Protein AF-A0A1M2VC43-F1 (afdb_monomer)

pLDDT: mean 92.68, std 10.05, range [39.22, 98.75]

Radius of gyration: 26.38 Å; Cα contacts (8 Å, |Δi|>4): 757; chains: 1; bounding box: 61×54×72 Å

Nearest PDB structures (foldseek):
  3va7-assembly1_A  TM=8.821E-01  e=2.327E-34  Kluyveromyces lactis NRRL Y-1140
  5i8i-assembly2_D  TM=9.255E-01  e=2.033E-28  Kluyveromyces lactis NRRL Y-1140
  3opf-assembly1_A  TM=7.878E-01  e=3.144E-12  Thermus thermophilus HB8
  3opf-assembly2_B  TM=7.769E-01  e=4.499E-12  Thermus thermophilus HB8
  2zp2-assembly2_B  TM=8.226E-01  e=2.531E-09  Bacillus subtilis

Organism: Trametes pubescens (NCBI:txid154538)

Solvent-accessible surface area (backbone atoms only — not comparable to full-atom values): 20840 Å² total; per-residue (Å²): 131,96,52,68,64,56,35,51,47,51,50,53,39,53,51,45,48,57,72,63,61,51,73,40,60,79,48,76,52,55,43,66,82,52,69,47,79,45,65,40,71,91,70,34,50,71,69,59,50,51,51,54,50,52,53,39,54,67,70,47,72,96,66,56,50,86,45,70,39,74,27,35,38,33,52,40,55,29,26,68,75,39,69,64,60,50,51,38,48,53,49,32,33,75,75,78,57,70,68,46,62,52,48,96,40,34,39,50,26,39,5,45,25,34,51,43,94,35,39,66,58,37,56,51,40,64,56,74,47,46,23,36,25,55,21,48,58,62,73,75,48,26,39,35,31,30,47,65,47,71,81,37,46,58,40,37,69,60,48,84,76,55,35,62,53,34,55,54,11,30,29,24,28,36,44,58,36,31,38,45,32,42,46,69,36,62,44,32,48,39,48,50,28,36,33,78,39,58,37,31,99,72,10,57,33,76,76,33,31,76,94,38,31,48,62,74,50,58,48,20,29,43,34,66,40,84,45,51,71,70,55,45,55,53,49,48,52,33,40,76,70,28,70,42,73,76,55,74,39,85,42,71,49,44,38,48,61,50,49,55,52,50,64,76,41,45,66,62,41,50,55,47,50,54,38,20,52,54,18,36,55,53,45,51,56,52,30,54,53,39,48,55,52,51,52,50,52,52,50,52,52,53,51,50,51,55,48,49,69,69,65,66,84,73,89,67,86,83,76,65,61,62,47,51,33,91,47,61,30,31,32,64,39,72,67,66,54,73,68,43,62,35,85,44,32,80,43,54,40,34,32,30,40,38,97,78,39,81,42,75,40,52,52,39,72,92,40,46,74,27,32,30,64,43,60,24,96,54,53,42,71,77,30,62,43,47,55,67,40,49,36,40,31,40,94

Foldseek 3Di:
DQDVQLLLLVVQLVVLVVVVVPAFFDDWAFDRRDIDTHGDCVTPPPVRVVVVSVVSSVPDDPGSQFDKDKAKEWEWEKAWPDPQQLVLLVVCLQPPNVDFCCPPHVLQSLCLLQLHDGSVRLLCLQQVAWWFFSGFDDPQRWTKIAGLDLLSQGEDDFDVPWGQWDAQQWWFHHGSIITGRNHIGIGRGRTTIGTHHQFDCCQAADQGHNVRRGRGDGGHIYHYDYDDPVVRVVQNVCVNVRNDDIDIGIDMDRSNVSVVVCVVCVVVSVVSVVSSVVSNVVSVVVRVVRVVVVVVVVVVVVVVLVVCVVPPPDDDPPDADFQFAQAKFAFADADDDFFDAAADQQQFGTWTADPSDTDTRGNHPVRHRWGWHDAFPQADHGGIHGRGGGGTGTD

Structure (mmCIF, N/CA/C/O backbone):
data_AF-A0A1M2VC43-F1
#
_entry.id   AF-A0A1M2VC43-F1
#
loop_
_atom_site.group_PDB
_atom_site.id
_atom_site.type_symbol
_atom_site.label_atom_id
_atom_site.label_alt_id
_atom_site.label_comp_id
_atom_site.label_asym_id
_atom_site.label_entity_id
_atom_site.label_seq_id
_atom_site.pdbx_PDB_ins_code
_atom_site.Cartn_x
_atom_site.Cartn_y
_atom_site.Cartn_z
_atom_site.occupancy
_atom_site.B_iso_or_equiv
_atom_site.auth_seq_id
_atom_site.auth_comp_id
_atom_site.auth_asym_id
_atom_site.auth_atom_id
_atom_site.pdbx_PDB_model_num
ATOM 1 N N . MET A 1 1 ? 16.471 7.230 -0.904 1.00 56.97 1 MET A N 1
ATOM 2 C CA . MET A 1 1 ? 15.382 7.994 -1.550 1.00 56.97 1 MET A CA 1
ATOM 3 C C . MET A 1 1 ? 14.700 7.067 -2.548 1.00 56.97 1 MET A C 1
ATOM 5 O O . MET A 1 1 ? 15.365 6.151 -3.014 1.00 56.97 1 MET A O 1
ATOM 9 N N . LEU A 1 2 ? 13.401 7.220 -2.805 1.00 81.62 2 LEU A N 1
ATOM 10 C CA . LEU A 1 2 ? 12.744 6.482 -3.883 1.00 81.62 2 LEU A CA 1
ATOM 11 C C . LEU A 1 2 ? 13.240 7.020 -5.231 1.00 81.62 2 LEU A C 1
ATOM 13 O O . LEU A 1 2 ? 13.203 8.232 -5.436 1.00 81.62 2 LEU A O 1
ATOM 17 N N . ASP A 1 3 ? 13.669 6.123 -6.112 1.00 88.00 3 ASP A N 1
ATOM 18 C CA . ASP A 1 3 ? 14.232 6.448 -7.418 1.00 88.00 3 ASP A CA 1
ATOM 19 C C . ASP A 1 3 ? 13.691 5.469 -8.468 1.00 88.00 3 ASP A C 1
ATOM 21 O O . ASP A 1 3 ? 13.817 4.249 -8.321 1.00 88.00 3 ASP A O 1
ATOM 25 N N . PHE A 1 4 ? 13.055 6.006 -9.509 1.00 93.25 4 PHE A N 1
ATOM 26 C CA . PHE A 1 4 ? 12.503 5.202 -10.597 1.00 93.25 4 PHE A CA 1
ATOM 27 C C . PHE A 1 4 ? 13.600 4.578 -11.462 1.00 93.25 4 PHE A C 1
ATOM 29 O O . PHE A 1 4 ? 13.371 3.500 -12.000 1.00 93.25 4 PHE A O 1
ATOM 36 N N . ALA A 1 5 ? 14.809 5.150 -11.509 1.00 92.88 5 ALA A N 1
ATOM 37 C CA . ALA A 1 5 ? 15.939 4.545 -12.207 1.00 92.88 5 ALA A CA 1
ATOM 38 C C . ALA A 1 5 ? 16.336 3.195 -11.587 1.00 92.88 5 ALA A C 1
ATOM 40 O O . ALA A 1 5 ? 16.575 2.221 -12.302 1.00 92.88 5 ALA A O 1
ATOM 41 N N . ILE A 1 6 ? 16.316 3.094 -10.252 1.00 92.81 6 ILE A N 1
ATOM 42 C CA . ILE A 1 6 ? 16.548 1.825 -9.546 1.00 92.81 6 ILE A CA 1
ATOM 43 C C . ILE A 1 6 ? 15.456 0.814 -9.906 1.00 92.81 6 ILE A C 1
ATOM 45 O O . ILE A 1 6 ? 15.755 -0.346 -10.189 1.00 92.81 6 ILE A O 1
ATOM 49 N N . ARG A 1 7 ? 14.187 1.242 -9.926 1.00 93.00 7 ARG A N 1
ATOM 50 C CA . ARG A 1 7 ? 13.081 0.342 -10.269 1.00 93.00 7 ARG A CA 1
ATOM 51 C C . ARG A 1 7 ? 13.159 -0.150 -11.719 1.00 93.00 7 ARG A C 1
ATOM 53 O O . ARG A 1 7 ? 12.948 -1.344 -11.949 1.00 93.00 7 ARG A O 1
ATOM 60 N N . ALA A 1 8 ? 13.476 0.744 -12.653 1.00 94.31 8 ALA A N 1
ATOM 61 C CA . ALA A 1 8 ? 13.719 0.450 -14.061 1.00 94.31 8 ALA A CA 1
ATOM 62 C C . ALA A 1 8 ? 14.833 -0.589 -14.222 1.00 94.31 8 ALA A C 1
ATOM 64 O O . ALA A 1 8 ? 14.633 -1.610 -14.879 1.00 94.31 8 ALA A O 1
ATOM 65 N N . ARG A 1 9 ? 15.962 -0.394 -13.529 1.00 94.94 9 ARG A N 1
ATOM 66 C CA . ARG A 1 9 ? 17.085 -1.336 -13.547 1.00 94.94 9 ARG A CA 1
ATOM 67 C C . ARG A 1 9 ? 16.697 -2.714 -13.019 1.00 94.94 9 ARG A C 1
ATOM 69 O O . ARG A 1 9 ? 16.987 -3.709 -13.668 1.00 94.94 9 ARG A O 1
ATOM 76 N N . ILE A 1 10 ? 15.964 -2.779 -11.905 1.00 94.44 10 ILE A N 1
ATOM 77 C CA . ILE A 1 10 ? 15.458 -4.052 -11.364 1.00 94.44 10 I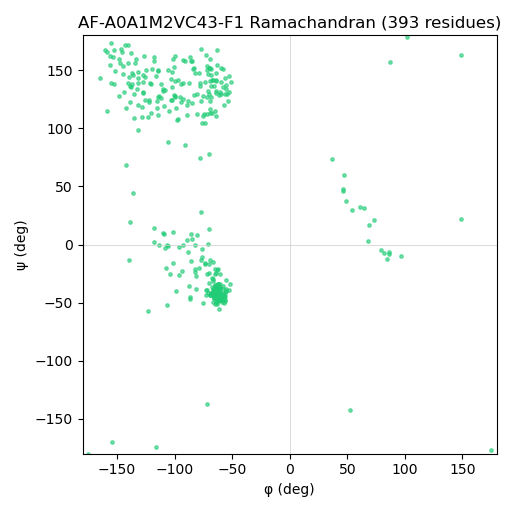LE A CA 1
ATOM 78 C C . ILE A 1 10 ? 14.522 -4.741 -12.356 1.00 94.44 10 ILE A C 1
ATOM 80 O O . ILE A 1 10 ? 14.577 -5.954 -12.494 1.00 94.44 10 ILE A O 1
ATOM 84 N N . HIS A 1 11 ? 13.668 -4.002 -13.065 1.00 94.06 11 HIS A N 1
ATOM 85 C CA . HIS A 1 11 ? 12.768 -4.617 -14.041 1.00 94.06 11 HIS A CA 1
ATOM 86 C C . HIS A 1 11 ? 13.516 -5.172 -15.250 1.00 94.06 11 HIS A C 1
ATOM 88 O O . HIS A 1 11 ? 13.210 -6.272 -15.712 1.00 94.06 11 HIS A O 1
ATOM 94 N N . ALA A 1 12 ? 14.509 -4.428 -15.741 1.00 94.56 12 ALA A N 1
ATOM 95 C CA . ALA A 1 12 ? 15.389 -4.886 -16.806 1.00 94.56 12 ALA A CA 1
ATOM 96 C C . ALA A 1 12 ? 16.154 -6.143 -16.365 1.00 94.56 12 ALA A C 1
ATOM 98 O O . ALA A 1 12 ? 16.157 -7.137 -17.086 1.00 94.56 12 ALA A O 1
ATOM 99 N N . PHE A 1 13 ? 16.688 -6.143 -15.140 1.00 95.81 13 PHE A N 1
ATOM 100 C CA . PHE A 1 13 ? 17.328 -7.304 -14.524 1.00 95.81 13 PHE A CA 1
ATOM 101 C C . PHE A 1 13 ? 16.393 -8.519 -14.453 1.00 95.81 13 PHE A C 1
ATOM 103 O O . PHE A 1 13 ? 16.751 -9.605 -14.894 1.00 95.81 13 PHE A O 1
ATOM 110 N N . GLU A 1 14 ? 15.172 -8.352 -13.941 1.00 94.25 14 GLU A N 1
ATOM 111 C CA . GLU A 1 14 ? 14.184 -9.435 -13.847 1.00 94.25 14 GLU A CA 1
ATOM 112 C C . GLU A 1 14 ? 13.798 -9.986 -15.222 1.00 94.25 14 GLU A C 1
ATOM 114 O O . GLU A 1 14 ? 13.592 -11.190 -15.375 1.00 94.25 14 GLU A O 1
ATOM 119 N N . THR A 1 15 ? 13.703 -9.111 -16.221 1.00 93.56 15 THR A N 1
ATOM 120 C CA . THR A 1 15 ? 13.430 -9.493 -17.609 1.00 93.56 15 THR A CA 1
ATOM 121 C C . THR A 1 15 ? 14.586 -10.303 -18.184 1.00 93.56 15 THR A C 1
ATOM 123 O O . THR A 1 15 ? 14.359 -11.380 -18.727 1.00 93.56 15 THR A O 1
ATOM 126 N N . GLU A 1 16 ? 15.823 -9.856 -17.982 1.00 95.50 16 GLU A N 1
ATOM 127 C CA . GLU A 1 16 ? 17.023 -10.569 -18.420 1.00 95.50 16 GLU A CA 1
ATOM 128 C C . GLU A 1 16 ? 17.158 -11.940 -17.741 1.00 95.50 16 GLU A C 1
ATOM 130 O O . GLU A 1 16 ? 17.385 -12.950 -18.406 1.00 95.50 16 GLU A O 1
ATOM 135 N N . VAL A 1 17 ? 16.934 -12.020 -16.426 1.00 95.88 17 VAL A N 1
ATOM 136 C CA . VAL A 1 17 ? 16.955 -13.292 -15.686 1.00 95.88 17 VAL A CA 1
ATOM 137 C C . VAL A 1 17 ? 15.898 -14.266 -16.216 1.00 95.88 17 VAL A C 1
ATOM 139 O O . VAL A 1 17 ? 16.194 -15.452 -16.382 1.00 95.88 17 VAL A O 1
ATOM 142 N N . ARG A 1 18 ? 14.684 -13.787 -16.525 1.00 94.00 18 ARG A N 1
ATOM 143 C CA . ARG A 1 18 ? 13.637 -14.616 -17.150 1.00 94.00 18 ARG A CA 1
ATOM 144 C C . ARG A 1 18 ? 14.036 -15.071 -18.553 1.00 94.00 18 ARG A C 1
ATOM 146 O O . ARG A 1 18 ? 13.861 -16.246 -18.863 1.00 94.00 18 ARG A O 1
ATOM 153 N N . ASN A 1 19 ? 14.608 -14.185 -19.367 1.00 95.19 19 ASN A N 1
ATOM 154 C CA . ASN A 1 19 ? 15.054 -14.499 -20.729 1.00 95.19 19 ASN A CA 1
ATOM 155 C C . ASN A 1 19 ? 16.159 -15.561 -20.754 1.00 95.19 19 ASN A C 1
ATOM 157 O O . ASN A 1 19 ? 16.196 -16.391 -21.659 1.00 95.19 19 ASN A O 1
ATOM 161 N N . ARG A 1 20 ? 17.034 -15.570 -19.743 1.00 95.38 20 ARG A N 1
ATOM 162 C CA . ARG A 1 20 ? 18.085 -16.587 -19.588 1.00 95.38 20 ARG A CA 1
ATOM 163 C C . ARG A 1 20 ? 17.562 -17.969 -19.213 1.00 95.38 20 ARG A C 1
ATOM 165 O O . ARG A 1 20 ? 18.320 -18.926 -19.336 1.00 95.38 20 ARG A O 1
ATOM 172 N N . ALA A 1 21 ? 16.320 -18.073 -18.731 1.00 94.94 21 ALA A N 1
ATOM 173 C CA . ALA A 1 21 ? 15.713 -19.327 -18.285 1.00 94.94 21 ALA A CA 1
ATOM 174 C C . ALA A 1 21 ? 16.653 -20.150 -17.374 1.00 94.94 21 ALA A C 1
ATOM 176 O O . ALA A 1 21 ? 16.861 -21.344 -17.592 1.00 94.94 21 ALA A O 1
ATOM 177 N N . ILE A 1 22 ? 17.261 -19.486 -16.377 1.00 95.25 22 ILE A N 1
ATOM 178 C CA . ILE A 1 22 ? 18.284 -20.080 -15.501 1.00 95.25 22 ILE A CA 1
ATOM 179 C C . ILE A 1 22 ? 17.714 -21.336 -14.813 1.00 95.25 22 ILE A C 1
ATOM 181 O O . ILE A 1 22 ? 16.743 -21.219 -14.057 1.00 95.25 22 ILE A O 1
ATOM 185 N N . PRO A 1 23 ? 18.308 -22.530 -15.013 1.00 95.56 23 PRO A N 1
ATOM 186 C CA . PRO A 1 23 ? 17.827 -23.756 -14.387 1.00 95.56 23 PRO A CA 1
ATOM 187 C C . PRO A 1 23 ? 17.751 -23.643 -12.862 1.00 95.56 23 PRO A C 1
ATOM 189 O O . PRO A 1 23 ? 18.677 -23.166 -12.209 1.00 95.56 23 PRO A O 1
ATOM 192 N N . GLY A 1 24 ? 16.631 -24.092 -12.295 1.00 95.12 24 GLY A N 1
ATOM 193 C CA . GLY A 1 24 ? 16.373 -24.050 -10.857 1.00 95.12 24 GLY A CA 1
ATOM 194 C C . GLY A 1 24 ? 15.808 -22.723 -10.348 1.00 95.12 24 GLY A C 1
ATOM 195 O O . GLY A 1 24 ? 15.298 -22.704 -9.234 1.00 95.12 24 GLY A O 1
ATOM 196 N N . VAL A 1 25 ? 15.815 -21.635 -11.130 1.00 96.50 25 VAL A N 1
ATOM 197 C CA . VAL A 1 25 ? 15.094 -20.401 -10.772 1.00 96.50 25 VAL A CA 1
ATOM 198 C C . VAL A 1 25 ? 13.618 -20.556 -11.131 1.00 96.50 25 VAL A C 1
ATOM 200 O O . VAL A 1 25 ? 13.256 -20.601 -12.302 1.00 96.50 25 VAL A O 1
ATOM 203 N N . TRP A 1 26 ? 12.752 -20.616 -10.121 1.00 91.50 26 TRP A N 1
ATOM 204 C CA . TRP A 1 26 ? 11.299 -20.777 -10.303 1.00 91.50 26 TRP A CA 1
ATOM 205 C C . TRP A 1 26 ? 10.467 -19.519 -10.018 1.00 91.50 26 TRP A C 1
ATOM 207 O O . TRP A 1 26 ? 9.339 -19.425 -10.497 1.00 91.50 26 TRP A O 1
ATOM 217 N N . PHE A 1 27 ? 10.986 -18.538 -9.268 1.00 90.31 27 PHE A N 1
ATOM 218 C CA . PHE A 1 27 ? 10.216 -17.341 -8.920 1.00 90.31 27 PHE A CA 1
ATOM 219 C C . PHE A 1 27 ? 11.107 -16.131 -8.617 1.00 90.31 27 PHE A C 1
ATOM 221 O O . PHE A 1 27 ? 12.122 -16.242 -7.926 1.00 90.31 27 PHE A O 1
ATOM 228 N N . LEU A 1 28 ? 10.683 -14.966 -9.110 1.00 91.94 28 LEU A N 1
ATOM 229 C CA . LEU A 1 28 ? 11.233 -13.656 -8.764 1.00 91.94 28 LEU A CA 1
ATOM 230 C C . LEU A 1 28 ? 10.155 -12.871 -8.020 1.00 91.94 28 LEU A C 1
ATOM 232 O O . LEU A 1 28 ? 9.048 -12.727 -8.541 1.00 91.94 28 LEU A O 1
ATOM 236 N N . ALA A 1 29 ? 10.484 -12.342 -6.843 1.00 89.00 29 ALA A N 1
ATOM 237 C CA . ALA A 1 29 ? 9.589 -11.508 -6.048 1.00 89.00 29 ALA A CA 1
ATOM 238 C C . ALA A 1 29 ? 10.029 -10.029 -6.119 1.00 89.00 29 ALA A C 1
ATOM 240 O O . ALA A 1 29 ? 10.816 -9.582 -5.270 1.00 89.00 29 ALA A O 1
ATOM 241 N N . PRO A 1 30 ? 9.557 -9.253 -7.120 1.00 86.62 30 PRO A N 1
ATOM 242 C CA . PRO A 1 30 ? 9.849 -7.828 -7.222 1.00 86.62 30 PRO A CA 1
ATOM 243 C C . PRO A 1 30 ? 9.332 -7.066 -6.009 1.00 86.62 30 PRO A C 1
ATOM 245 O O . PRO A 1 30 ? 8.160 -7.140 -5.642 1.00 86.62 30 PRO A O 1
ATOM 248 N N . CYS A 1 31 ? 10.196 -6.234 -5.449 1.00 85.81 31 CYS A N 1
ATOM 249 C CA . CYS A 1 31 ? 9.834 -5.156 -4.543 1.00 85.81 31 CYS A CA 1
ATOM 250 C C . CYS A 1 31 ? 10.196 -3.805 -5.177 1.00 85.81 31 CYS A C 1
ATOM 252 O O . CYS A 1 31 ? 10.624 -3.710 -6.323 1.00 85.81 31 CYS A O 1
ATOM 254 N N . ILE A 1 32 ? 10.032 -2.724 -4.415 1.00 88.75 32 ILE A N 1
ATOM 255 C CA . ILE A 1 32 ? 10.260 -1.353 -4.897 1.00 88.75 32 ILE A CA 1
ATOM 256 C C . ILE A 1 32 ? 11.708 -1.127 -5.368 1.00 88.75 32 ILE A C 1
ATOM 258 O O . ILE A 1 32 ? 11.934 -0.467 -6.377 1.00 88.75 32 ILE A O 1
ATOM 262 N N . ARG A 1 33 ? 12.687 -1.640 -4.612 1.00 91.88 33 ARG A N 1
ATOM 263 C CA . ARG A 1 33 ? 14.128 -1.397 -4.822 1.00 91.88 33 ARG A CA 1
ATOM 264 C C . ARG A 1 33 ? 14.998 -2.645 -4.642 1.00 91.88 33 ARG A C 1
ATOM 266 O O . ARG A 1 33 ? 16.186 -2.544 -4.356 1.00 91.88 33 ARG A O 1
ATOM 273 N N . SER A 1 34 ? 14.384 -3.814 -4.725 1.00 92.38 34 SER A N 1
ATOM 274 C CA . SER A 1 34 ? 15.046 -5.110 -4.627 1.00 92.38 34 SER A CA 1
ATOM 275 C C . SER A 1 34 ? 14.190 -6.150 -5.332 1.00 92.38 34 SER A C 1
ATOM 277 O O . SER A 1 34 ? 12.993 -5.937 -5.514 1.00 92.38 34 SER A O 1
ATOM 279 N N . THR A 1 35 ? 14.777 -7.292 -5.657 1.00 93.12 35 THR A N 1
ATOM 280 C CA . THR A 1 35 ? 14.034 -8.492 -6.040 1.00 93.12 35 THR A CA 1
ATOM 281 C C . THR A 1 35 ? 14.576 -9.677 -5.252 1.00 93.12 35 THR A C 1
ATOM 283 O O . THR A 1 35 ? 15.771 -9.723 -4.949 1.00 93.12 35 THR A O 1
ATOM 286 N N . MET A 1 36 ? 13.699 -10.591 -4.848 1.00 94.31 36 MET A N 1
ATOM 287 C CA . MET A 1 36 ? 14.097 -11.846 -4.211 1.00 94.31 36 MET A CA 1
ATOM 288 C C . MET A 1 36 ? 14.065 -12.959 -5.251 1.00 94.31 36 MET A C 1
ATOM 290 O O . MET A 1 36 ? 13.051 -13.150 -5.918 1.00 94.31 36 MET A O 1
ATOM 294 N N . VAL A 1 37 ? 15.161 -13.705 -5.366 1.00 95.62 37 VAL A N 1
ATOM 295 C CA . VAL A 1 37 ? 15.256 -14.863 -6.259 1.00 95.62 37 VAL A CA 1
ATOM 296 C C . VAL A 1 37 ? 15.036 -16.123 -5.439 1.00 95.62 37 VAL A C 1
ATOM 298 O O . VAL A 1 37 ? 15.820 -16.426 -4.541 1.00 95.62 37 VAL A O 1
ATOM 301 N N . HIS A 1 38 ? 13.975 -16.859 -5.748 1.00 95.44 38 HIS A N 1
ATOM 302 C CA . HIS A 1 38 ? 13.777 -18.193 -5.204 1.00 95.44 38 HIS A CA 1
ATOM 303 C C . HIS A 1 38 ? 14.363 -19.211 -6.185 1.00 95.44 38 HIS A C 1
ATOM 305 O O . HIS A 1 38 ? 14.187 -19.079 -7.399 1.00 95.44 38 HIS A O 1
ATOM 311 N N . PHE A 1 39 ? 15.035 -20.237 -5.665 1.00 97.25 39 PHE A N 1
ATOM 312 C CA . PHE A 1 39 ? 15.655 -21.267 -6.492 1.00 97.25 39 PHE A CA 1
ATOM 313 C C . PHE A 1 39 ? 15.672 -22.639 -5.814 1.00 97.25 39 PHE A C 1
ATOM 315 O O . PHE A 1 39 ? 15.575 -22.725 -4.589 1.00 97.25 39 PHE A O 1
ATOM 322 N N . ASP A 1 40 ? 15.811 -23.692 -6.618 1.00 97.69 40 ASP A N 1
ATOM 323 C CA . ASP A 1 40 ? 16.003 -25.069 -6.166 1.00 97.69 40 ASP A CA 1
ATOM 324 C C . ASP A 1 40 ? 17.505 -25.381 -5.982 1.00 97.69 40 ASP A C 1
ATOM 326 O O . ASP A 1 40 ? 18.242 -25.471 -6.975 1.00 97.69 40 ASP A O 1
ATOM 330 N N . PRO A 1 41 ? 17.982 -25.571 -4.735 1.00 96.94 41 PRO A N 1
ATOM 331 C CA . PRO A 1 41 ? 19.386 -25.859 -4.459 1.00 96.94 41 PRO A CA 1
ATOM 332 C C . PRO A 1 41 ? 19.838 -27.251 -4.930 1.00 96.94 41 PRO A C 1
ATOM 334 O O . PRO A 1 41 ? 21.041 -27.506 -4.963 1.00 96.94 41 PRO A O 1
ATOM 337 N N . LEU A 1 42 ? 18.913 -28.153 -5.286 1.00 97.88 42 LEU A N 1
ATOM 338 C CA . LEU A 1 42 ? 19.240 -29.451 -5.885 1.00 97.88 42 LEU A CA 1
ATOM 339 C C . LEU A 1 42 ? 19.572 -29.335 -7.380 1.00 97.88 42 LEU A C 1
ATOM 341 O O . LEU A 1 42 ? 20.221 -30.226 -7.927 1.00 97.88 42 LEU A O 1
ATOM 345 N N . VAL A 1 43 ? 19.150 -28.247 -8.035 1.00 98.00 43 VAL A N 1
ATOM 346 C CA . VAL A 1 43 ? 19.386 -27.992 -9.466 1.00 98.00 43 VAL A CA 1
ATOM 347 C C . VAL A 1 43 ? 20.570 -27.048 -9.681 1.00 98.00 43 VAL A C 1
ATOM 349 O O . VAL A 1 43 ? 21.366 -27.266 -10.594 1.00 98.00 43 VAL A O 1
ATOM 352 N N . ILE A 1 44 ? 20.714 -26.011 -8.848 1.00 97.94 44 ILE A N 1
ATOM 353 C CA . ILE A 1 44 ? 21.793 -25.021 -8.955 1.00 97.94 44 ILE A CA 1
ATOM 354 C C . ILE A 1 44 ? 22.353 -24.653 -7.575 1.00 97.94 44 ILE A C 1
ATOM 356 O O . ILE A 1 44 ? 21.614 -24.418 -6.621 1.00 97.94 44 ILE A O 1
ATOM 360 N N . SER A 1 45 ? 23.683 -24.564 -7.456 1.00 97.94 45 SER A N 1
ATOM 361 C CA . SER A 1 45 ? 24.310 -24.088 -6.217 1.00 97.94 45 SER A CA 1
ATOM 362 C C . SER A 1 45 ? 24.089 -22.583 -6.037 1.00 97.94 45 SER A C 1
ATOM 364 O O . SER A 1 45 ? 24.050 -21.836 -7.014 1.00 97.94 45 SER A O 1
ATOM 366 N N . GLN A 1 46 ? 24.027 -22.104 -4.792 1.00 98.06 46 GLN A N 1
ATOM 367 C CA . GLN A 1 46 ? 23.897 -20.667 -4.519 1.00 98.06 46 GLN A CA 1
ATOM 368 C C . GLN A 1 46 ? 25.018 -19.843 -5.178 1.00 98.06 46 GLN A C 1
ATOM 370 O O . GLN A 1 46 ? 24.758 -18.765 -5.707 1.00 98.06 46 GLN A O 1
ATOM 375 N N . ALA A 1 47 ? 26.256 -20.349 -5.168 1.00 98.31 47 ALA A N 1
ATOM 376 C CA . ALA A 1 47 ? 27.400 -19.664 -5.765 1.00 98.31 47 ALA A CA 1
ATOM 377 C C . ALA A 1 47 ? 27.275 -19.565 -7.293 1.00 98.31 47 ALA A C 1
ATOM 379 O O . ALA A 1 47 ? 27.511 -18.501 -7.861 1.00 98.31 47 ALA A O 1
ATOM 380 N N . SER A 1 48 ? 26.853 -20.652 -7.949 1.00 98.00 48 SER A N 1
ATOM 381 C CA . SER A 1 48 ? 26.601 -20.672 -9.394 1.00 98.00 48 SER A CA 1
ATOM 382 C C . SER A 1 48 ? 25.456 -19.737 -9.772 1.00 98.00 48 SER A C 1
ATOM 384 O O . SER A 1 48 ? 25.603 -18.955 -10.704 1.00 98.00 48 SER A O 1
ATOM 386 N N . LEU A 1 49 ? 24.353 -19.761 -9.015 1.00 97.88 49 LEU A N 1
ATOM 387 C CA . LEU A 1 49 ? 23.237 -18.844 -9.225 1.00 97.88 49 LEU A CA 1
ATOM 388 C C . LEU A 1 49 ? 23.697 -17.391 -9.102 1.00 97.88 49 LEU A C 1
ATOM 390 O O . LEU A 1 49 ? 23.422 -16.591 -9.989 1.00 97.88 49 LEU A O 1
ATOM 394 N N . LEU A 1 50 ? 24.422 -17.049 -8.033 1.00 98.12 50 LEU A N 1
ATOM 395 C CA . LEU A 1 50 ? 24.931 -15.695 -7.832 1.00 98.12 50 LEU A CA 1
ATOM 396 C C . LEU A 1 50 ? 25.804 -15.241 -9.007 1.00 98.12 50 LEU A C 1
ATOM 398 O O . LEU A 1 50 ? 25.627 -14.123 -9.480 1.00 98.12 50 LEU A O 1
ATOM 402 N N . ALA A 1 51 ? 26.700 -16.100 -9.502 1.00 98.06 51 ALA A N 1
ATOM 403 C CA . ALA A 1 51 ? 27.521 -15.788 -10.669 1.00 98.06 51 ALA A CA 1
ATOM 404 C C . ALA A 1 51 ? 26.657 -15.476 -11.903 1.00 98.06 51 ALA A C 1
ATOM 406 O O . ALA A 1 51 ? 26.832 -14.427 -12.519 1.00 98.06 51 ALA A O 1
ATOM 407 N N . THR A 1 52 ? 25.655 -16.308 -12.208 1.00 97.38 52 THR A N 1
ATOM 408 C CA . THR A 1 52 ? 24.750 -16.075 -13.346 1.00 97.38 52 THR A CA 1
ATOM 409 C C . THR A 1 52 ? 23.901 -14.812 -13.179 1.00 97.38 52 THR A C 1
ATOM 411 O O . THR A 1 52 ? 23.650 -14.105 -14.154 1.00 97.38 52 THR A O 1
ATOM 414 N N . LEU A 1 53 ? 23.469 -14.487 -11.956 1.00 97.69 53 LEU A N 1
ATOM 415 C CA . LEU A 1 53 ? 22.756 -13.239 -11.674 1.00 97.69 53 LEU A CA 1
ATOM 416 C C . LEU A 1 53 ? 23.673 -12.019 -11.859 1.00 97.69 53 LEU A C 1
ATOM 418 O O . LEU A 1 53 ? 23.249 -11.024 -12.436 1.00 97.69 53 LEU A O 1
ATOM 422 N N . VAL A 1 54 ? 24.939 -12.090 -11.442 1.00 97.94 54 VAL A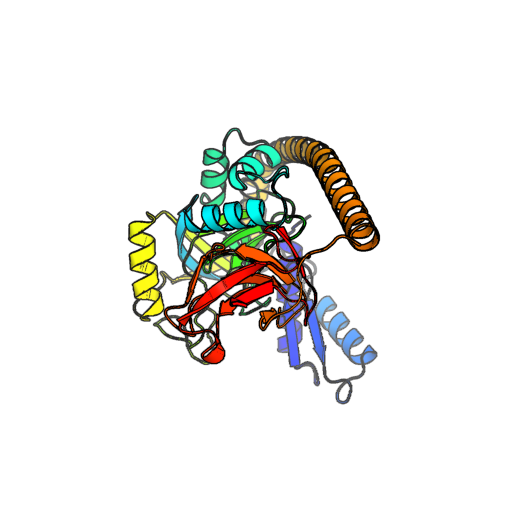 N 1
ATOM 423 C CA . VAL A 1 54 ? 25.918 -11.019 -11.704 1.00 97.94 54 VAL A CA 1
ATOM 424 C C . VAL A 1 54 ? 26.135 -10.838 -13.207 1.00 97.94 54 VAL A C 1
ATOM 426 O O . VAL A 1 54 ? 26.150 -9.710 -13.689 1.00 97.94 54 VAL A O 1
ATOM 429 N N . GLU A 1 55 ? 26.234 -11.924 -13.971 1.00 97.56 55 GLU A N 1
ATOM 430 C CA . GLU A 1 55 ? 26.327 -11.856 -15.434 1.00 97.56 55 GLU A CA 1
ATOM 431 C C . GLU A 1 55 ? 25.069 -11.258 -16.087 1.00 97.56 55 GLU A C 1
ATOM 433 O O . GLU A 1 55 ? 25.178 -10.580 -17.109 1.00 97.56 55 GLU A O 1
ATOM 438 N N . ALA A 1 56 ? 23.880 -11.509 -15.528 1.00 96.56 56 ALA A N 1
ATOM 439 C CA . ALA A 1 56 ? 22.630 -10.895 -15.978 1.00 96.56 56 ALA A CA 1
ATOM 440 C C . ALA A 1 56 ? 22.641 -9.383 -15.751 1.00 96.56 56 ALA A C 1
ATOM 442 O O . ALA A 1 56 ? 22.338 -8.623 -16.663 1.00 96.56 56 ALA A O 1
ATOM 443 N N . GLU A 1 57 ? 23.074 -8.945 -14.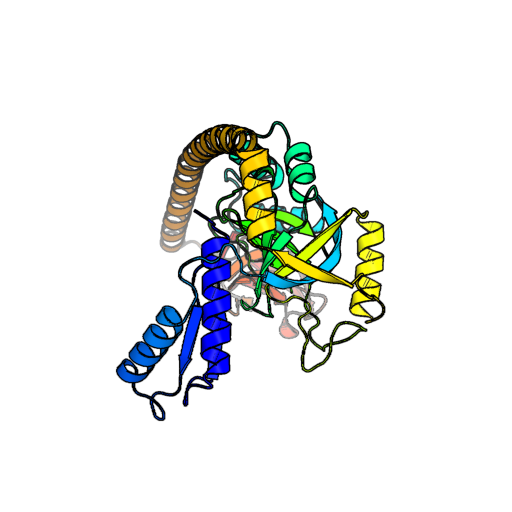571 1.00 96.12 57 GLU A N 1
ATOM 444 C CA . GLU A 1 57 ? 23.209 -7.526 -14.239 1.00 96.12 57 GLU A CA 1
ATOM 445 C C . GLU A 1 57 ? 24.248 -6.810 -15.119 1.00 96.12 57 GLU A C 1
ATOM 447 O O . GLU A 1 57 ? 24.003 -5.698 -15.584 1.00 96.12 57 GLU A O 1
ATOM 452 N N . VAL A 1 58 ? 25.394 -7.446 -15.384 1.00 96.38 58 VAL A N 1
ATOM 453 C CA . VAL A 1 58 ? 26.462 -6.886 -16.234 1.00 96.38 58 VAL A CA 1
ATOM 454 C C . VAL A 1 58 ? 26.036 -6.771 -17.700 1.00 96.38 58 VAL A C 1
ATOM 456 O O . VAL A 1 58 ? 26.519 -5.886 -18.403 1.00 96.38 58 VAL A O 1
ATOM 459 N N . ALA A 1 59 ? 25.134 -7.637 -18.170 1.00 95.31 59 ALA A N 1
ATOM 460 C CA . ALA A 1 59 ? 24.617 -7.581 -19.537 1.00 95.31 59 ALA A CA 1
ATOM 461 C C . ALA A 1 59 ? 23.633 -6.423 -19.773 1.00 95.31 59 ALA A C 1
ATOM 463 O O . ALA A 1 59 ? 23.355 -6.085 -20.925 1.00 95.31 59 ALA A O 1
ATOM 464 N N . LEU A 1 60 ? 23.106 -5.810 -18.708 1.00 94.81 60 LEU A N 1
ATOM 465 C CA . LEU A 1 60 ? 22.209 -4.669 -18.838 1.00 94.81 60 LEU A CA 1
ATOM 466 C C . LEU A 1 60 ? 22.955 -3.425 -19.343 1.00 94.81 60 LEU A C 1
ATOM 468 O O . LEU A 1 60 ? 24.132 -3.227 -19.027 1.00 94.81 60 LEU A O 1
ATOM 472 N N . PRO A 1 61 ? 22.262 -2.514 -20.048 1.00 92.69 61 PRO A N 1
ATOM 473 C CA . PRO A 1 61 ? 22.813 -1.208 -20.377 1.00 92.69 61 PRO A CA 1
ATOM 474 C C . PRO A 1 61 ? 23.349 -0.463 -19.141 1.00 92.69 61 PRO A C 1
ATOM 476 O O . PRO A 1 61 ? 22.791 -0.524 -18.037 1.00 92.69 61 PRO A O 1
ATOM 479 N N . ALA A 1 62 ? 24.437 0.286 -19.334 1.00 90.12 62 ALA A N 1
ATOM 480 C CA . ALA A 1 62 ? 25.048 1.076 -18.265 1.00 90.12 62 ALA A CA 1
ATOM 481 C C . ALA A 1 62 ? 24.093 2.155 -17.719 1.00 90.12 62 ALA A C 1
ATOM 483 O O . ALA A 1 62 ? 24.091 2.425 -16.520 1.00 90.12 62 ALA A O 1
ATOM 484 N N . SER A 1 63 ? 23.255 2.727 -18.588 1.00 92.69 63 SER A N 1
ATOM 485 C CA . SER A 1 63 ? 22.220 3.705 -18.242 1.00 92.69 63 SER A CA 1
ATOM 486 C C . SER A 1 63 ? 20.825 3.134 -18.489 1.00 92.69 63 SER A C 1
ATOM 488 O O . SER A 1 63 ? 20.626 2.333 -19.400 1.00 92.69 63 SER A O 1
ATOM 490 N N . VAL A 1 64 ? 19.856 3.573 -17.685 1.00 93.31 64 VAL A N 1
ATOM 491 C CA . VAL A 1 64 ? 18.432 3.242 -17.851 1.00 93.31 64 VAL A CA 1
AT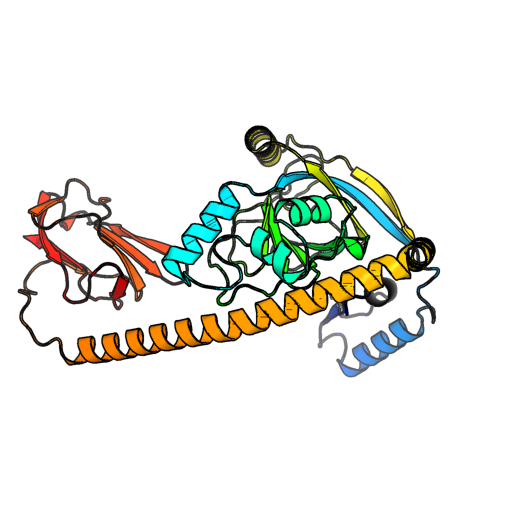OM 492 C C . VAL A 1 64 ? 17.653 4.319 -18.607 1.00 93.31 64 VAL A C 1
ATOM 494 O O . VAL A 1 64 ? 16.458 4.155 -18.818 1.00 93.31 64 VAL A O 1
ATOM 497 N N . GLU A 1 65 ? 18.297 5.423 -18.992 1.00 92.06 65 GLU A N 1
ATOM 498 C CA . GLU A 1 65 ? 17.641 6.604 -19.577 1.00 92.06 65 GLU A CA 1
ATOM 499 C C . GLU A 1 65 ? 16.854 6.287 -20.848 1.00 92.06 65 GLU A C 1
ATOM 501 O O . GLU A 1 65 ? 15.782 6.840 -21.057 1.00 92.06 65 GLU A O 1
ATOM 506 N N . SER A 1 66 ? 17.349 5.365 -21.674 1.00 93.19 66 SER A N 1
ATOM 507 C CA . SER A 1 66 ? 16.689 4.962 -22.918 1.00 93.19 66 SER A CA 1
ATOM 508 C C . SER A 1 66 ? 15.707 3.802 -22.747 1.00 93.19 66 SER A C 1
ATOM 510 O O . SER A 1 66 ? 15.226 3.274 -23.746 1.00 93.19 66 SER A O 1
ATOM 512 N N . LEU A 1 67 ? 15.478 3.322 -21.518 1.00 95.25 67 LEU A N 1
ATOM 513 C CA . LEU A 1 67 ? 14.576 2.198 -21.294 1.00 95.25 67 LEU A CA 1
ATOM 514 C C . LEU A 1 67 ? 13.123 2.657 -21.349 1.00 95.25 67 LEU A C 1
ATOM 516 O O . LEU A 1 67 ? 12.734 3.659 -20.743 1.00 95.25 67 LEU A O 1
ATOM 520 N N . GLU A 1 68 ? 12.325 1.851 -22.033 1.00 96.06 68 GLU A N 1
ATOM 521 C CA . GLU A 1 68 ? 10.887 2.013 -22.155 1.00 96.06 68 GLU A CA 1
ATOM 522 C C . GLU A 1 68 ? 10.196 0.765 -21.614 1.00 96.06 68 GLU A C 1
ATOM 524 O O . GLU A 1 68 ? 10.644 -0.365 -21.834 1.00 96.06 68 GLU A O 1
ATOM 529 N N . PHE A 1 69 ? 9.109 0.976 -20.879 1.00 94.94 69 PHE A N 1
ATOM 530 C CA . PHE A 1 69 ? 8.377 -0.086 -20.208 1.00 94.94 69 PHE A CA 1
ATOM 531 C C . PHE A 1 69 ? 6.918 -0.080 -20.667 1.00 94.94 69 PHE A C 1
ATOM 533 O O . PHE A 1 69 ? 6.181 0.849 -20.312 1.00 94.94 69 PHE A O 1
ATOM 540 N N . PRO A 1 70 ? 6.482 -1.085 -21.451 1.00 95.81 70 PRO A N 1
ATOM 541 C CA . PRO A 1 70 ? 5.090 -1.186 -21.851 1.00 95.81 70 PRO A CA 1
ATOM 542 C C . PRO A 1 70 ? 4.235 -1.461 -20.617 1.00 95.81 70 PRO A C 1
ATOM 544 O O . PRO A 1 70 ? 4.576 -2.291 -19.771 1.00 95.81 70 PRO A O 1
ATOM 547 N N . GLY A 1 71 ? 3.109 -0.771 -20.526 1.00 96.06 71 GLY A N 1
ATOM 548 C CA . GLY A 1 71 ? 2.174 -0.901 -19.423 1.00 96.06 71 GLY A CA 1
ATOM 549 C C . GLY A 1 71 ? 0.774 -0.513 -19.861 1.00 96.06 71 GLY A C 1
ATOM 550 O O . GLY A 1 71 ? 0.494 -0.331 -21.046 1.00 96.06 71 GLY A O 1
ATOM 551 N N . ARG A 1 72 ? -0.129 -0.382 -18.897 1.00 98.25 72 ARG A N 1
ATOM 552 C CA . ARG A 1 72 ? -1.494 0.082 -19.150 1.00 98.25 72 ARG A CA 1
ATOM 553 C C . ARG A 1 72 ? -1.825 1.233 -18.227 1.00 98.25 72 ARG A C 1
ATOM 555 O O . ARG A 1 72 ? -1.494 1.191 -17.046 1.00 98.25 72 ARG A O 1
ATOM 562 N N . LYS A 1 73 ? -2.523 2.236 -18.740 1.00 98.62 73 LYS A N 1
ATOM 563 C CA . LYS A 1 73 ? -3.217 3.226 -17.930 1.00 98.62 73 LYS A CA 1
ATOM 564 C C . LYS A 1 73 ? -4.589 2.673 -17.562 1.00 98.62 73 LYS A C 1
ATOM 566 O O . LYS A 1 73 ? -5.368 2.311 -18.440 1.00 98.62 73 LYS A O 1
ATOM 571 N N . ILE A 1 74 ? -4.865 2.576 -16.266 1.00 98.75 74 ILE A N 1
ATOM 572 C CA . ILE A 1 74 ? -6.110 2.024 -15.731 1.00 98.75 74 ILE A CA 1
ATOM 573 C C . ILE A 1 74 ? -6.780 3.075 -14.852 1.00 98.75 74 ILE A C 1
ATOM 575 O O . ILE A 1 74 ? -6.183 3.546 -13.883 1.00 98.75 74 ILE A O 1
ATOM 579 N N . THR A 1 75 ? -8.019 3.441 -15.180 1.00 98.75 75 THR A N 1
ATOM 580 C CA . THR A 1 75 ? -8.802 4.395 -14.382 1.00 98.75 75 THR A CA 1
ATOM 581 C C . THR A 1 75 ? -9.579 3.670 -13.291 1.00 98.75 75 THR A C 1
ATOM 583 O O . THR A 1 75 ? -10.372 2.766 -13.565 1.00 98.75 75 THR A O 1
ATOM 586 N N . PHE A 1 76 ? -9.348 4.089 -12.052 1.00 98.75 76 PHE A N 1
ATOM 587 C CA . PHE A 1 76 ? -10.005 3.585 -10.857 1.00 98.75 76 PHE A CA 1
ATOM 588 C C . PHE A 1 76 ? -10.943 4.651 -10.277 1.00 98.75 76 PHE A C 1
ATOM 590 O O . PHE A 1 76 ? -10.509 5.793 -10.093 1.00 98.75 76 PHE A O 1
ATOM 597 N N . PRO A 1 77 ? -12.188 4.293 -9.913 1.00 98.69 77 PRO A N 1
ATOM 598 C CA . PRO A 1 77 ? -13.039 5.180 -9.138 1.00 98.69 77 PRO A CA 1
ATOM 599 C C . PRO A 1 77 ? -12.457 5.310 -7.729 1.00 98.69 77 PRO A C 1
ATOM 601 O O . PRO A 1 77 ? -12.046 4.310 -7.136 1.00 98.69 77 PRO A O 1
ATOM 604 N N . VAL A 1 78 ? -12.416 6.511 -7.170 1.00 98.75 78 VAL A N 1
ATOM 605 C CA . VAL A 1 78 ? -11.898 6.754 -5.823 1.00 98.75 78 VAL A CA 1
ATOM 606 C C . VAL A 1 78 ? -12.842 7.633 -5.023 1.00 98.75 78 VAL A C 1
ATOM 608 O O . VAL A 1 78 ? -13.298 8.674 -5.487 1.00 98.75 78 VAL A O 1
ATOM 611 N N . VAL A 1 79 ? -13.094 7.226 -3.785 1.00 98.69 79 VAL A N 1
ATOM 612 C CA . VAL A 1 79 ? -13.691 8.084 -2.764 1.00 98.69 79 VAL A CA 1
ATOM 613 C C . VAL A 1 79 ? -12.567 8.579 -1.871 1.00 98.69 79 VAL A C 1
ATOM 615 O O . VAL A 1 79 ? -11.759 7.784 -1.391 1.00 98.69 79 VAL A O 1
ATOM 618 N N . LEU A 1 80 ? -12.494 9.887 -1.659 1.00 98.56 80 LEU A N 1
ATOM 619 C CA . LEU A 1 80 ? -11.513 10.513 -0.774 1.00 98.56 80 LEU A CA 1
ATOM 620 C C . LEU A 1 80 ? -12.166 10.814 0.570 1.00 98.56 80 LEU A C 1
ATOM 622 O O . LEU A 1 80 ? -13.312 11.253 0.588 1.00 98.56 80 LEU A O 1
ATOM 626 N N . ASP A 1 81 ? -11.431 10.609 1.667 1.00 97.81 81 ASP A N 1
ATOM 627 C CA . ASP A 1 81 ? -11.950 10.774 3.033 1.00 97.81 81 ASP A CA 1
ATOM 628 C C . ASP A 1 81 ? -13.314 10.083 3.213 1.00 97.81 81 ASP A C 1
ATOM 630 O O . ASP A 1 81 ? -14.340 10.714 3.465 1.00 97.81 81 ASP A O 1
ATOM 634 N N . ASP A 1 82 ? -13.348 8.770 3.002 1.00 98.12 82 ASP A N 1
ATOM 635 C CA . ASP A 1 82 ? -14.565 7.969 3.099 1.00 98.12 82 ASP A CA 1
ATOM 636 C C . ASP A 1 82 ? -14.864 7.517 4.539 1.00 98.12 82 ASP A C 1
ATOM 638 O O . ASP A 1 82 ? -13.980 7.411 5.399 1.00 98.12 82 ASP A O 1
ATOM 642 N N . LYS A 1 83 ? -16.133 7.190 4.806 1.00 98.06 83 LYS A N 1
ATOM 643 C CA . LYS A 1 83 ? -16.589 6.726 6.124 1.00 98.06 83 LYS A CA 1
ATOM 644 C C . LYS A 1 83 ? -15.925 5.435 6.596 1.00 98.06 83 LYS A C 1
ATOM 646 O O . LYS A 1 83 ? -15.669 5.309 7.787 1.00 98.06 83 LYS A O 1
ATOM 651 N N . TRP A 1 84 ? -15.595 4.503 5.703 1.00 98.06 84 TRP A N 1
ATOM 652 C CA . TRP A 1 84 ? -15.069 3.193 6.100 1.00 98.06 84 TRP A CA 1
ATOM 653 C C . TRP A 1 84 ? -13.639 3.297 6.631 1.00 98.06 84 TRP A C 1
ATOM 655 O O . TRP A 1 84 ? -13.275 2.649 7.614 1.00 98.06 84 TRP A O 1
ATOM 665 N N . ASN A 1 85 ? -12.820 4.148 6.014 1.00 98.06 85 ASN A N 1
ATOM 666 C CA . ASN A 1 85 ? -11.495 4.468 6.531 1.00 98.06 85 ASN A CA 1
ATOM 667 C C . ASN A 1 85 ? -11.563 5.223 7.866 1.00 98.06 85 ASN A C 1
ATOM 669 O O . ASN A 1 85 ? -10.756 4.936 8.756 1.00 98.06 85 ASN A O 1
ATOM 673 N N . ARG A 1 86 ? -12.530 6.138 8.043 1.00 98.25 86 ARG A N 1
ATOM 674 C CA . ARG A 1 86 ? -12.775 6.799 9.339 1.00 98.25 86 ARG A CA 1
ATOM 675 C C . ARG A 1 86 ? -13.168 5.796 10.421 1.00 98.25 86 ARG A C 1
ATOM 677 O O . ARG A 1 86 ? -12.557 5.800 11.484 1.00 98.25 86 ARG A O 1
ATOM 684 N N . GLU A 1 87 ? -14.089 4.880 10.128 1.00 97.44 87 GLU A N 1
ATOM 685 C CA . GLU A 1 87 ? -14.496 3.797 11.035 1.00 97.44 87 GLU A CA 1
ATOM 686 C C . GLU A 1 87 ? -13.305 2.916 11.447 1.00 97.44 87 GLU A C 1
ATOM 688 O O . GLU A 1 87 ? -13.139 2.594 12.626 1.00 97.44 87 GLU A O 1
ATOM 693 N N . ALA A 1 88 ? -12.417 2.570 10.508 1.00 97.06 88 ALA A N 1
ATOM 694 C CA . ALA A 1 88 ? -11.204 1.810 10.812 1.00 97.06 88 ALA A CA 1
ATOM 695 C C . ALA A 1 88 ? -10.257 2.565 11.763 1.00 97.06 88 ALA A C 1
ATOM 697 O O . ALA A 1 88 ? -9.622 1.961 12.635 1.00 97.06 88 ALA A O 1
ATOM 698 N N . LEU A 1 89 ? -10.167 3.888 11.613 1.00 97.62 89 LEU A N 1
ATOM 699 C CA . LEU A 1 89 ? -9.389 4.759 12.490 1.00 97.62 89 LEU A CA 1
ATOM 700 C C . LEU A 1 89 ? -10.026 4.906 13.873 1.00 97.62 89 LEU A C 1
ATOM 702 O O . LEU A 1 89 ? -9.320 4.833 14.878 1.00 97.62 89 LEU A O 1
ATOM 706 N N . GLU A 1 90 ? -11.346 5.053 13.942 1.00 96.38 90 GLU A N 1
ATOM 707 C CA . GLU A 1 90 ? -12.088 5.059 15.201 1.00 96.38 90 GLU A CA 1
ATOM 708 C C . GLU A 1 90 ? -11.904 3.750 15.964 1.00 96.38 90 GLU A C 1
ATOM 710 O O . GLU A 1 90 ? -11.615 3.778 17.162 1.00 96.38 90 GLU A O 1
ATOM 715 N N . LYS A 1 91 ? -11.996 2.604 15.276 1.00 91.62 91 LYS A N 1
ATOM 716 C CA . LYS A 1 91 ? -11.728 1.292 15.875 1.00 91.62 91 LYS A CA 1
ATOM 717 C C . LYS A 1 91 ? -10.310 1.231 16.442 1.00 91.62 91 LYS A C 1
ATOM 719 O O . LYS A 1 91 ? -10.141 0.852 17.596 1.00 91.62 91 LYS A O 1
ATOM 724 N N . TYR A 1 92 ? -9.308 1.680 15.681 1.00 95.69 92 TYR A N 1
ATOM 725 C CA . TYR A 1 92 ? -7.917 1.735 16.144 1.00 95.69 92 TYR A CA 1
ATOM 726 C C . TYR A 1 92 ? -7.730 2.607 17.392 1.00 95.69 92 TYR A C 1
ATOM 728 O O . TYR A 1 92 ? -7.031 2.204 18.324 1.00 95.69 92 TYR A O 1
ATOM 736 N N . MET A 1 93 ? -8.347 3.792 17.418 1.00 95.00 93 MET A N 1
ATOM 737 C CA . MET A 1 93 ? -8.254 4.701 18.561 1.00 95.00 93 MET A CA 1
ATOM 738 C C . MET A 1 93 ? -8.880 4.105 19.818 1.00 95.00 93 MET A C 1
ATOM 740 O O . MET A 1 93 ? -8.353 4.305 20.906 1.00 95.00 93 MET A O 1
ATOM 744 N N . ARG A 1 94 ? -9.973 3.350 19.668 1.00 88.06 94 ARG A N 1
ATOM 745 C CA . ARG A 1 94 ? -10.643 2.685 20.790 1.00 88.06 94 ARG A CA 1
ATOM 746 C C . ARG A 1 94 ? -9.859 1.487 21.324 1.00 88.06 94 ARG A C 1
ATOM 748 O O . ARG A 1 94 ? -9.860 1.286 22.531 1.00 88.06 94 ARG A O 1
ATOM 755 N N . SER A 1 95 ? -9.230 0.691 20.455 1.00 81.38 95 SER A N 1
ATOM 756 C CA . SER A 1 95 ? -8.672 -0.611 20.853 1.00 81.38 95 SER A CA 1
ATOM 757 C C . SER A 1 95 ? -7.153 -0.658 21.023 1.00 81.38 95 SER A C 1
ATOM 759 O O . SER A 1 95 ? -6.650 -1.513 21.746 1.00 81.38 95 SER A O 1
ATOM 761 N N . ILE A 1 96 ? -6.388 0.216 20.357 1.00 87.56 96 ILE A N 1
ATOM 762 C CA . ILE A 1 96 ? -4.924 0.059 20.263 1.00 87.56 96 ILE A CA 1
ATOM 763 C C . ILE A 1 96 ? -4.178 1.278 20.795 1.00 87.56 96 ILE A C 1
ATOM 765 O O . ILE A 1 96 ? -3.300 1.147 21.654 1.00 87.56 96 ILE A O 1
ATOM 769 N N . ARG A 1 97 ? -4.458 2.457 20.237 1.00 93.12 97 ARG A N 1
ATOM 770 C CA . ARG A 1 97 ? -3.771 3.698 20.602 1.00 93.12 97 ARG A CA 1
ATOM 771 C C . ARG A 1 97 ? -4.633 4.885 20.211 1.00 93.12 97 ARG A C 1
ATOM 773 O O . ARG A 1 97 ? -4.834 5.144 19.031 1.00 93.12 97 ARG A O 1
ATOM 780 N N . ASP A 1 98 ? -5.083 5.624 21.209 1.00 94.00 98 ASP A N 1
ATOM 781 C CA . ASP A 1 98 ? -5.989 6.765 21.079 1.00 94.00 98 ASP A CA 1
ATOM 782 C C . ASP A 1 98 ? -5.271 8.070 20.689 1.00 94.00 98 ASP A C 1
ATOM 784 O O . ASP A 1 98 ? -5.893 8.989 20.158 1.00 94.00 98 ASP A O 1
ATOM 788 N N . ARG A 1 99 ? -3.953 8.162 20.923 1.00 96.31 99 ARG A N 1
ATOM 789 C CA . ARG A 1 99 ? -3.146 9.365 20.655 1.00 96.31 99 ARG A CA 1
ATOM 790 C C . ARG A 1 99 ? -1.859 9.071 19.893 1.00 96.31 99 ARG A C 1
ATOM 792 O O . ARG A 1 99 ? -0.961 8.381 20.381 1.00 96.31 99 ARG A O 1
ATOM 799 N N . ALA A 1 100 ? -1.738 9.675 18.716 1.00 98.19 100 ALA A N 1
ATOM 800 C CA . ALA A 1 100 ? -0.532 9.718 17.892 1.00 98.19 100 ALA A CA 1
ATOM 801 C C . ALA A 1 100 ? -0.622 10.898 16.916 1.00 98.19 100 ALA A C 1
ATOM 803 O O . ALA A 1 100 ? -1.714 11.417 16.690 1.00 98.19 100 ALA A O 1
ATOM 804 N N . VAL A 1 101 ? 0.485 11.299 16.284 1.00 98.31 101 VAL A N 1
ATOM 805 C CA . VAL A 1 101 ? 0.458 12.426 15.321 1.00 98.31 101 VAL A CA 1
ATOM 806 C C . VAL A 1 101 ? -0.455 12.189 14.122 1.00 98.31 101 VAL A C 1
ATOM 808 O O . VAL A 1 101 ? -0.965 13.141 13.537 1.00 98.31 101 VAL A O 1
ATOM 811 N N . TYR A 1 102 ? -0.693 10.922 13.785 1.00 98.38 102 TYR A N 1
ATOM 812 C CA . TYR A 1 102 ? -1.581 10.493 12.710 1.00 98.38 102 TYR A CA 1
ATOM 813 C C . TYR A 1 102 ? -3.060 10.379 13.108 1.00 98.38 102 TYR A C 1
ATOM 815 O O . TYR A 1 102 ? -3.875 9.946 12.297 1.00 98.38 102 TYR A O 1
ATOM 823 N N . LEU A 1 103 ? -3.423 10.765 14.333 1.00 98.25 103 LEU A N 1
ATOM 824 C CA . LEU A 1 103 ? -4.787 10.717 14.857 1.00 98.25 103 LEU A CA 1
ATOM 825 C C . LEU A 1 103 ? -5.281 12.121 15.250 1.00 98.25 103 LEU A C 1
ATOM 827 O O . LEU A 1 103 ? -4.469 12.974 15.612 1.00 98.25 103 LEU A O 1
ATOM 831 N N . PRO A 1 104 ? -6.599 12.387 15.185 1.00 97.75 104 PRO A N 1
ATOM 832 C CA . PRO A 1 104 ? -7.672 11.481 14.757 1.00 97.75 104 PRO A CA 1
ATOM 833 C C . PRO A 1 104 ? -7.847 11.400 13.232 1.00 97.75 104 PRO A C 1
ATOM 835 O O . PRO A 1 104 ? -8.708 10.670 12.764 1.00 97.75 104 PRO A O 1
ATOM 838 N N . SER A 1 105 ? -7.054 12.140 12.449 1.00 98.25 105 SER A N 1
ATOM 839 C CA . SER A 1 105 ? -7.136 12.146 10.985 1.00 98.25 105 SER A CA 1
ATOM 840 C C . SER A 1 105 ? -5.769 11.895 10.355 1.00 98.25 105 SER A C 1
ATOM 842 O O . SER A 1 105 ? -4.828 12.680 10.510 1.00 98.25 105 SER A O 1
ATOM 844 N N . ASN A 1 106 ? -5.680 10.797 9.602 1.00 98.69 106 ASN A N 1
ATOM 845 C CA . ASN A 1 106 ? -4.507 10.452 8.799 1.00 98.69 106 ASN A CA 1
ATOM 846 C C . ASN A 1 106 ? -4.239 11.506 7.712 1.00 98.69 106 ASN A C 1
ATOM 848 O O . ASN A 1 106 ? -3.083 11.797 7.416 1.00 98.69 106 ASN A O 1
ATOM 852 N N . ILE A 1 107 ? -5.287 12.110 7.152 1.00 98.62 107 ILE A N 1
ATOM 853 C CA . ILE A 1 107 ? -5.186 13.091 6.066 1.00 98.62 107 ILE A CA 1
ATOM 854 C C . ILE A 1 107 ? -4.636 14.420 6.595 1.00 98.62 107 ILE A C 1
ATOM 856 O O . ILE A 1 107 ? -3.729 14.997 5.999 1.00 98.62 107 ILE A O 1
ATOM 860 N N . GLU A 1 108 ? -5.116 14.869 7.755 1.00 98.62 108 GLU A N 1
ATOM 861 C CA . GLU A 1 108 ? -4.580 16.052 8.440 1.00 98.62 108 GLU A CA 1
ATOM 862 C C . GLU A 1 108 ? -3.105 15.867 8.814 1.00 98.62 108 GLU A C 1
ATOM 864 O O . GLU A 1 108 ? -2.285 16.776 8.677 1.00 98.62 108 GLU A O 1
ATOM 869 N N . TYR A 1 109 ? -2.737 14.662 9.254 1.00 98.62 109 TYR A N 1
ATOM 870 C CA . TYR A 1 109 ? -1.338 14.312 9.468 1.00 98.62 109 TYR A CA 1
ATOM 871 C C . TYR A 1 109 ? -0.522 14.356 8.181 1.00 98.62 109 TYR A C 1
ATOM 873 O O . TYR A 1 109 ? 0.539 14.974 8.169 1.00 98.62 109 TYR A O 1
ATOM 881 N N . LEU A 1 110 ? -1.008 13.758 7.089 1.00 98.56 110 LEU A N 1
ATOM 882 C CA . LEU A 1 110 ? -0.332 13.830 5.796 1.00 98.56 110 LEU A CA 1
ATOM 883 C C . LEU A 1 110 ? -0.163 15.286 5.345 1.00 98.56 110 LEU A C 1
ATOM 885 O O . LEU A 1 110 ? 0.904 15.629 4.845 1.00 98.56 110 LEU A O 1
ATOM 889 N N . ALA A 1 111 ? -1.139 16.165 5.572 1.00 98.69 111 ALA A N 1
ATOM 890 C CA . ALA A 1 111 ? -0.994 17.583 5.266 1.00 98.69 111 ALA A CA 1
ATOM 891 C C . ALA A 1 111 ? 0.152 18.229 6.065 1.00 98.69 111 ALA A C 1
ATOM 893 O O . ALA A 1 111 ? 1.101 18.748 5.470 1.00 98.69 111 ALA A O 1
ATOM 894 N N . ARG A 1 112 ? 0.120 18.128 7.402 1.00 98.62 112 ARG A N 1
ATOM 895 C CA . ARG A 1 112 ? 1.145 18.719 8.284 1.00 98.62 112 ARG A CA 1
ATOM 896 C C . ARG A 1 112 ? 2.536 18.144 8.038 1.00 98.62 112 ARG A C 1
ATOM 898 O O . ARG A 1 112 ? 3.489 18.897 7.852 1.00 98.62 112 ARG A O 1
ATOM 905 N N . ASN A 1 113 ? 2.644 16.817 7.964 1.00 98.56 113 ASN A N 1
ATOM 906 C CA . ASN A 1 113 ? 3.904 16.101 7.761 1.00 98.56 113 ASN A CA 1
ATOM 907 C C . ASN A 1 113 ? 4.567 16.452 6.419 1.00 98.56 113 ASN A C 1
ATOM 909 O O . ASN A 1 113 ? 5.769 16.275 6.261 1.00 98.56 113 ASN A O 1
ATOM 913 N N . ASN A 1 114 ? 3.796 16.965 5.454 1.00 98.50 114 ASN A N 1
ATOM 914 C CA . ASN A 1 114 ? 4.280 17.349 4.130 1.00 98.50 114 ASN A CA 1
ATOM 915 C C . ASN A 1 114 ? 4.297 18.865 3.885 1.00 98.50 114 ASN A C 1
ATOM 917 O O . ASN A 1 114 ? 4.520 19.290 2.750 1.00 98.50 114 ASN A O 1
ATOM 921 N N . GLY A 1 115 ? 4.082 19.683 4.921 1.00 97.88 115 GLY A N 1
ATOM 922 C CA . GLY A 1 115 ? 4.108 21.144 4.807 1.00 97.88 115 GLY A CA 1
ATOM 923 C C . GLY A 1 115 ? 3.004 21.712 3.906 1.00 97.88 115 GLY A C 1
ATOM 924 O O . GLY A 1 115 ? 3.218 22.721 3.230 1.00 97.88 115 GLY A O 1
ATOM 925 N N . LEU A 1 116 ? 1.849 21.044 3.851 1.00 98.25 116 LEU A N 1
ATOM 926 C CA . LEU A 1 116 ? 0.643 21.511 3.164 1.00 98.25 116 LEU A CA 1
ATOM 927 C C . LEU A 1 116 ? -0.265 22.275 4.134 1.00 98.25 116 LEU A C 1
ATOM 929 O O . LEU A 1 116 ? -0.157 22.119 5.349 1.00 98.25 116 LEU A O 1
ATOM 933 N N . LYS A 1 117 ? -1.159 23.116 3.599 1.00 96.94 117 LYS A N 1
ATOM 934 C CA . LYS A 1 117 ? -1.980 24.016 4.425 1.00 96.94 117 LYS A CA 1
ATOM 935 C C . LYS A 1 117 ? -3.207 23.329 5.024 1.00 96.94 117 LYS A C 1
ATOM 937 O O . LYS A 1 117 ? -3.689 23.782 6.055 1.00 96.94 117 LYS A O 1
ATOM 942 N N . SER A 1 118 ? -3.719 22.280 4.380 1.00 98.31 118 SER A N 1
ATOM 943 C CA . SER A 1 118 ? -4.961 21.613 4.779 1.00 98.31 118 SER A CA 1
ATOM 944 C C . SER A 1 118 ? -5.015 20.147 4.344 1.00 98.31 118 SER A C 1
ATOM 946 O O . SER A 1 118 ? -4.304 19.732 3.422 1.00 98.31 118 SER A O 1
ATOM 948 N N . ALA A 1 119 ? -5.903 19.373 4.972 1.00 98.25 119 ALA A N 1
ATOM 949 C CA . ALA A 1 119 ? -6.260 18.029 4.527 1.00 98.25 119 ALA A CA 1
ATOM 950 C C . ALA A 1 119 ? -6.750 18.004 3.067 1.00 98.25 119 ALA A C 1
ATOM 952 O O . ALA A 1 119 ? -6.366 17.123 2.302 1.00 98.25 119 ALA A O 1
ATOM 953 N N . GLN A 1 120 ? -7.535 18.998 2.649 1.00 98.38 120 GLN A N 1
ATOM 954 C CA . GLN A 1 120 ? -8.046 19.120 1.283 1.00 98.38 120 GLN A CA 1
ATOM 955 C C . GLN A 1 120 ? -6.914 19.312 0.268 1.00 98.38 1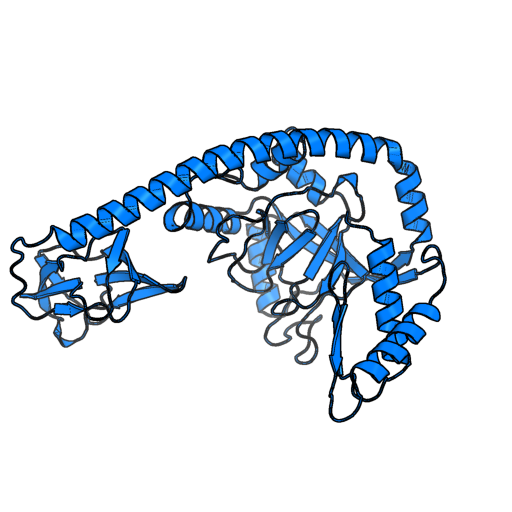20 GLN A C 1
ATOM 957 O O . GLN A 1 120 ? -6.936 18.680 -0.787 1.00 98.38 120 GLN A O 1
ATOM 962 N N . ASP A 1 121 ? -5.891 20.111 0.597 1.00 98.12 121 ASP A N 1
ATOM 963 C CA . ASP A 1 121 ? -4.705 20.246 -0.257 1.00 98.12 121 ASP A CA 1
ATOM 964 C C . ASP A 1 121 ? -3.955 18.917 -0.388 1.00 98.12 121 ASP A C 1
ATOM 966 O O . ASP A 1 121 ? -3.460 18.597 -1.468 1.00 98.12 121 ASP A O 1
ATOM 970 N N . ALA A 1 122 ? -3.877 18.133 0.694 1.00 98.31 122 ALA A N 1
ATOM 971 C CA . ALA A 1 122 ? -3.268 16.806 0.660 1.00 98.31 122 ALA A CA 1
ATOM 972 C C . ALA A 1 122 ? -4.053 15.855 -0.251 1.00 98.31 122 ALA A C 1
ATOM 974 O O . ALA A 1 122 ? -3.457 15.247 -1.136 1.00 98.31 122 ALA A O 1
ATOM 975 N N . LEU A 1 123 ? -5.377 15.775 -0.092 1.00 98.38 123 LEU A N 1
ATOM 976 C CA . LEU A 1 123 ? -6.241 14.937 -0.928 1.00 98.38 123 LEU A CA 1
ATOM 977 C C . LEU A 1 123 ? -6.148 15.312 -2.404 1.00 98.38 123 LEU A C 1
ATOM 979 O O . LEU A 1 123 ? -5.948 14.434 -3.239 1.00 98.38 123 LEU A O 1
ATOM 983 N N . LYS A 1 124 ? -6.210 16.611 -2.718 1.00 97.94 124 LYS A N 1
ATOM 984 C CA . LYS A 1 124 ? -6.060 17.118 -4.084 1.00 97.94 124 LYS A CA 1
ATOM 985 C C . LYS A 1 124 ? -4.733 16.660 -4.693 1.00 97.94 124 LYS A C 1
ATOM 987 O O . LYS A 1 124 ? -4.724 16.074 -5.770 1.00 97.94 124 LYS A O 1
ATOM 992 N N . LYS A 1 125 ? -3.626 16.822 -3.959 1.00 96.81 125 LYS A N 1
ATOM 993 C CA . LYS A 1 125 ? -2.286 16.403 -4.400 1.00 96.81 125 LYS A CA 1
ATOM 994 C C . LYS A 1 125 ? -2.227 14.922 -4.793 1.00 96.81 125 LYS A C 1
ATOM 996 O O . LYS A 1 125 ? -1.527 14.567 -5.740 1.00 96.81 125 LYS A O 1
ATOM 1001 N N . LEU A 1 126 ? -2.932 14.063 -4.052 1.00 96.88 126 LEU A N 1
ATOM 1002 C CA . LEU A 1 126 ? -2.901 12.606 -4.219 1.00 96.88 126 LEU A CA 1
ATOM 1003 C C . LEU A 1 126 ? -3.640 12.114 -5.470 1.00 96.88 126 LEU A C 1
ATOM 1005 O O . LEU A 1 126 ? -3.388 10.994 -5.908 1.00 96.88 126 LEU A O 1
ATOM 1009 N N . VAL A 1 127 ? -4.492 12.945 -6.070 1.00 97.19 127 VAL A N 1
ATOM 1010 C CA . VAL A 1 127 ? -5.276 12.600 -7.268 1.00 97.19 127 VAL A CA 1
ATOM 1011 C C . VAL A 1 127 ? -4.952 13.471 -8.489 1.00 97.19 127 VAL A C 1
ATOM 1013 O O . VAL A 1 127 ? -5.542 13.285 -9.544 1.00 97.19 127 VAL A O 1
ATOM 1016 N N . GLU A 1 128 ? -3.995 14.397 -8.375 1.00 96.00 128 GLU A N 1
ATOM 1017 C CA . GLU A 1 128 ? -3.578 15.309 -9.458 1.00 96.00 128 GLU A CA 1
ATOM 1018 C C . GLU A 1 128 ? -2.686 14.657 -10.530 1.00 96.00 128 GLU A C 1
ATOM 1020 O O . GLU A 1 128 ? -2.453 15.249 -11.582 1.00 96.00 128 GLU A O 1
ATOM 1025 N N . THR A 1 129 ? -2.156 13.461 -10.272 1.00 96.81 129 THR A N 1
ATOM 1026 C CA . THR A 1 129 ? -1.219 12.771 -11.166 1.00 96.81 129 THR A CA 1
ATOM 1027 C C . THR A 1 129 ? -1.514 11.279 -11.217 1.00 96.81 129 THR A C 1
ATOM 1029 O O . THR A 1 129 ? -2.069 10.715 -10.271 1.00 96.81 129 THR A O 1
ATOM 1032 N N . ASP A 1 130 ? -1.096 10.639 -12.305 1.00 98.06 130 ASP A N 1
ATOM 1033 C CA . ASP A 1 130 ? -1.119 9.189 -12.427 1.00 98.06 130 ASP A CA 1
ATOM 1034 C C . ASP A 1 130 ? -0.062 8.556 -11.503 1.00 98.06 130 ASP A C 1
ATOM 1036 O O . ASP A 1 130 ? 0.982 9.137 -11.184 1.00 98.06 130 ASP A O 1
ATOM 1040 N N . TRP A 1 131 ? -0.333 7.332 -11.063 1.00 98.19 131 TRP A N 1
ATOM 1041 C CA . TRP A 1 131 ? 0.513 6.590 -10.136 1.00 98.19 131 TRP A CA 1
ATOM 1042 C C . TRP A 1 131 ? 1.145 5.392 -10.827 1.00 98.19 131 TRP A C 1
ATOM 1044 O O . TRP A 1 131 ? 0.443 4.539 -11.356 1.00 98.19 131 TRP A O 1
ATOM 1054 N N . LEU A 1 132 ? 2.467 5.277 -10.770 1.00 97.81 132 LEU A N 1
ATOM 1055 C CA . LEU A 1 132 ? 3.193 4.156 -11.355 1.00 97.81 132 LEU A CA 1
ATOM 1056 C C . LEU A 1 132 ? 3.196 2.957 -10.400 1.00 97.81 132 LEU A C 1
ATOM 1058 O O . LEU A 1 132 ? 3.604 3.085 -9.240 1.00 97.81 132 LEU A O 1
ATOM 1062 N N . ILE A 1 133 ? 2.803 1.782 -10.894 1.00 96.94 133 ILE A N 1
ATOM 1063 C CA . ILE A 1 133 ? 2.930 0.520 -10.164 1.00 96.94 133 ILE A CA 1
ATOM 1064 C C . ILE A 1 133 ? 4.393 0.076 -10.173 1.00 96.94 133 ILE A C 1
ATOM 1066 O O . ILE A 1 133 ? 4.947 -0.317 -11.200 1.00 96.94 133 ILE A O 1
ATOM 1070 N N . LEU A 1 134 ? 5.028 0.085 -9.003 1.00 93.62 134 LEU A N 1
ATOM 1071 C CA . LEU A 1 134 ? 6.407 -0.371 -8.847 1.00 93.62 134 LEU A CA 1
ATOM 1072 C C . LEU A 1 134 ? 6.473 -1.875 -8.575 1.00 93.62 134 LEU A C 1
ATOM 1074 O O . LEU A 1 134 ? 7.382 -2.551 -9.043 1.00 93.62 134 LEU A O 1
ATOM 1078 N N . GLY A 1 135 ? 5.521 -2.438 -7.844 1.00 91.12 135 GLY A N 1
ATOM 1079 C CA . GLY A 1 135 ? 5.539 -3.860 -7.517 1.00 91.12 135 GLY A CA 1
ATOM 1080 C C . GLY A 1 135 ? 4.152 -4.387 -7.213 1.00 91.12 135 GLY A C 1
ATOM 1081 O O . GLY A 1 135 ? 3.273 -3.634 -6.809 1.00 91.12 135 GLY A O 1
ATOM 1082 N N . VAL A 1 136 ? 3.978 -5.685 -7.417 1.00 91.38 136 VAL A N 1
ATOM 1083 C CA . VAL A 1 136 ? 2.734 -6.417 -7.185 1.00 91.38 136 VAL A CA 1
ATOM 1084 C C . VAL A 1 136 ? 3.150 -7.763 -6.616 1.00 91.38 136 VAL A C 1
ATOM 1086 O O . VAL A 1 136 ? 3.880 -8.489 -7.286 1.00 91.38 136 VAL A O 1
ATOM 1089 N N . GLY A 1 137 ? 2.756 -8.080 -5.381 1.00 84.19 137 GLY A N 1
ATOM 1090 C CA . GLY A 1 137 ? 3.156 -9.371 -4.803 1.00 84.19 137 GLY A CA 1
ATOM 1091 C C . GLY A 1 137 ? 3.356 -9.443 -3.296 1.00 84.19 137 GLY A C 1
ATOM 1092 O O . GLY A 1 137 ? 4.060 -10.340 -2.844 1.00 84.19 137 GLY A O 1
ATOM 1093 N N . PHE A 1 138 ? 2.767 -8.544 -2.499 1.00 86.50 138 PHE A N 1
ATOM 1094 C CA . PHE A 1 138 ? 2.603 -8.826 -1.067 1.00 86.50 138 PHE A CA 1
ATOM 1095 C C . PHE A 1 138 ? 1.513 -9.912 -0.889 1.00 86.50 138 PHE A C 1
ATOM 1097 O O . PHE A 1 138 ? 1.476 -10.874 -1.653 1.00 86.50 138 PHE A O 1
ATOM 1104 N N . TYR A 1 139 ? 0.584 -9.815 0.061 1.00 89.25 139 TYR A N 1
ATOM 1105 C CA . TYR A 1 139 ? -0.555 -10.746 0.055 1.00 89.25 139 TYR A CA 1
ATOM 1106 C C . TYR A 1 139 ? -1.536 -10.384 -1.074 1.00 89.25 139 TYR A C 1
ATOM 1108 O O . TYR A 1 139 ? -1.775 -9.203 -1.329 1.00 89.25 139 TYR A O 1
ATOM 1116 N N . LEU A 1 140 ? -2.085 -11.400 -1.752 1.00 93.88 140 LEU A N 1
ATOM 1117 C CA . LEU A 1 140 ? -3.121 -11.271 -2.792 1.00 93.88 140 LEU A CA 1
ATOM 1118 C C . LEU A 1 140 ? -2.830 -10.171 -3.826 1.00 93.88 140 LEU A C 1
ATOM 1120 O O . LEU A 1 140 ? -3.682 -9.336 -4.123 1.00 93.88 140 LEU A O 1
ATOM 1124 N N . ALA A 1 141 ? -1.590 -10.141 -4.324 1.00 93.81 141 ALA A N 1
ATOM 1125 C CA . ALA A 1 141 ? -1.140 -9.171 -5.322 1.00 93.81 141 ALA A CA 1
ATOM 1126 C C . ALA A 1 141 ? -1.374 -7.696 -4.924 1.00 93.81 141 ALA A C 1
ATOM 1128 O O . ALA A 1 141 ? -1.541 -6.836 -5.785 1.00 93.81 141 ALA A O 1
ATOM 1129 N N . CYS A 1 142 ? -1.355 -7.377 -3.624 1.00 96.00 142 CYS A N 1
ATOM 1130 C CA . CYS A 1 142 ? -1.427 -5.996 -3.152 1.00 96.00 142 CYS A CA 1
ATOM 1131 C C . CYS A 1 142 ? -0.329 -5.146 -3.838 1.00 96.00 142 CYS A C 1
ATOM 1133 O O . CYS A 1 142 ? 0.853 -5.528 -3.779 1.00 96.00 142 CYS A O 1
ATOM 1135 N N . PRO A 1 143 ? -0.699 -4.049 -4.531 1.00 96.00 143 PRO A N 1
ATOM 1136 C CA . PRO A 1 143 ? 0.231 -3.252 -5.316 1.00 96.00 143 PRO A CA 1
ATOM 1137 C C . PRO A 1 143 ? 0.994 -2.244 -4.453 1.00 96.00 143 PRO A C 1
ATOM 1139 O O . PRO A 1 143 ? 0.479 -1.709 -3.472 1.00 96.00 143 PRO A O 1
ATOM 1142 N N . PHE A 1 144 ? 2.203 -1.912 -4.893 1.00 95.25 144 PHE A N 1
ATOM 1143 C CA . PHE A 1 144 ? 2.977 -0.767 -4.429 1.00 95.25 144 PHE A CA 1
ATOM 1144 C C . PHE A 1 144 ? 3.031 0.269 -5.538 1.00 95.25 144 PHE A C 1
ATOM 1146 O O . PHE A 1 144 ? 3.571 -0.002 -6.612 1.00 95.25 144 PHE A O 1
ATOM 1153 N N . LEU A 1 145 ? 2.500 1.453 -5.265 1.00 96.19 145 LEU A N 1
ATOM 1154 C CA . LEU A 1 145 ? 2.344 2.507 -6.255 1.00 96.19 145 LEU A CA 1
ATOM 1155 C C . LEU A 1 145 ? 2.864 3.840 -5.733 1.00 96.19 145 LEU A C 1
ATOM 1157 O O . LEU A 1 145 ? 2.842 4.109 -4.530 1.00 96.19 145 LEU A O 1
ATOM 1161 N N . VAL A 1 146 ? 3.371 4.659 -6.648 1.00 97.19 146 VAL A N 1
ATOM 1162 C CA . VAL A 1 146 ? 3.966 5.962 -6.340 1.00 97.19 146 VAL A CA 1
ATOM 1163 C C . VAL A 1 146 ? 3.488 6.982 -7.372 1.00 97.19 146 VAL A C 1
ATOM 1165 O O . VAL A 1 146 ? 3.516 6.665 -8.560 1.00 97.19 146 VAL A O 1
ATOM 1168 N N . PRO A 1 147 ? 3.131 8.213 -6.963 1.00 97.25 147 PRO A N 1
ATOM 1169 C CA . PRO A 1 147 ? 2.843 9.298 -7.893 1.00 97.25 147 PRO A CA 1
ATOM 1170 C C . PRO A 1 147 ? 3.992 9.501 -8.886 1.00 97.25 147 PRO A C 1
ATOM 1172 O O . PRO A 1 147 ? 5.163 9.602 -8.480 1.00 97.25 147 PRO A O 1
ATOM 1175 N N . ILE A 1 148 ? 3.666 9.585 -10.178 1.00 97.06 148 ILE A N 1
ATOM 1176 C CA . ILE A 1 148 ? 4.656 9.895 -11.213 1.00 97.06 148 ILE A CA 1
ATOM 1177 C C . ILE A 1 148 ? 5.251 11.272 -10.920 1.00 97.06 148 ILE A C 1
ATOM 1179 O O . ILE A 1 148 ? 6.470 11.385 -10.807 1.00 97.06 148 ILE A O 1
ATOM 1183 N N . ASP A 1 149 ? 4.412 12.274 -10.650 1.00 97.12 149 ASP A N 1
ATOM 1184 C CA . ASP A 1 149 ? 4.856 13.599 -10.219 1.00 97.12 149 ASP A CA 1
ATOM 1185 C C . ASP A 1 149 ? 5.447 13.588 -8.790 1.00 97.12 149 ASP A C 1
ATOM 1187 O O . ASP A 1 149 ? 4.727 13.333 -7.815 1.00 97.12 149 ASP A O 1
ATOM 1191 N N . PRO A 1 150 ? 6.744 13.911 -8.597 1.00 96.12 150 PRO A N 1
ATOM 1192 C CA . PRO A 1 150 ? 7.346 13.987 -7.270 1.00 96.12 150 PRO A CA 1
ATOM 1193 C C . PRO A 1 150 ? 6.748 15.060 -6.363 1.00 96.12 150 PRO A C 1
ATOM 1195 O O . PRO A 1 150 ? 6.863 14.939 -5.142 1.00 96.12 150 PRO A O 1
ATOM 1198 N N . ARG A 1 151 ? 6.096 16.085 -6.922 1.00 95.81 151 ARG A N 1
ATOM 1199 C CA . ARG A 1 151 ? 5.359 17.093 -6.151 1.00 95.81 151 ARG A CA 1
ATOM 1200 C C . ARG A 1 151 ? 4.171 16.452 -5.429 1.00 95.81 151 ARG A C 1
ATOM 1202 O O . ARG A 1 151 ? 3.802 16.929 -4.361 1.00 95.81 151 ARG A O 1
ATOM 1209 N N . SER A 1 152 ? 3.630 15.338 -5.920 1.00 96.50 152 SER A N 1
ATOM 1210 C CA . SER A 1 152 ? 2.520 14.604 -5.292 1.00 96.50 152 SER A CA 1
ATOM 1211 C C . SER A 1 152 ? 2.948 13.486 -4.339 1.00 96.50 152 SER A C 1
ATOM 1213 O O . SER A 1 152 ? 2.098 12.847 -3.721 1.00 96.50 152 SER A O 1
ATOM 1215 N N . ARG A 1 153 ? 4.255 13.257 -4.148 1.00 96.25 153 ARG A N 1
ATOM 1216 C CA . ARG A 1 153 ? 4.786 12.209 -3.256 1.00 96.25 153 ARG A CA 1
ATOM 1217 C C . ARG A 1 153 ? 4.719 12.626 -1.790 1.00 96.25 153 ARG A C 1
ATOM 1219 O O . ARG A 1 153 ? 5.739 12.956 -1.180 1.00 96.25 153 ARG A O 1
ATOM 1226 N N . LEU A 1 154 ? 3.513 12.609 -1.229 1.00 97.81 154 LEU A N 1
ATOM 1227 C CA . LEU A 1 154 ? 3.323 12.777 0.208 1.00 97.81 154 LEU A CA 1
ATOM 1228 C C . LEU A 1 154 ? 3.977 11.610 0.954 1.00 97.81 154 LEU A C 1
ATOM 1230 O O . LEU A 1 154 ? 3.925 10.466 0.504 1.00 97.81 154 LEU A O 1
ATOM 1234 N N . VAL A 1 155 ? 4.592 11.904 2.096 1.00 97.19 155 VAL A N 1
ATOM 1235 C CA . VAL A 1 155 ? 5.208 10.912 2.975 1.00 97.19 155 VAL A CA 1
ATOM 1236 C C . VAL A 1 155 ? 4.517 10.871 4.327 1.00 97.19 155 VAL A C 1
ATOM 1238 O O . VAL A 1 155 ? 4.094 11.900 4.848 1.00 97.19 155 VAL A O 1
ATOM 1241 N N . GLY A 1 156 ? 4.428 9.684 4.912 1.00 96.94 156 GLY A N 1
ATOM 1242 C CA . GLY A 1 156 ? 3.932 9.488 6.271 1.00 96.94 156 GLY A CA 1
ATOM 1243 C C . GLY A 1 156 ? 4.563 8.256 6.901 1.00 96.94 156 GLY A C 1
ATOM 1244 O O . GLY A 1 156 ? 4.914 7.306 6.203 1.00 96.94 156 GLY A O 1
ATOM 1245 N N . GLN A 1 157 ? 4.740 8.250 8.216 1.00 96.81 157 GLN A N 1
ATOM 1246 C CA . GLN A 1 157 ? 5.213 7.051 8.909 1.00 96.81 157 GLN A CA 1
ATOM 1247 C C . GLN A 1 157 ? 4.146 5.949 8.900 1.00 96.81 157 GLN A C 1
ATOM 1249 O O . GLN A 1 157 ? 2.956 6.230 8.757 1.00 96.81 157 GLN A O 1
ATOM 1254 N N . LYS A 1 158 ? 4.549 4.691 9.105 1.00 97.75 158 LYS A N 1
ATOM 1255 C CA . LYS A 1 158 ? 3.574 3.637 9.416 1.00 97.75 158 LYS A CA 1
ATOM 1256 C C . LYS A 1 158 ? 2.973 3.884 10.803 1.00 97.75 158 LYS A C 1
ATOM 1258 O O . LYS A 1 158 ? 3.673 4.344 11.702 1.00 97.75 158 LYS A O 1
ATOM 1263 N N . MET A 1 159 ? 1.701 3.547 10.983 1.00 97.81 159 MET A N 1
ATOM 1264 C CA . MET A 1 159 ? 1.068 3.516 12.299 1.00 97.81 159 MET A CA 1
ATOM 1265 C C . MET A 1 159 ? 1.793 2.528 13.214 1.00 97.81 159 MET A C 1
ATOM 1267 O O . MET A 1 159 ? 2.216 1.449 12.779 1.00 97.81 159 MET A O 1
ATOM 1271 N N . ASN A 1 160 ? 1.943 2.929 14.476 1.00 95.38 160 ASN A N 1
ATOM 1272 C CA . ASN A 1 160 ? 2.691 2.200 15.488 1.00 95.38 160 ASN A CA 1
ATOM 1273 C C . ASN A 1 160 ? 1.916 2.147 16.822 1.00 95.38 160 ASN A C 1
ATOM 1275 O O . ASN A 1 160 ? 1.852 3.174 17.512 1.00 95.38 160 ASN A O 1
ATOM 1279 N N . PRO A 1 161 ? 1.394 0.971 17.218 1.00 95.00 161 PRO A N 1
ATOM 1280 C CA . PRO A 1 161 ? 1.339 -0.279 16.443 1.00 95.00 161 PRO A CA 1
ATOM 1281 C C . PRO A 1 161 ? 0.485 -0.174 15.164 1.00 95.00 161 PRO A C 1
ATOM 1283 O O . PRO A 1 161 ? -0.244 0.790 14.961 1.00 95.00 161 PRO A O 1
ATOM 1286 N N . SER A 1 162 ? 0.570 -1.157 14.265 1.00 95.38 162 SER A N 1
ATOM 1287 C CA . SER A 1 162 ? -0.302 -1.193 13.078 1.00 95.38 162 SER A CA 1
ATOM 1288 C C . SER A 1 162 ? -1.747 -1.542 13.448 1.00 95.38 162 SER A C 1
ATOM 1290 O O . SER A 1 162 ? -1.981 -2.249 14.430 1.00 95.38 162 SER A O 1
ATOM 1292 N N . ARG A 1 163 ? -2.714 -1.104 12.631 1.00 95.50 163 ARG A N 1
ATOM 1293 C CA . ARG A 1 163 ? -4.121 -1.487 12.795 1.00 95.50 163 ARG A CA 1
ATOM 1294 C C . ARG A 1 163 ? -4.295 -2.984 12.584 1.00 95.50 163 ARG A C 1
ATOM 1296 O O . ARG A 1 163 ? -3.616 -3.600 11.758 1.00 95.50 163 ARG A O 1
ATOM 1303 N N . THR A 1 164 ? -5.256 -3.543 13.299 1.00 91.62 164 THR A N 1
ATOM 1304 C CA . THR A 1 164 ? -5.722 -4.923 13.143 1.00 91.62 164 THR A CA 1
ATOM 1305 C C . THR A 1 164 ? -6.721 -5.079 12.002 1.00 91.62 164 THR A C 1
ATOM 1307 O O . THR A 1 164 ? -6.802 -6.154 11.422 1.00 91.62 164 THR A O 1
ATOM 1310 N N . PHE A 1 165 ? -7.396 -3.990 11.634 1.00 94.81 165 PHE A N 1
ATOM 1311 C CA . PHE A 1 165 ? -8.413 -3.929 10.594 1.00 94.81 165 PHE A CA 1
ATOM 1312 C C . PHE A 1 165 ? -8.146 -2.750 9.646 1.00 94.81 165 PHE A C 1
ATOM 1314 O O . PHE A 1 165 ? -7.748 -1.662 10.069 1.00 94.81 165 PHE A O 1
ATOM 1321 N N . THR A 1 166 ? -8.336 -2.978 8.353 1.00 97.81 166 THR A N 1
ATOM 1322 C CA . THR A 1 166 ? -8.295 -2.000 7.260 1.00 97.81 166 THR A CA 1
ATOM 1323 C C . THR A 1 166 ? -9.292 -2.498 6.216 1.00 97.81 166 THR A C 1
ATOM 1325 O O . THR A 1 166 ? -9.203 -3.672 5.852 1.00 97.81 166 THR A O 1
ATOM 1328 N N . PRO A 1 167 ? -10.241 -1.667 5.753 1.00 97.81 167 PRO A N 1
ATOM 1329 C CA . PRO A 1 167 ? -11.291 -2.133 4.861 1.00 97.81 167 PRO A CA 1
ATOM 1330 C C . PRO A 1 167 ? -10.729 -2.511 3.487 1.00 97.81 167 PRO A C 1
ATOM 1332 O O . PRO A 1 167 ? -9.741 -1.944 3.014 1.00 97.81 167 PRO A O 1
ATOM 1335 N N . ARG A 1 168 ? -11.387 -3.464 2.822 1.00 97.88 168 ARG A N 1
ATOM 1336 C CA . ARG A 1 168 ? -11.095 -3.816 1.427 1.00 97.88 168 ARG A CA 1
ATOM 1337 C C . ARG A 1 168 ? -11.185 -2.575 0.540 1.00 97.88 168 ARG A C 1
ATOM 1339 O O . ARG A 1 168 ? -12.111 -1.782 0.670 1.00 97.88 168 ARG A O 1
ATOM 1346 N N . GLY A 1 169 ? -10.240 -2.431 -0.380 1.00 98.06 169 GLY A N 1
ATOM 1347 C CA . GLY A 1 169 ? -10.179 -1.309 -1.307 1.00 98.06 169 GLY A CA 1
ATOM 1348 C C . GLY A 1 169 ? -9.599 -0.033 -0.702 1.00 98.06 169 GLY A C 1
ATOM 1349 O O . GLY A 1 169 ? -9.409 0.942 -1.427 1.00 98.06 169 GLY A O 1
ATOM 1350 N N . ALA A 1 170 ? -9.297 -0.007 0.603 1.00 98.62 170 ALA A N 1
ATOM 1351 C CA . ALA A 1 170 ? -8.657 1.144 1.221 1.00 98.62 170 ALA A CA 1
ATOM 1352 C C . ALA A 1 170 ? -7.350 1.481 0.502 1.00 98.62 170 ALA A C 1
ATOM 1354 O O . ALA A 1 170 ? -6.595 0.595 0.096 1.00 98.62 170 ALA A O 1
ATOM 1355 N N . ILE A 1 171 ? -7.062 2.768 0.398 1.00 98.56 171 ILE A N 1
ATOM 1356 C CA . ILE A 1 171 ? -5.816 3.298 -0.120 1.00 98.56 171 ILE A CA 1
ATOM 1357 C C . ILE A 1 171 ? -5.112 3.996 1.032 1.00 98.56 171 ILE A C 1
ATOM 1359 O O . ILE A 1 171 ? -5.683 4.848 1.720 1.00 98.56 171 ILE A O 1
ATOM 1363 N N . GLY A 1 172 ? -3.858 3.621 1.257 1.00 98.12 172 GLY A N 1
ATOM 1364 C CA . GLY A 1 172 ? -3.042 4.270 2.271 1.00 98.12 172 GLY A CA 1
ATOM 1365 C C . GLY A 1 172 ? -1.622 4.522 1.810 1.00 98.12 172 GLY A C 1
ATOM 1366 O O . GLY A 1 172 ? -1.187 3.920 0.835 1.00 98.12 172 GLY A O 1
ATOM 1367 N N . ILE A 1 173 ? -0.897 5.379 2.536 1.00 97.81 173 ILE A N 1
ATOM 1368 C CA . ILE A 1 173 ? 0.498 5.769 2.276 1.00 97.81 173 ILE A CA 1
ATOM 1369 C C . ILE A 1 173 ? 1.402 5.427 3.465 1.00 97.81 173 ILE A C 1
ATOM 1371 O O . ILE A 1 173 ? 1.050 5.659 4.621 1.00 97.81 173 ILE A O 1
ATOM 1375 N N . ALA A 1 174 ? 2.597 4.907 3.186 1.00 95.62 174 ALA A N 1
ATOM 1376 C CA . ALA A 1 174 ? 3.691 4.818 4.146 1.00 95.62 174 ALA A CA 1
ATOM 1377 C C . ALA A 1 174 ? 5.042 5.038 3.457 1.00 95.62 174 ALA A C 1
ATOM 1379 O O . ALA A 1 174 ? 5.354 4.439 2.425 1.00 95.62 174 ALA A O 1
ATOM 1380 N N . GLY A 1 175 ? 5.871 5.906 4.035 1.00 94.69 175 GLY A N 1
ATOM 1381 C CA . GLY A 1 175 ? 6.915 6.570 3.263 1.00 94.69 175 GLY A CA 1
ATOM 1382 C C . GLY A 1 175 ? 6.287 7.233 2.027 1.00 94.69 175 GLY A C 1
ATOM 1383 O O . GLY A 1 175 ? 5.169 7.722 2.135 1.00 94.69 175 GLY A O 1
ATOM 1384 N N . PRO A 1 176 ? 6.949 7.224 0.860 1.00 93.31 176 PRO A N 1
ATOM 1385 C CA . PRO A 1 176 ? 6.399 7.773 -0.383 1.00 93.31 176 PRO A CA 1
ATOM 1386 C C . PRO A 1 176 ? 5.520 6.781 -1.168 1.00 93.31 176 PRO A C 1
ATOM 1388 O O . PRO A 1 176 ? 5.223 7.029 -2.333 1.00 93.31 176 PRO A O 1
ATOM 1391 N N . VAL A 1 177 ? 5.194 5.621 -0.592 1.00 95.88 177 VAL A N 1
ATOM 1392 C CA . VAL A 1 177 ? 4.556 4.505 -1.302 1.00 95.88 177 VAL A CA 1
ATOM 1393 C C . VAL A 1 177 ? 3.128 4.347 -0.822 1.00 95.88 177 VAL A C 1
ATOM 1395 O O . VAL A 1 177 ? 2.898 4.281 0.387 1.00 95.88 177 VAL A O 1
ATOM 1398 N N . ALA A 1 178 ? 2.190 4.219 -1.757 1.00 97.19 178 ALA A N 1
ATOM 1399 C CA . ALA A 1 178 ? 0.837 3.791 -1.452 1.00 97.19 178 ALA A CA 1
ATOM 1400 C C . ALA A 1 178 ? 0.610 2.307 -1.744 1.00 97.19 178 ALA A C 1
ATOM 1402 O O . ALA A 1 178 ? 1.372 1.666 -2.471 1.00 97.19 178 ALA A O 1
ATOM 1403 N N . ALA A 1 179 ? -0.455 1.787 -1.147 1.00 97.50 179 ALA A N 1
ATOM 1404 C CA . ALA A 1 179 ? -0.992 0.462 -1.400 1.00 97.50 179 ALA A CA 1
ATOM 1405 C C . ALA A 1 179 ? -2.519 0.530 -1.497 1.00 97.50 179 ALA A C 1
ATOM 1407 O O . ALA A 1 179 ? -3.134 1.339 -0.798 1.00 97.50 179 ALA A O 1
ATOM 1408 N N . ILE A 1 180 ? -3.100 -0.340 -2.327 1.00 98.31 180 ILE A N 1
ATOM 1409 C CA . ILE A 1 180 ? -4.545 -0.594 -2.384 1.00 98.31 180 ILE A CA 1
ATOM 1410 C C . ILE A 1 180 ? -4.788 -1.944 -1.710 1.00 98.31 180 ILE A C 1
ATOM 1412 O O . ILE A 1 180 ? -4.308 -2.967 -2.195 1.00 98.31 180 ILE A O 1
ATOM 1416 N N . TYR A 1 181 ? -5.492 -1.957 -0.583 1.00 98.12 181 TYR A N 1
ATOM 1417 C CA . TYR A 1 181 ? -5.704 -3.164 0.215 1.00 98.12 181 TYR A CA 1
ATOM 1418 C C . TYR A 1 181 ? -6.674 -4.105 -0.526 1.00 98.12 181 TYR A C 1
ATOM 1420 O O . TYR A 1 181 ? -7.843 -3.758 -0.685 1.00 98.12 181 TYR A O 1
ATOM 1428 N N . PRO A 1 182 ? -6.234 -5.281 -1.018 1.00 97.06 182 PRO A N 1
ATOM 1429 C CA . PRO A 1 182 ? -7.052 -6.111 -1.909 1.00 97.06 182 PRO A CA 1
ATOM 1430 C C . PRO A 1 182 ? -8.228 -6.783 -1.191 1.00 97.06 182 PRO A C 1
ATOM 1432 O O . PRO A 1 182 ? -9.235 -7.108 -1.815 1.00 97.06 182 PRO A O 1
ATOM 1435 N N . ILE A 1 183 ? -8.097 -6.981 0.120 1.00 96.06 183 ILE A N 1
ATOM 1436 C CA . ILE A 1 183 ? -9.103 -7.540 1.022 1.00 96.06 183 ILE A CA 1
ATOM 1437 C C . ILE A 1 183 ? -9.061 -6.782 2.348 1.00 96.06 183 ILE A C 1
ATOM 1439 O O . ILE A 1 183 ? -8.153 -5.985 2.586 1.00 96.06 183 ILE A O 1
ATOM 1443 N N . GLU A 1 184 ? -10.025 -7.063 3.218 1.00 96.06 184 GLU A N 1
ATOM 1444 C CA . GLU A 1 184 ? -9.939 -6.654 4.613 1.00 96.06 184 GLU A CA 1
ATOM 1445 C C . GLU A 1 184 ? -8.720 -7.301 5.286 1.00 96.06 184 GLU A C 1
ATOM 1447 O O . GLU A 1 184 ? -8.518 -8.514 5.195 1.00 96.06 184 GLU A O 1
ATOM 1452 N N . SER A 1 185 ? -7.880 -6.496 5.940 1.00 94.75 185 SER A N 1
ATOM 1453 C CA . SER A 1 185 ? -6.660 -7.003 6.574 1.00 94.75 185 SER A CA 1
ATOM 1454 C C . SER A 1 185 ? -6.091 -6.055 7.637 1.00 94.75 185 SER A C 1
ATOM 1456 O O . SER A 1 185 ? -6.406 -4.865 7.654 1.00 94.75 185 SER A O 1
ATOM 1458 N N . PRO A 1 186 ? -5.133 -6.508 8.464 1.00 95.44 186 PRO A N 1
ATOM 1459 C CA . PRO A 1 186 ? -4.263 -5.604 9.212 1.00 95.44 186 PRO A CA 1
ATOM 1460 C C . PRO A 1 186 ? -3.492 -4.654 8.282 1.00 95.44 186 PRO A C 1
ATOM 1462 O O . PRO A 1 186 ? -3.166 -5.005 7.144 1.00 95.44 186 PRO A O 1
ATOM 1465 N N . GLY A 1 187 ? -3.156 -3.460 8.772 1.00 95.69 187 GLY A N 1
ATOM 1466 C CA . GLY A 1 187 ? -2.514 -2.430 7.955 1.00 95.69 187 GLY A CA 1
ATOM 1467 C C . GLY A 1 187 ? -1.900 -1.299 8.771 1.00 95.69 187 GLY A C 1
ATOM 1468 O O . GLY A 1 187 ? -2.431 -0.886 9.796 1.00 95.69 187 GLY A O 1
ATOM 1469 N N . GLY A 1 188 ? -0.752 -0.796 8.319 1.00 96.88 188 GLY A N 1
ATOM 1470 C CA . GLY A 1 188 ? -0.031 0.295 8.986 1.00 96.88 188 GLY A CA 1
ATOM 1471 C C . GLY A 1 188 ? 0.032 1.589 8.178 1.00 96.88 188 GLY A C 1
ATOM 1472 O O . GLY A 1 188 ? 0.663 2.536 8.622 1.00 96.88 188 GLY A O 1
ATOM 1473 N N . TYR A 1 189 ? -0.539 1.634 6.975 1.00 98.38 189 TYR A N 1
ATOM 1474 C CA . TYR A 1 189 ? -0.424 2.806 6.101 1.00 98.38 189 TYR A CA 1
ATOM 1475 C C . TYR A 1 189 ? -1.459 3.863 6.489 1.00 98.38 189 TYR A C 1
ATOM 1477 O O . TYR A 1 189 ? -2.555 3.509 6.916 1.00 98.38 189 TYR A O 1
ATOM 1485 N N . GLN A 1 190 ? -1.123 5.137 6.313 1.00 98.69 190 GLN A N 1
ATOM 1486 C CA . GLN A 1 190 ? -2.009 6.273 6.557 1.00 98.69 190 GLN A CA 1
ATOM 1487 C C . GLN A 1 190 ? -3.121 6.289 5.507 1.00 98.69 190 GLN A C 1
ATOM 1489 O O . GLN A 1 190 ? -2.821 6.452 4.328 1.00 98.69 190 GLN A O 1
ATOM 1494 N N . LEU A 1 191 ? -4.367 6.063 5.918 1.00 98.69 191 LEU A N 1
ATOM 1495 C CA . LEU A 1 191 ? -5.524 5.934 5.031 1.00 98.69 191 LEU A CA 1
ATOM 1496 C C . LEU A 1 191 ? -6.003 7.309 4.560 1.00 98.69 191 LEU A C 1
ATOM 1498 O O . LEU A 1 191 ? -6.028 8.254 5.347 1.00 98.69 191 LEU A O 1
ATOM 1502 N N . TYR A 1 192 ? -6.376 7.423 3.286 1.00 98.31 192 TYR A N 1
ATOM 1503 C CA . TYR A 1 192 ? -6.858 8.693 2.720 1.00 98.31 192 TYR A CA 1
ATOM 1504 C C . TYR A 1 192 ? -8.044 8.553 1.759 1.00 98.31 192 TYR A C 1
ATOM 1506 O O . TYR A 1 192 ? -8.673 9.555 1.419 1.00 98.31 192 TYR A O 1
ATOM 1514 N N . GLY A 1 193 ? -8.352 7.338 1.314 1.00 98.19 193 GLY A N 1
ATOM 1515 C CA . GLY A 1 193 ? -9.450 7.084 0.392 1.00 98.19 193 GLY A CA 1
ATOM 1516 C C . GLY A 1 193 ? -9.651 5.600 0.128 1.00 98.19 193 GLY A C 1
ATOM 1517 O O . GLY A 1 193 ? -8.926 4.757 0.665 1.00 98.19 193 GLY A O 1
ATOM 1518 N N . ARG A 1 194 ? -10.631 5.271 -0.703 1.00 98.31 194 ARG A N 1
ATOM 1519 C CA . ARG A 1 194 ? -11.026 3.900 -1.029 1.00 98.31 194 ARG A CA 1
ATOM 1520 C C . ARG A 1 194 ? -11.343 3.772 -2.516 1.00 98.31 194 ARG A C 1
ATOM 1522 O O . ARG A 1 194 ? -11.869 4.697 -3.125 1.00 98.31 194 ARG A O 1
ATOM 1529 N N . 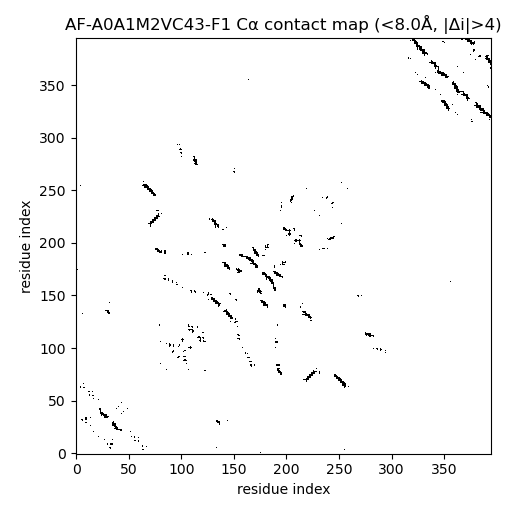THR A 1 195 ? -11.009 2.625 -3.096 1.00 98.69 195 THR A N 1
ATOM 1530 C CA . THR A 1 195 ? -11.242 2.286 -4.504 1.00 98.69 195 THR A CA 1
ATOM 1531 C C . THR A 1 195 ? -11.620 0.812 -4.657 1.00 98.69 195 THR A C 1
ATOM 1533 O O . THR A 1 195 ? -11.556 0.047 -3.696 1.00 98.69 195 THR A O 1
ATOM 1536 N N . LEU A 1 196 ? -12.019 0.398 -5.861 1.00 98.31 196 LEU A N 1
ATOM 1537 C CA . LEU A 1 196 ? -12.226 -1.014 -6.166 1.00 98.31 196 LEU A CA 1
ATOM 1538 C C . LEU A 1 196 ? -10.889 -1.763 -6.052 1.00 98.31 196 LEU A C 1
ATOM 1540 O O . LEU A 1 196 ? -9.880 -1.306 -6.598 1.00 98.31 196 LEU A O 1
ATOM 1544 N N . PRO A 1 197 ? -10.840 -2.912 -5.358 1.00 96.94 197 PRO A N 1
ATOM 1545 C CA . PRO A 1 197 ? -9.591 -3.632 -5.183 1.00 96.94 197 PRO A CA 1
ATOM 1546 C C . PRO A 1 197 ? -9.103 -4.191 -6.531 1.00 96.94 197 PRO A C 1
ATOM 1548 O O . PRO A 1 197 ? -9.899 -4.729 -7.303 1.00 96.94 197 PRO A O 1
ATOM 1551 N N . PRO A 1 198 ? -7.790 -4.170 -6.814 1.00 96.75 198 PRO A N 1
ATOM 1552 C CA . PRO A 1 198 ? -7.211 -4.766 -8.021 1.00 96.75 198 PRO A CA 1
ATOM 1553 C C . PRO A 1 198 ? -7.114 -6.302 -7.926 1.00 96.75 198 PRO A C 1
ATOM 1555 O O . PRO A 1 198 ? -6.222 -6.907 -8.520 1.00 96.75 198 PRO A O 1
ATOM 1558 N N . TRP A 1 199 ? -7.998 -6.927 -7.145 1.00 97.44 199 TRP A N 1
ATOM 1559 C CA . TRP A 1 199 ? -8.019 -8.349 -6.827 1.00 97.44 199 TRP A CA 1
ATOM 1560 C C . TRP A 1 199 ? -9.451 -8.887 -6.864 1.00 97.44 199 TRP A C 1
ATOM 1562 O O . TRP A 1 199 ? -10.361 -8.297 -6.280 1.00 97.44 199 TRP A O 1
ATOM 1572 N N . GLN A 1 200 ? -9.624 -10.050 -7.486 1.00 96.56 200 GLN A N 1
ATOM 1573 C CA . GLN A 1 200 ? -10.858 -10.824 -7.501 1.00 96.56 200 GLN A CA 1
ATOM 1574 C C . GLN A 1 200 ? -10.574 -12.264 -7.084 1.00 96.56 200 GLN A C 1
ATOM 1576 O O . GLN A 1 200 ? -10.001 -13.030 -7.849 1.00 96.56 200 GLN A O 1
ATOM 1581 N N . THR A 1 201 ? -11.026 -12.661 -5.890 1.00 93.44 201 THR A N 1
ATOM 1582 C CA . THR A 1 201 ? -10.731 -13.975 -5.279 1.00 93.44 201 THR A CA 1
ATOM 1583 C C . THR A 1 201 ? -11.037 -15.163 -6.186 1.00 93.44 201 THR A C 1
ATOM 1585 O O . THR A 1 201 ? -10.326 -16.161 -6.151 1.00 93.44 201 THR A O 1
ATOM 1588 N N . TRP A 1 202 ? -12.080 -15.049 -7.008 1.00 93.88 202 TRP A N 1
ATOM 1589 C CA . TRP A 1 202 ? -12.513 -16.105 -7.924 1.00 93.88 202 TRP A CA 1
ATOM 1590 C C . TRP A 1 202 ? -12.236 -15.776 -9.392 1.00 93.88 202 TRP A C 1
ATOM 1592 O O . TRP A 1 202 ? -12.751 -16.458 -10.273 1.00 93.88 202 TRP A O 1
ATOM 1602 N N . GLY A 1 203 ? -11.494 -14.699 -9.663 1.00 95.00 203 GLY A N 1
ATOM 1603 C CA . GLY A 1 203 ? -11.229 -14.244 -11.022 1.00 95.00 203 GLY A CA 1
ATOM 1604 C C . GLY A 1 203 ? -12.490 -13.857 -11.799 1.00 95.00 203 GLY A C 1
ATOM 1605 O O . GLY A 1 203 ? -12.559 -14.096 -12.999 1.00 95.00 203 GLY A O 1
ATOM 1606 N N . LYS A 1 204 ? -13.525 -13.335 -11.123 1.00 94.19 204 LYS A N 1
ATOM 1607 C CA . LYS A 1 204 ? -14.793 -12.951 -11.762 1.00 94.19 204 LYS A CA 1
ATOM 1608 C C . LYS A 1 204 ? -14.681 -11.605 -12.472 1.00 94.19 204 LYS A C 1
ATOM 1610 O O . LYS A 1 204 ? -14.049 -10.681 -11.971 1.00 94.19 204 LYS A O 1
ATOM 1615 N N . GLY A 1 205 ? -15.424 -11.466 -13.566 1.00 93.81 205 GLY A N 1
ATOM 1616 C CA . GLY A 1 205 ? -15.552 -10.218 -14.315 1.00 93.81 205 GLY A CA 1
ATOM 1617 C C . GLY A 1 205 ? -14.710 -10.191 -15.584 1.00 93.81 205 GLY A C 1
ATOM 1618 O O . GLY A 1 205 ? -14.026 -11.152 -15.915 1.00 93.81 205 GLY A O 1
ATOM 1619 N N . ARG A 1 206 ? -14.811 -9.088 -16.327 1.00 94.62 206 ARG A N 1
ATOM 1620 C CA . ARG A 1 206 ? -14.203 -8.956 -17.659 1.00 94.62 206 ARG A CA 1
ATOM 1621 C C . ARG A 1 206 ? -12.673 -8.935 -17.628 1.00 94.62 206 ARG A C 1
ATOM 1623 O O . ARG A 1 206 ? -12.047 -9.463 -18.540 1.00 94.62 206 ARG A O 1
ATOM 1630 N N . ASP A 1 207 ? -12.100 -8.308 -16.604 1.00 95.88 207 ASP A N 1
ATOM 1631 C CA . ASP A 1 207 ? -10.667 -7.993 -16.538 1.00 95.88 207 ASP A CA 1
ATOM 1632 C C . ASP A 1 207 ? -9.874 -8.964 -15.641 1.00 95.88 207 ASP A C 1
ATOM 1634 O O . ASP A 1 207 ? -8.709 -8.716 -15.332 1.00 95.88 207 ASP A O 1
ATOM 1638 N N . PHE A 1 208 ? -10.502 -10.068 -15.223 1.00 97.12 208 PHE A N 1
ATOM 1639 C CA . PHE A 1 208 ? -9.931 -11.081 -14.335 1.00 97.12 208 PHE A CA 1
ATOM 1640 C C . PHE A 1 208 ? -10.191 -12.494 -14.873 1.00 97.12 208 PHE A C 1
ATOM 1642 O O . PHE A 1 208 ? -11.113 -12.713 -15.657 1.00 97.12 208 PHE A O 1
ATOM 1649 N N . SER A 1 209 ? -9.394 -13.465 -14.422 1.00 96.25 209 SER A N 1
ATOM 1650 C CA . SER A 1 209 ? -9.654 -14.896 -14.634 1.00 96.25 209 SER A CA 1
ATOM 1651 C C . SER A 1 209 ? -9.174 -15.720 -13.433 1.00 96.25 209 SER A C 1
ATOM 1653 O O . SER A 1 209 ? -8.413 -15.199 -12.613 1.00 96.25 209 SER A O 1
ATOM 1655 N N . PRO A 1 210 ? -9.576 -16.996 -13.288 1.00 94.94 210 PRO A N 1
ATOM 1656 C CA . PRO A 1 210 ? -9.063 -17.870 -12.227 1.00 94.94 210 PRO A CA 1
ATOM 1657 C C . PRO A 1 210 ? -7.529 -17.999 -12.207 1.00 94.94 210 PRO A C 1
ATOM 1659 O O . PRO A 1 210 ? -6.932 -18.154 -11.145 1.00 94.94 210 PRO A O 1
ATOM 1662 N N . GLU A 1 211 ? -6.881 -17.895 -13.367 1.00 95.06 211 GLU A N 1
ATOM 1663 C CA . GLU A 1 211 ? -5.424 -17.933 -13.545 1.00 95.06 211 GLU A CA 1
ATOM 1664 C C . GLU A 1 211 ? -4.765 -16.559 -13.348 1.00 95.06 211 GLU A C 1
ATOM 1666 O O . GLU A 1 211 ? -3.544 -16.455 -13.238 1.00 95.06 211 GLU A O 1
ATOM 1671 N N . SER A 1 212 ? -5.553 -15.485 -13.341 1.00 94.44 212 SER A N 1
ATOM 1672 C CA . SER A 1 212 ? -5.101 -14.109 -13.125 1.00 94.44 212 SER A CA 1
ATOM 1673 C C . SER A 1 212 ? -6.124 -13.325 -12.293 1.00 94.44 212 SER A C 1
ATOM 1675 O O . SER A 1 212 ? -6.768 -12.401 -12.796 1.00 94.44 212 SER A O 1
ATOM 1677 N N . PRO A 1 213 ? -6.284 -13.674 -10.999 1.00 96.25 213 PRO A N 1
ATOM 1678 C CA . PRO A 1 213 ? -7.169 -12.967 -10.074 1.00 96.25 213 PRO A CA 1
ATOM 1679 C C . PRO A 1 213 ? -6.668 -11.566 -9.681 1.00 96.25 213 PRO A C 1
ATOM 1681 O O . PRO A 1 213 ? -7.328 -10.880 -8.906 1.00 96.25 213 PRO A O 1
ATOM 1684 N N . TRP A 1 214 ? -5.525 -11.114 -10.204 1.00 96.62 214 TRP A N 1
ATOM 1685 C CA . TRP A 1 214 ? -4.969 -9.778 -9.988 1.00 96.62 214 TRP A CA 1
ATOM 1686 C C . TRP A 1 214 ? -5.001 -8.946 -11.274 1.00 96.62 214 TRP A C 1
ATOM 1688 O O . TRP A 1 214 ? -4.667 -9.434 -12.353 1.00 96.62 214 TRP A O 1
ATOM 1698 N N . LEU A 1 215 ? -5.359 -7.666 -11.154 1.00 97.38 215 LEU A N 1
ATOM 1699 C CA . LEU A 1 215 ? -5.476 -6.763 -12.301 1.00 97.38 215 LEU A CA 1
ATOM 1700 C C . LEU A 1 215 ? -4.144 -6.107 -12.667 1.00 97.38 215 LEU A C 1
ATOM 1702 O O . LEU A 1 215 ? -3.787 -6.048 -13.842 1.00 97.38 215 LEU A O 1
ATOM 1706 N N . LEU A 1 216 ? -3.433 -5.580 -11.668 1.00 97.38 216 LEU A N 1
ATOM 1707 C CA . LEU A 1 216 ? -2.287 -4.690 -11.862 1.00 97.38 216 LEU A CA 1
ATOM 1708 C C . LEU A 1 216 ? -0.980 -5.447 -12.100 1.00 97.38 216 LEU A C 1
ATOM 1710 O O . LEU A 1 216 ? -0.766 -6.551 -11.597 1.00 97.38 216 LEU A O 1
ATOM 1714 N N . ARG A 1 217 ? -0.079 -4.813 -12.847 1.00 94.62 217 ARG A N 1
ATOM 1715 C CA . ARG A 1 217 ? 1.256 -5.299 -13.206 1.00 94.62 217 ARG A CA 1
ATOM 1716 C C . ARG A 1 217 ? 2.280 -4.175 -13.011 1.00 94.62 217 ARG A C 1
ATOM 1718 O O . ARG A 1 217 ? 1.904 -3.004 -13.031 1.00 94.62 217 ARG A O 1
ATOM 1725 N N . PRO A 1 218 ? 3.574 -4.491 -12.814 1.00 93.25 218 PRO A N 1
ATOM 1726 C CA . PRO A 1 218 ? 4.618 -3.470 -12.827 1.00 93.25 218 PRO A CA 1
ATOM 1727 C C . PRO A 1 218 ? 4.536 -2.592 -14.082 1.00 93.25 218 PRO A C 1
ATOM 1729 O O . PRO A 1 218 ? 4.303 -3.120 -15.164 1.00 93.25 218 PRO A O 1
ATOM 1732 N N . PHE A 1 219 ? 4.750 -1.286 -13.917 1.00 95.00 219 PHE A N 1
ATOM 1733 C CA . PHE A 1 219 ? 4.631 -0.243 -14.949 1.00 95.00 219 PHE A CA 1
ATOM 1734 C C . PHE A 1 219 ? 3.226 0.049 -15.485 1.00 95.00 219 PHE A C 1
ATOM 1736 O O . PHE A 1 219 ? 3.079 0.954 -16.306 1.00 95.00 219 PHE A O 1
ATOM 1743 N N . ASP A 1 220 ? 2.177 -0.592 -14.961 1.00 98.06 220 ASP A N 1
ATOM 1744 C CA . ASP A 1 220 ? 0.843 -0.006 -15.090 1.00 98.06 220 ASP A CA 1
ATOM 1745 C C . ASP A 1 220 ? 0.809 1.378 -14.413 1.00 98.06 220 ASP A C 1
ATOM 1747 O O . ASP A 1 220 ? 1.542 1.658 -13.457 1.00 98.06 220 ASP A O 1
ATOM 1751 N N . GLN A 1 221 ? -0.065 2.243 -14.914 1.00 98.50 221 GLN A N 1
ATOM 1752 C CA . GLN A 1 221 ? -0.330 3.576 -14.395 1.00 98.50 221 GLN A CA 1
ATOM 1753 C C . GLN A 1 221 ? -1.773 3.626 -13.895 1.00 98.50 221 GLN A C 1
ATOM 1755 O O . GLN A 1 221 ? -2.706 3.345 -14.642 1.00 98.50 221 GLN A O 1
ATOM 1760 N N . VAL A 1 222 ? -1.970 3.978 -12.629 1.00 98.69 222 VAL A N 1
ATOM 1761 C CA . VAL A 1 222 ? -3.296 4.153 -12.032 1.00 98.69 222 VAL A CA 1
ATOM 1762 C C . VAL A 1 222 ? -3.692 5.618 -12.122 1.00 98.69 222 VAL A C 1
ATOM 1764 O O . VAL A 1 222 ? -2.990 6.485 -11.604 1.00 98.69 222 VAL A O 1
ATOM 1767 N N . ALA A 1 223 ? -4.827 5.869 -12.762 1.00 98.44 223 ALA A N 1
ATOM 1768 C CA . ALA A 1 223 ? -5.488 7.164 -12.797 1.00 98.44 223 ALA A CA 1
ATOM 1769 C C . ALA A 1 223 ? -6.726 7.143 -11.904 1.00 98.44 223 ALA A C 1
ATOM 1771 O O . ALA A 1 223 ? -7.380 6.109 -11.766 1.00 98.44 223 ALA A O 1
ATOM 1772 N N . TRP A 1 224 ? -7.069 8.294 -11.339 1.00 98.44 224 TRP A N 1
ATOM 1773 C CA . TRP A 1 224 ? -8.168 8.415 -10.390 1.00 98.44 224 TRP A CA 1
ATOM 1774 C C . TRP A 1 224 ? -9.359 9.151 -10.996 1.00 98.44 224 TRP A C 1
ATOM 1776 O O . TRP A 1 224 ? -9.207 10.223 -11.576 1.00 98.44 224 TRP A O 1
ATOM 1786 N N . GLU A 1 225 ? -10.551 8.595 -10.806 1.00 98.50 225 GLU A N 1
ATOM 1787 C CA . GLU A 1 225 ? -11.831 9.248 -11.071 1.00 98.50 225 GLU A CA 1
ATOM 1788 C C . GLU A 1 225 ? -12.556 9.436 -9.737 1.00 98.50 225 GLU A C 1
ATOM 1790 O O . GLU A 1 225 ? -12.921 8.462 -9.083 1.00 98.50 225 GLU A O 1
ATOM 1795 N N . ILE A 1 226 ? -12.705 10.681 -9.281 1.00 98.62 226 ILE A N 1
ATOM 1796 C CA . ILE A 1 226 ? -13.340 10.953 -7.985 1.00 98.62 226 ILE A CA 1
ATOM 1797 C C . ILE A 1 226 ? -14.841 10.682 -8.097 1.00 98.62 226 ILE A C 1
ATOM 1799 O O . ILE A 1 226 ? -15.509 11.274 -8.941 1.00 98.62 226 ILE A O 1
ATOM 1803 N N . VAL A 1 227 ? -15.361 9.851 -7.197 1.00 98.75 227 VAL A N 1
ATOM 1804 C CA . VAL A 1 227 ? -16.784 9.500 -7.102 1.00 98.75 227 VAL A CA 1
ATOM 1805 C C . VAL A 1 227 ? -17.314 9.735 -5.686 1.00 98.75 227 VAL A C 1
ATOM 1807 O O . VAL A 1 227 ? -16.552 9.845 -4.721 1.00 98.75 227 VAL A O 1
ATOM 1810 N N . SER A 1 228 ? -18.637 9.814 -5.556 1.00 98.62 228 SER A N 1
ATOM 1811 C CA . SER A 1 228 ? -19.308 9.871 -4.246 1.00 98.62 228 SER A CA 1
ATOM 1812 C C . SER A 1 228 ? -19.280 8.517 -3.520 1.00 98.62 228 SER A C 1
ATOM 1814 O O . SER A 1 228 ? -19.059 7.474 -4.139 1.00 98.62 228 SER A O 1
ATOM 1816 N N . GLU A 1 229 ? -19.541 8.504 -2.207 1.00 98.50 229 GLU A N 1
ATOM 1817 C CA . GLU A 1 229 ? -19.694 7.250 -1.450 1.00 98.50 229 GLU A CA 1
ATOM 1818 C C . GLU A 1 229 ? -20.859 6.398 -1.982 1.00 98.50 229 GLU A C 1
ATOM 1820 O O . GLU A 1 229 ? -20.755 5.170 -2.039 1.00 98.50 229 GLU A O 1
ATOM 1825 N N . GLU A 1 230 ? -21.962 7.038 -2.378 1.00 98.44 230 GLU A N 1
ATOM 1826 C CA . GLU A 1 230 ? -23.149 6.383 -2.929 1.00 98.44 230 GLU A CA 1
ATOM 1827 C C . GLU A 1 230 ? -22.849 5.726 -4.276 1.00 98.44 230 GLU A C 1
ATOM 1829 O O . GLU A 1 230 ? -23.213 4.571 -4.505 1.00 98.44 230 GLU A O 1
ATOM 1834 N N . GLU A 1 231 ? -22.163 6.448 -5.161 1.00 98.50 231 GLU A N 1
ATOM 1835 C CA . GLU A 1 231 ? -21.731 5.927 -6.454 1.00 98.50 231 GLU A CA 1
ATOM 1836 C C . GLU A 1 231 ? -20.732 4.782 -6.278 1.00 98.50 231 GLU A C 1
ATOM 1838 O O . GLU A 1 231 ? -20.908 3.720 -6.875 1.00 98.50 231 GLU A O 1
ATOM 1843 N N . TYR A 1 232 ? -19.746 4.932 -5.390 1.00 98.50 232 TYR A N 1
ATOM 1844 C CA . TYR A 1 232 ? -18.805 3.861 -5.076 1.00 98.50 232 TYR A CA 1
ATOM 1845 C C . TYR A 1 232 ? -19.512 2.585 -4.609 1.00 98.50 232 TYR A C 1
ATOM 1847 O O . TYR A 1 232 ? -19.186 1.505 -5.095 1.00 98.50 232 TYR A O 1
ATOM 1855 N N . ALA A 1 233 ? -20.507 2.682 -3.722 1.00 98.19 233 ALA A N 1
ATOM 1856 C CA . ALA A 1 233 ? -21.249 1.512 -3.249 1.00 98.19 233 ALA A CA 1
ATOM 1857 C C . ALA A 1 233 ? -21.975 0.772 -4.394 1.00 98.19 233 ALA A C 1
ATOM 1859 O O . ALA A 1 233 ? -22.028 -0.463 -4.421 1.00 98.19 233 ALA A O 1
ATOM 1860 N N . GLN A 1 234 ? -22.494 1.513 -5.380 1.00 98.44 234 GLN A N 1
ATOM 1861 C CA . GLN A 1 234 ? -23.090 0.930 -6.586 1.00 98.44 234 GLN A CA 1
ATOM 1862 C C . GLN A 1 234 ? -22.031 0.261 -7.474 1.00 98.44 234 GLN A C 1
ATOM 1864 O O . GLN A 1 234 ? -22.246 -0.853 -7.961 1.00 98.44 234 GLN A O 1
ATOM 1869 N N . LEU A 1 235 ? -20.881 0.912 -7.670 1.00 98.38 235 LEU A N 1
ATOM 1870 C CA . LEU A 1 235 ? -19.766 0.364 -8.444 1.00 98.38 235 LEU A CA 1
ATOM 1871 C C . LEU A 1 235 ? -19.187 -0.897 -7.795 1.00 98.38 235 LEU A C 1
ATOM 1873 O O . LEU A 1 235 ? -18.939 -1.872 -8.499 1.00 98.38 235 LEU A O 1
ATOM 1877 N N . GLU A 1 236 ? -19.039 -0.914 -6.471 1.00 97.69 236 GLU A N 1
ATOM 1878 C CA . GLU A 1 236 ? -18.558 -2.065 -5.703 1.00 97.69 236 GLU A CA 1
ATOM 1879 C C . GLU A 1 236 ? -19.507 -3.259 -5.844 1.00 97.69 236 GLU A C 1
ATOM 1881 O O . GLU A 1 236 ? -19.064 -4.363 -6.153 1.00 97.69 236 GLU A O 1
ATOM 1886 N N . THR A 1 237 ? -20.821 -3.026 -5.760 1.00 97.88 237 THR A N 1
ATOM 1887 C CA . THR A 1 237 ? -21.831 -4.071 -5.994 1.00 97.88 237 THR A CA 1
ATOM 1888 C C . THR A 1 237 ? -21.706 -4.669 -7.399 1.00 97.88 237 THR A C 1
ATOM 1890 O O . THR A 1 237 ? -21.725 -5.889 -7.576 1.00 97.88 237 THR A O 1
ATOM 1893 N N . ARG A 1 238 ? -21.540 -3.820 -8.422 1.00 97.75 238 ARG A N 1
ATOM 1894 C CA . ARG A 1 238 ? -21.338 -4.274 -9.807 1.00 97.75 238 ARG A CA 1
ATOM 1895 C C . ARG A 1 238 ? -20.015 -5.015 -9.980 1.00 97.75 238 ARG A C 1
ATOM 1897 O O . ARG A 1 238 ? -19.969 -6.001 -10.712 1.00 97.75 238 ARG A O 1
ATOM 1904 N N . PHE A 1 239 ? -18.953 -4.553 -9.330 1.00 97.69 239 PHE A N 1
ATOM 1905 C CA . PHE A 1 239 ? -17.643 -5.195 -9.344 1.00 97.69 239 PHE A CA 1
ATOM 1906 C C . PHE A 1 239 ? -17.703 -6.594 -8.727 1.00 97.69 239 PHE A C 1
ATOM 1908 O O . PHE A 1 239 ? -17.258 -7.553 -9.356 1.00 97.69 239 PHE A O 1
ATOM 1915 N N . ASP A 1 240 ? -18.338 -6.745 -7.565 1.00 96.31 240 ASP A N 1
ATOM 1916 C CA . ASP A 1 240 ? -18.481 -8.036 -6.884 1.00 96.31 240 ASP A CA 1
ATOM 1917 C C . ASP A 1 240 ? -19.374 -9.015 -7.671 1.00 96.31 240 ASP A C 1
ATOM 1919 O O . ASP A 1 240 ? -19.141 -10.228 -7.665 1.00 96.31 240 ASP A O 1
ATOM 1923 N N . ALA A 1 241 ? -20.345 -8.495 -8.431 1.00 96.38 241 ALA A N 1
ATOM 1924 C CA . ALA A 1 241 ? -21.153 -9.266 -9.376 1.00 96.38 241 ALA A CA 1
ATOM 1925 C C . ALA A 1 241 ? -20.423 -9.619 -10.693 1.00 96.38 241 ALA A C 1
ATOM 1927 O O . ALA A 1 241 ? -20.992 -10.319 -11.533 1.00 96.38 241 ALA A O 1
ATOM 1928 N N . GLY A 1 242 ? -19.189 -9.144 -10.907 1.00 96.00 242 GLY A N 1
ATOM 1929 C CA . GLY A 1 242 ? -18.429 -9.352 -12.147 1.00 96.00 242 GLY A CA 1
ATOM 1930 C C . GLY A 1 242 ? -18.933 -8.530 -13.344 1.00 96.00 242 GLY A C 1
ATOM 1931 O O . GLY A 1 242 ? -18.674 -8.885 -14.490 1.00 96.00 242 GLY A O 1
ATOM 1932 N N . GLN A 1 243 ? -19.671 -7.447 -13.095 1.00 96.75 243 GLN A N 1
ATOM 1933 C CA . GLN A 1 243 ? -20.305 -6.586 -14.107 1.00 96.75 243 GLN A CA 1
ATOM 1934 C C . GLN A 1 243 ? -19.612 -5.225 -14.279 1.00 96.75 243 GLN A C 1
ATOM 1936 O O . GLN A 1 243 ? -20.066 -4.382 -15.062 1.00 96.75 243 GLN A O 1
ATOM 1941 N N . TYR A 1 244 ? -18.550 -4.974 -13.516 1.00 97.00 244 TYR A N 1
ATOM 1942 C CA . TYR A 1 244 ? -17.695 -3.808 -13.693 1.00 97.00 244 TYR A CA 1
ATOM 1943 C C . TYR A 1 244 ? -16.594 -4.122 -14.711 1.00 97.00 244 TYR A C 1
ATOM 1945 O O . TYR A 1 244 ? -16.032 -5.217 -14.706 1.00 97.00 244 TYR A O 1
ATOM 1953 N N . ALA A 1 245 ? -16.302 -3.159 -15.580 1.00 96.38 245 ALA A N 1
ATOM 1954 C CA . ALA A 1 245 ? -15.202 -3.220 -16.532 1.00 96.38 245 ALA A CA 1
ATOM 1955 C C . ALA A 1 245 ? -14.347 -1.973 -16.333 1.00 96.38 245 ALA A C 1
ATOM 1957 O O . ALA A 1 245 ? -14.867 -0.856 -16.392 1.00 96.38 245 ALA A O 1
ATOM 1958 N N . PHE A 1 246 ? -13.057 -2.163 -16.088 1.00 98.12 246 PHE A N 1
ATOM 1959 C CA . PHE A 1 246 ? -12.132 -1.052 -15.938 1.00 98.12 246 PHE A CA 1
ATOM 1960 C C . PHE A 1 246 ? -11.898 -0.372 -17.287 1.00 98.12 246 PHE A C 1
ATOM 1962 O O . PHE A 1 246 ? -11.859 -1.014 -18.340 1.00 98.12 246 PHE A O 1
ATOM 1969 N N . LYS A 1 247 ? -11.692 0.947 -17.256 1.00 98.38 247 LYS A N 1
ATOM 1970 C CA . LYS A 1 247 ? -11.129 1.659 -18.402 1.00 98.38 247 LYS A CA 1
ATOM 1971 C C . LYS A 1 247 ? -9.634 1.353 -18.444 1.00 98.38 247 LYS A C 1
ATOM 1973 O O . LYS A 1 247 ? -8.907 1.773 -17.547 1.00 98.38 247 LYS A O 1
ATOM 1978 N N . ILE A 1 248 ? -9.209 0.596 -19.453 1.00 98.56 248 ILE A N 1
ATOM 1979 C CA . ILE A 1 248 ? -7.825 0.154 -19.646 1.00 98.56 248 ILE A CA 1
ATOM 1980 C C . ILE A 1 248 ? -7.354 0.642 -21.014 1.00 98.56 248 ILE A C 1
ATOM 1982 O O . ILE A 1 248 ? -7.982 0.344 -22.030 1.00 98.56 248 ILE A O 1
ATOM 1986 N N . GLU A 1 249 ? -6.254 1.385 -21.030 1.00 98.50 249 GLU A N 1
ATOM 1987 C CA . GLU A 1 249 ? -5.640 1.961 -22.227 1.00 98.50 249 GLU A CA 1
ATOM 1988 C C . GLU A 1 249 ? -4.160 1.564 -22.262 1.00 98.50 249 GLU A C 1
ATOM 1990 O O . GLU A 1 249 ? -3.462 1.709 -21.258 1.00 98.50 249 GLU A O 1
ATOM 1995 N N . ASP A 1 250 ? -3.663 1.055 -23.390 1.00 98.38 250 ASP A N 1
ATOM 1996 C CA . ASP A 1 250 ? -2.236 0.743 -23.522 1.00 98.38 250 ASP A CA 1
ATOM 1997 C C . ASP A 1 250 ? -1.400 2.026 -23.418 1.00 98.38 250 ASP A C 1
ATOM 1999 O O . ASP A 1 250 ? -1.778 3.084 -23.925 1.00 98.38 250 ASP A O 1
ATOM 2003 N N . THR A 1 251 ? -0.258 1.940 -22.740 1.00 97.56 251 THR A N 1
ATOM 2004 C CA . THR A 1 251 ? 0.663 3.067 -22.567 1.00 97.56 251 THR A CA 1
ATOM 2005 C C . THR A 1 251 ? 2.114 2.593 -22.521 1.00 97.56 251 THR A C 1
ATOM 2007 O O . THR A 1 251 ? 2.408 1.402 -22.404 1.00 97.56 251 THR A O 1
ATOM 2010 N N . MET A 1 252 ? 3.037 3.543 -22.602 1.00 96.69 252 MET A N 1
ATOM 2011 C CA . MET A 1 252 ? 4.470 3.314 -22.485 1.00 96.69 252 MET A CA 1
ATOM 2012 C C . MET A 1 252 ? 5.034 4.255 -21.425 1.00 96.69 252 MET A C 1
ATOM 2014 O O . MET A 1 252 ? 4.773 5.457 -21.457 1.00 96.69 252 MET A O 1
ATOM 2018 N N . PHE A 1 253 ? 5.807 3.724 -20.479 1.00 96.81 253 PHE A N 1
ATOM 2019 C CA . PHE A 1 253 ? 6.576 4.544 -19.549 1.00 96.81 253 PHE A CA 1
ATOM 2020 C C . PHE A 1 253 ? 8.014 4.679 -20.057 1.00 96.81 253 PHE A C 1
ATOM 2022 O O . PHE A 1 253 ? 8.781 3.717 -20.011 1.00 96.81 253 PHE A O 1
ATOM 2029 N N . SER A 1 254 ? 8.372 5.870 -20.537 1.00 97.25 254 SER A N 1
ATOM 2030 C CA . SER A 1 254 ? 9.715 6.203 -21.021 1.00 97.25 254 SER A CA 1
ATOM 2031 C C . SER A 1 254 ? 10.542 6.865 -19.919 1.00 97.25 254 SER A C 1
ATOM 2033 O O . SER A 1 254 ? 10.130 7.863 -19.319 1.00 97.25 254 SER A O 1
ATOM 2035 N N . MET A 1 255 ? 11.735 6.325 -19.652 1.00 96.94 255 MET A N 1
ATOM 2036 C CA . MET A 1 255 ? 12.669 6.927 -18.695 1.00 96.94 255 MET A CA 1
ATOM 2037 C C . MET A 1 255 ? 13.205 8.279 -19.179 1.00 96.94 255 MET A C 1
ATOM 2039 O O . MET A 1 255 ? 13.439 9.156 -18.347 1.00 96.94 255 MET A O 1
ATOM 2043 N N . ALA A 1 256 ? 13.349 8.473 -20.492 1.00 96.94 256 ALA A N 1
ATOM 2044 C CA . ALA A 1 256 ? 13.810 9.724 -21.089 1.00 96.94 256 ALA A CA 1
ATOM 2045 C C . ALA A 1 256 ? 12.764 10.839 -20.944 1.00 96.94 256 ALA A C 1
ATOM 2047 O O . ALA A 1 256 ? 13.095 11.960 -20.543 1.00 96.94 256 ALA A O 1
ATOM 2048 N N . ASP A 1 257 ? 11.493 10.514 -21.198 1.00 97.00 257 ASP A N 1
ATOM 2049 C CA . ASP A 1 257 ? 10.384 11.459 -21.030 1.00 97.00 257 ASP A CA 1
ATOM 2050 C C . ASP A 1 257 ? 10.230 11.837 -19.558 1.00 97.00 257 ASP A C 1
ATOM 2052 O O . ASP A 1 257 ? 10.081 13.012 -19.217 1.00 97.00 257 ASP A O 1
ATOM 2056 N N . TYR A 1 258 ? 10.336 10.847 -18.665 1.00 96.62 258 TYR A N 1
ATOM 2057 C CA . TYR A 1 258 ? 10.304 11.088 -17.230 1.00 96.62 258 TYR A CA 1
ATOM 2058 C C . TYR A 1 258 ? 11.479 11.963 -16.770 1.00 96.62 258 TYR A C 1
ATOM 2060 O O . TYR A 1 258 ? 11.255 12.903 -16.014 1.00 96.62 258 TYR A O 1
ATOM 2068 N N . ALA A 1 259 ? 12.708 11.716 -17.236 1.00 95.81 259 ALA A N 1
ATOM 2069 C CA . ALA A 1 259 ? 13.866 12.551 -16.907 1.00 95.81 259 ALA A CA 1
ATOM 2070 C C . ALA A 1 259 ? 13.662 14.008 -17.358 1.00 95.81 259 ALA A C 1
ATOM 2072 O O . ALA A 1 259 ? 13.791 14.922 -16.546 1.00 95.81 259 ALA A O 1
ATOM 2073 N N . THR A 1 260 ? 13.225 14.210 -18.605 1.00 97.31 260 THR A N 1
ATOM 20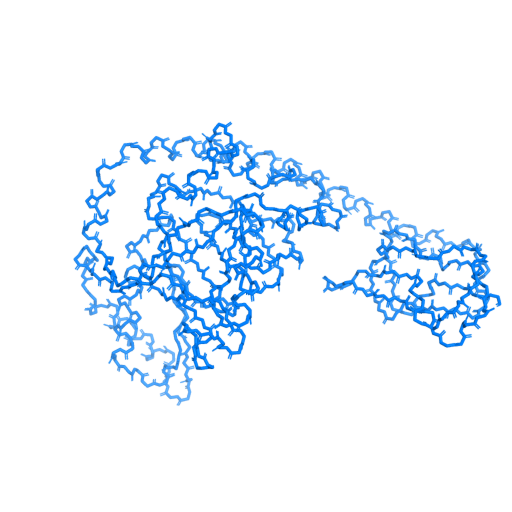74 C CA . THR A 1 260 ? 12.894 15.538 -19.151 1.00 97.31 260 THR A CA 1
ATOM 2075 C C . THR A 1 260 ? 11.821 16.238 -18.315 1.00 97.31 260 THR A C 1
ATOM 2077 O O . THR A 1 260 ? 11.943 17.420 -17.988 1.00 97.31 260 THR A O 1
ATOM 2080 N N . PHE A 1 261 ? 10.774 15.505 -17.924 1.00 96.94 261 PHE A N 1
ATOM 2081 C CA . PHE A 1 261 ? 9.734 16.023 -17.044 1.00 96.94 261 PHE A CA 1
ATOM 2082 C C . PHE A 1 261 ? 10.301 16.441 -15.683 1.00 96.94 261 PHE A C 1
ATOM 2084 O O . PHE A 1 261 ? 10.022 17.554 -15.242 1.00 96.94 261 PHE A O 1
ATOM 2091 N N . ILE A 1 262 ? 11.125 15.608 -15.039 1.00 96.00 262 ILE A N 1
ATOM 2092 C CA . ILE A 1 262 ? 11.738 15.931 -13.744 1.00 96.00 262 ILE A CA 1
ATOM 2093 C C . ILE A 1 262 ? 12.614 17.180 -13.825 1.00 96.00 262 ILE A C 1
ATOM 2095 O O . ILE A 1 262 ? 12.499 18.043 -12.951 1.00 96.00 262 ILE A O 1
ATOM 2099 N N . ASP A 1 263 ? 13.434 17.304 -14.866 1.00 97.19 263 ASP A N 1
ATOM 2100 C CA . ASP A 1 263 ? 14.287 18.476 -15.069 1.00 97.19 263 ASP A CA 1
ATOM 2101 C C . ASP A 1 263 ? 13.452 19.753 -15.221 1.00 97.19 263 ASP A C 1
ATOM 2103 O O . ASP A 1 263 ? 13.784 20.786 -14.638 1.00 97.19 263 ASP A O 1
ATOM 2107 N N . SER A 1 264 ? 12.309 19.670 -15.914 1.00 98.19 264 SER A N 1
ATOM 2108 C CA . SER A 1 264 ? 11.410 20.815 -16.112 1.00 98.19 264 SER A CA 1
ATOM 2109 C C . SER A 1 264 ? 10.765 21.348 -14.824 1.00 98.19 264 SER A C 1
ATOM 2111 O O . SER A 1 264 ? 10.359 22.507 -14.787 1.00 98.19 264 SER A O 1
ATOM 2113 N N . ILE A 1 265 ? 10.693 20.534 -13.763 1.00 97.62 265 ILE A N 1
ATOM 2114 C CA . ILE A 1 265 ? 10.069 20.889 -12.474 1.00 97.62 265 ILE A CA 1
ATOM 2115 C C . ILE A 1 265 ? 11.060 20.867 -11.300 1.00 97.62 265 ILE A C 1
ATOM 2117 O O . ILE A 1 265 ? 10.646 20.850 -10.136 1.00 97.62 265 ILE A O 1
ATOM 2121 N N . ALA A 1 266 ? 12.368 20.830 -11.571 1.00 97.56 266 ALA A N 1
ATOM 2122 C CA . ALA A 1 266 ? 13.393 20.580 -10.558 1.00 97.56 266 ALA A CA 1
ATOM 2123 C C . ALA A 1 266 ? 13.335 21.569 -9.376 1.00 97.56 266 ALA A C 1
ATOM 2125 O O . ALA A 1 266 ? 13.419 21.154 -8.213 1.00 97.56 266 ALA A O 1
ATOM 2126 N N . ASP A 1 267 ? 13.126 22.858 -9.657 1.00 98.19 267 ASP A N 1
ATOM 2127 C CA . ASP A 1 267 ? 13.022 23.901 -8.632 1.00 98.19 267 ASP A CA 1
ATOM 2128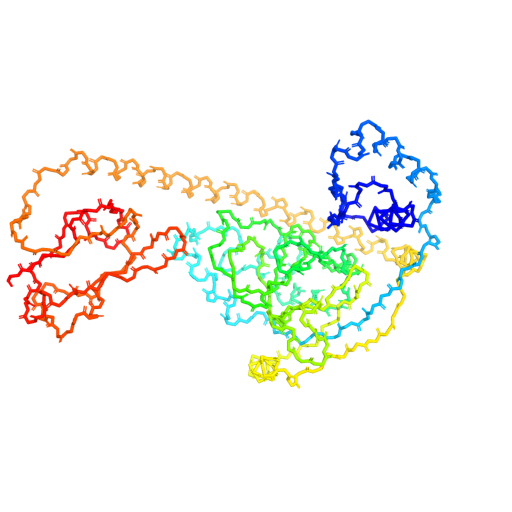 C C . ASP A 1 267 ? 11.762 23.740 -7.770 1.00 98.19 267 ASP A C 1
ATOM 2130 O O . ASP A 1 267 ? 11.840 23.781 -6.540 1.00 98.19 267 ASP A O 1
ATOM 2134 N N . GLU A 1 268 ? 10.615 23.437 -8.380 1.00 97.88 268 GLU A N 1
ATOM 2135 C CA . GLU A 1 268 ? 9.367 23.193 -7.650 1.00 97.88 268 GLU A CA 1
ATOM 2136 C C . GLU A 1 268 ? 9.467 21.966 -6.736 1.00 97.88 268 GLU A C 1
ATOM 2138 O O . GLU A 1 268 ? 9.001 21.975 -5.590 1.00 97.88 268 GLU A O 1
ATOM 2143 N N . VAL A 1 269 ? 10.105 20.895 -7.220 1.00 96.94 269 VAL A N 1
ATOM 2144 C CA . VAL A 1 269 ? 10.357 19.684 -6.429 1.00 96.94 269 VAL A CA 1
ATOM 2145 C C . VAL A 1 269 ? 11.280 19.999 -5.255 1.00 96.94 269 VAL A C 1
ATOM 2147 O O . VAL A 1 269 ? 11.048 19.512 -4.143 1.00 96.94 269 VAL A O 1
ATOM 2150 N N . LYS A 1 270 ? 12.315 20.818 -5.468 1.00 97.69 270 LYS A N 1
ATOM 2151 C CA . LYS A 1 270 ? 13.232 21.256 -4.412 1.00 97.69 270 LYS A CA 1
ATOM 2152 C C . LYS A 1 270 ? 12.497 22.059 -3.340 1.00 97.69 270 LYS A C 1
ATOM 2154 O O . LYS A 1 270 ? 12.631 21.742 -2.158 1.00 97.69 270 LYS A O 1
ATOM 2159 N N . GLU A 1 271 ? 11.681 23.035 -3.729 1.00 97.81 271 GLU A N 1
ATOM 2160 C CA . GLU A 1 271 ? 10.861 23.815 -2.796 1.00 97.81 271 GLU A CA 1
ATOM 2161 C C . GLU A 1 271 ? 9.877 22.938 -2.014 1.00 97.81 271 GLU A C 1
ATOM 2163 O O . GLU A 1 271 ? 9.746 23.071 -0.792 1.00 97.81 271 GLU A O 1
ATOM 2168 N N . PHE A 1 272 ? 9.205 22.004 -2.694 1.00 97.19 272 PHE A N 1
ATOM 2169 C CA . PHE A 1 272 ? 8.287 21.076 -2.044 1.00 97.19 272 PHE A CA 1
ATOM 2170 C C . PHE A 1 272 ? 9.006 20.194 -1.016 1.00 97.19 272 PHE A C 1
ATOM 2172 O O . PHE A 1 272 ? 8.531 20.073 0.113 1.00 97.19 272 PHE A O 1
ATOM 2179 N N . LYS A 1 273 ? 10.180 19.647 -1.357 1.00 96.56 273 LYS A N 1
ATOM 2180 C CA . LYS A 1 273 ? 10.990 18.839 -0.433 1.00 96.56 273 LYS A CA 1
ATOM 2181 C C . LYS A 1 273 ? 11.460 19.625 0.791 1.00 96.56 273 LYS A C 1
ATOM 2183 O O . LYS A 1 273 ? 11.510 19.049 1.873 1.00 96.56 273 LYS A O 1
ATOM 2188 N N . ILE A 1 274 ? 11.771 20.917 0.653 1.00 98.06 274 ILE A N 1
ATOM 2189 C CA . ILE A 1 274 ? 12.138 21.771 1.795 1.00 98.06 274 ILE A CA 1
ATOM 2190 C C . ILE A 1 274 ? 10.963 21.887 2.775 1.00 98.06 274 ILE A C 1
ATOM 2192 O O . ILE A 1 274 ? 11.136 21.624 3.966 1.00 98.06 274 ILE A O 1
ATOM 2196 N N . ARG A 1 275 ? 9.759 22.211 2.281 1.00 97.31 275 ARG A N 1
ATOM 2197 C CA . ARG A 1 275 ? 8.547 22.290 3.121 1.00 97.31 275 ARG A CA 1
ATOM 2198 C C . ARG A 1 275 ? 8.197 20.941 3.752 1.00 97.31 275 ARG A C 1
ATOM 2200 O O . ARG A 1 275 ? 7.898 20.877 4.942 1.00 97.31 275 ARG A O 1
ATOM 2207 N N . GLN A 1 276 ? 8.286 19.861 2.975 1.00 97.62 276 GLN A N 1
ATOM 2208 C CA . GLN A 1 276 ? 8.050 18.498 3.451 1.00 97.62 276 GLN A CA 1
ATOM 2209 C C . GLN A 1 276 ? 9.032 18.108 4.565 1.00 97.62 276 GLN A C 1
ATOM 2211 O O . GLN A 1 276 ? 8.610 17.564 5.578 1.00 97.62 276 GLN A O 1
ATOM 2216 N N . ALA A 1 277 ? 10.323 18.421 4.426 1.00 97.62 277 ALA A N 1
ATOM 2217 C CA . ALA A 1 277 ? 11.323 18.116 5.449 1.00 97.62 277 ALA A CA 1
ATOM 2218 C C . ALA A 1 277 ? 11.049 18.856 6.770 1.00 97.62 277 ALA A C 1
ATOM 2220 O O . ALA A 1 277 ? 11.173 18.266 7.841 1.00 97.62 277 ALA A O 1
ATOM 2221 N N . GLN A 1 278 ? 10.630 20.123 6.704 1.00 98.00 278 GLN A N 1
ATOM 2222 C CA . GLN A 1 278 ? 10.250 20.900 7.889 1.00 98.00 278 GLN A CA 1
ATOM 2223 C C . GLN A 1 278 ? 9.023 20.303 8.596 1.00 98.00 278 GLN A C 1
ATOM 2225 O O . GLN A 1 278 ? 9.046 20.124 9.815 1.00 98.00 278 GLN A O 1
ATOM 2230 N N . GLY A 1 279 ? 7.982 19.950 7.832 1.00 98.25 279 GLY A N 1
ATOM 2231 C CA . GLY A 1 279 ? 6.785 19.285 8.357 1.00 98.25 279 GLY A CA 1
ATOM 2232 C C . GLY A 1 279 ? 7.103 17.942 9.017 1.00 98.25 279 GLY A C 1
ATOM 2233 O O . GLY A 1 279 ? 6.663 17.684 10.136 1.00 98.25 279 GLY A O 1
ATOM 2234 N N . ALA A 1 280 ? 7.935 17.124 8.369 1.00 97.75 280 ALA A N 1
ATOM 2235 C CA . ALA A 1 280 ? 8.343 15.821 8.883 1.00 97.75 280 ALA A CA 1
ATOM 2236 C C . ALA A 1 280 ? 9.120 15.925 10.204 1.00 97.75 280 ALA A C 1
ATOM 2238 O O . ALA A 1 280 ? 8.820 15.190 11.139 1.00 97.75 280 ALA A O 1
ATOM 2239 N N . VAL A 1 281 ? 10.065 16.867 10.322 1.00 98.25 281 VAL A N 1
ATOM 2240 C CA . VAL A 1 281 ? 10.808 17.097 11.578 1.00 98.25 281 VAL A CA 1
ATOM 2241 C C . VAL A 1 281 ? 9.870 17.526 12.712 1.00 98.25 281 VAL A C 1
ATOM 2243 O O . VAL A 1 281 ? 10.012 17.065 13.849 1.00 98.25 281 VAL A O 1
ATOM 2246 N N . SER A 1 282 ? 8.897 18.393 12.411 1.00 98.00 282 SER A N 1
ATOM 2247 C CA . SER A 1 282 ? 7.910 18.850 13.393 1.00 98.00 282 SER A CA 1
ATOM 2248 C C . SER A 1 282 ? 7.038 17.697 13.903 1.00 98.00 282 SER A C 1
ATOM 2250 O O . SER A 1 282 ? 6.954 17.482 15.114 1.00 98.00 282 SER A O 1
ATOM 2252 N N . GLU A 1 283 ? 6.445 16.908 13.003 1.00 98.31 283 GLU A N 1
ATOM 2253 C CA . GLU A 1 283 ? 5.593 15.783 13.400 1.00 98.31 283 GLU A CA 1
ATOM 2254 C C . GLU A 1 283 ? 6.404 14.633 14.026 1.00 98.31 283 GLU A C 1
ATOM 2256 O O . GLU A 1 283 ? 5.920 14.001 14.960 1.00 98.31 283 GLU A O 1
ATOM 2261 N N . GLU A 1 284 ? 7.651 14.382 13.611 1.00 97.81 284 GLU A N 1
ATOM 2262 C CA . GLU A 1 284 ? 8.512 13.378 14.257 1.00 97.81 284 GLU A CA 1
ATOM 2263 C C . GLU A 1 284 ? 8.800 13.741 15.721 1.00 97.81 284 GLU A C 1
ATOM 2265 O O . GLU A 1 284 ? 8.737 12.883 16.605 1.00 97.81 284 GLU A O 1
ATOM 2270 N N . THR A 1 285 ? 9.070 15.019 15.999 1.00 98.12 285 THR A N 1
ATOM 2271 C CA . THR A 1 285 ? 9.296 15.506 17.368 1.00 98.12 285 THR A CA 1
ATOM 2272 C C . THR A 1 285 ? 8.050 15.291 18.231 1.00 98.12 285 THR A C 1
ATOM 2274 O O . THR A 1 285 ? 8.139 14.697 19.307 1.00 98.12 285 THR A O 1
ATOM 2277 N N . ARG A 1 286 ? 6.873 15.678 17.720 1.00 98.06 286 ARG A N 1
ATOM 2278 C CA . ARG A 1 286 ? 5.586 15.473 18.405 1.00 98.06 286 ARG A CA 1
ATOM 2279 C C . ARG A 1 286 ? 5.282 13.993 18.631 1.00 98.06 286 ARG A C 1
ATOM 2281 O O . ARG A 1 286 ? 4.788 13.621 19.693 1.00 98.06 286 ARG A O 1
ATOM 2288 N N . GLU A 1 287 ? 5.583 13.133 17.661 1.00 98.19 287 GLU A N 1
ATOM 2289 C CA . GLU A 1 287 ? 5.340 11.697 17.796 1.00 98.19 287 GLU A CA 1
ATOM 2290 C C . GLU A 1 287 ? 6.217 11.073 18.873 1.00 98.19 287 GLU A C 1
ATOM 2292 O O . GLU A 1 287 ? 5.721 10.247 19.634 1.00 98.19 287 GLU A O 1
ATOM 2297 N N . ARG A 1 288 ? 7.490 11.469 18.982 1.00 97.94 288 ARG A N 1
ATOM 2298 C CA . ARG A 1 288 ? 8.373 10.970 20.048 1.00 97.94 288 ARG A CA 1
ATOM 2299 C C . ARG A 1 288 ? 7.797 11.275 21.431 1.00 97.94 288 ARG A C 1
ATOM 2301 O O . ARG A 1 288 ? 7.805 10.403 22.298 1.00 97.94 288 ARG A O 1
ATOM 2308 N N . GLU A 1 289 ? 7.253 12.475 21.623 1.00 97.88 289 GLU A N 1
ATOM 2309 C CA . GLU A 1 289 ? 6.604 12.873 22.877 1.00 97.88 289 GLU A CA 1
ATOM 2310 C C . GLU A 1 289 ? 5.322 12.075 23.143 1.00 97.88 289 GLU A C 1
ATOM 2312 O O . GLU A 1 289 ? 5.163 11.509 24.228 1.00 97.88 289 GLU A O 1
ATOM 2317 N N . LEU A 1 290 ? 4.428 11.986 22.151 1.00 97.69 290 LEU A N 1
ATOM 2318 C CA . LEU A 1 290 ? 3.165 11.247 22.261 1.00 97.69 290 LEU A CA 1
ATOM 2319 C C . LEU A 1 290 ? 3.395 9.751 22.493 1.00 97.69 290 LEU A C 1
ATOM 2321 O O . LEU A 1 290 ? 2.704 9.136 23.304 1.00 97.69 290 LEU A O 1
ATOM 2325 N N . PHE A 1 291 ? 4.372 9.161 21.808 1.00 96.62 291 PHE A N 1
ATOM 2326 C CA . PHE A 1 291 ? 4.728 7.758 21.975 1.00 96.62 291 PHE A CA 1
ATOM 2327 C C . PHE A 1 291 ? 5.308 7.495 23.363 1.00 96.62 291 PHE A C 1
ATOM 2329 O O . PHE A 1 291 ? 4.895 6.543 24.017 1.00 96.62 291 PHE A O 1
ATOM 2336 N N . ALA A 1 292 ? 6.200 8.359 23.856 1.00 96.81 292 ALA A N 1
ATOM 2337 C CA . ALA A 1 292 ? 6.756 8.220 25.199 1.00 96.81 292 ALA A CA 1
ATOM 2338 C C . ALA A 1 292 ? 5.682 8.346 26.293 1.00 96.81 292 ALA A C 1
ATOM 2340 O O . ALA A 1 292 ? 5.766 7.669 27.315 1.00 96.81 292 ALA A O 1
ATOM 2341 N N . GLN A 1 293 ? 4.674 9.205 26.102 1.00 95.19 293 GLN A N 1
ATOM 2342 C CA . GLN A 1 293 ? 3.523 9.293 27.007 1.00 95.19 293 GLN A CA 1
ATOM 2343 C C . GLN A 1 293 ? 2.697 8.006 26.986 1.00 95.19 293 GLN A C 1
ATOM 2345 O O . GLN A 1 293 ? 2.452 7.430 28.041 1.00 95.19 293 GLN A O 1
ATOM 2350 N N . TRP A 1 294 ? 2.324 7.533 25.796 1.00 93.12 294 TRP A N 1
ATOM 2351 C CA . TRP A 1 294 ? 1.540 6.311 25.628 1.00 93.12 294 TRP A CA 1
ATOM 2352 C C . TRP A 1 294 ? 2.250 5.072 26.193 1.00 93.12 294 TRP A C 1
ATOM 2354 O O . TRP A 1 294 ? 1.639 4.291 26.916 1.00 93.12 294 TRP A O 1
ATOM 2364 N N . ASP A 1 295 ? 3.550 4.917 25.930 1.00 91.19 295 ASP A N 1
ATOM 2365 C CA . ASP A 1 295 ? 4.355 3.801 26.440 1.00 91.19 295 ASP A CA 1
ATOM 2366 C C . ASP A 1 295 ? 4.453 3.821 27.975 1.00 91.19 295 ASP A C 1
ATOM 2368 O O . ASP A 1 295 ? 4.305 2.775 28.607 1.00 91.19 295 ASP A O 1
ATOM 2372 N N . ARG A 1 296 ? 4.595 5.001 28.601 1.00 92.81 296 ARG A N 1
ATOM 2373 C CA . ARG A 1 296 ? 4.534 5.127 30.069 1.00 92.81 296 ARG A CA 1
ATOM 2374 C C . ARG A 1 296 ? 3.176 4.719 30.631 1.00 92.81 296 ARG A C 1
ATOM 2376 O O . ARG A 1 296 ? 3.146 3.936 31.575 1.00 92.81 296 ARG A O 1
ATOM 2383 N N . THR A 1 297 ? 2.078 5.220 30.061 1.00 89.81 297 THR A N 1
ATOM 2384 C CA . THR A 1 297 ? 0.719 4.861 30.500 1.00 89.81 297 THR A CA 1
ATOM 2385 C C . THR A 1 297 ? 0.499 3.358 30.387 1.00 89.81 297 THR A C 1
ATOM 2387 O O . THR A 1 297 ? 0.091 2.723 31.352 1.00 89.81 297 THR A O 1
ATOM 2390 N N . ARG A 1 298 ? 0.874 2.763 29.250 1.00 85.56 298 ARG A N 1
ATOM 2391 C CA . ARG A 1 298 ? 0.721 1.328 29.011 1.00 85.56 298 ARG A CA 1
ATOM 2392 C C . ARG A 1 298 ? 1.537 0.480 29.988 1.00 85.56 298 ARG A C 1
ATOM 2394 O O . ARG A 1 298 ? 1.052 -0.549 30.447 1.00 85.56 298 ARG A O 1
ATOM 2401 N N . ARG A 1 299 ? 2.769 0.884 30.314 1.00 83.69 299 ARG A N 1
ATOM 2402 C CA . ARG A 1 299 ? 3.588 0.186 31.322 1.00 83.69 299 ARG A CA 1
ATOM 2403 C C . ARG A 1 299 ? 2.979 0.289 32.713 1.00 83.69 299 ARG A C 1
ATOM 2405 O O . ARG A 1 299 ? 2.862 -0.733 33.373 1.00 83.69 299 ARG A O 1
ATOM 2412 N N . ALA A 1 300 ? 2.524 1.476 33.112 1.00 85.12 300 ALA A N 1
ATOM 2413 C CA . ALA A 1 300 ? 1.855 1.669 34.396 1.00 85.12 300 ALA A CA 1
ATOM 2414 C C . ALA A 1 300 ? 0.561 0.843 34.501 1.00 85.12 300 ALA A C 1
ATOM 2416 O O . ALA A 1 300 ? 0.310 0.231 35.532 1.00 85.12 300 ALA A O 1
ATOM 2417 N N . GLU A 1 301 ? -0.236 0.762 33.431 1.00 80.00 301 GLU A N 1
ATOM 2418 C CA . GLU A 1 301 ? -1.419 -0.105 33.374 1.00 80.00 301 GLU A CA 1
ATOM 2419 C C . GLU A 1 301 ? -1.056 -1.589 33.489 1.00 80.00 301 GLU A C 1
ATOM 2421 O O . GLU A 1 301 ? -1.733 -2.331 34.196 1.00 80.00 301 GLU A O 1
ATOM 2426 N N . LEU A 1 302 ? 0.008 -2.039 32.816 1.00 73.62 302 LEU A N 1
ATOM 2427 C CA . LEU A 1 302 ? 0.490 -3.419 32.918 1.00 73.62 302 LEU A CA 1
ATOM 2428 C C . LEU A 1 302 ? 0.995 -3.742 34.332 1.00 73.62 302 LEU A C 1
ATOM 2430 O O . LEU A 1 302 ? 0.672 -4.804 34.858 1.00 73.62 302 LEU A O 1
ATOM 2434 N N . GLU A 1 303 ? 1.743 -2.832 34.957 1.00 75.56 303 GLU A N 1
ATOM 2435 C CA . GLU A 1 303 ? 2.229 -2.967 36.335 1.00 75.56 303 GLU A CA 1
ATOM 2436 C C . GLU A 1 303 ? 1.071 -2.973 37.342 1.00 75.56 303 GLU A C 1
ATOM 2438 O O . GLU A 1 303 ? 1.015 -3.852 38.201 1.00 75.56 303 GLU A O 1
ATOM 2443 N N . ALA A 1 304 ? 0.103 -2.061 37.201 1.00 72.81 304 ALA A N 1
ATOM 2444 C CA . ALA A 1 304 ? -1.097 -2.025 38.034 1.00 72.81 304 ALA A CA 1
ATOM 2445 C C . ALA A 1 304 ? -1.929 -3.307 37.883 1.00 72.81 304 ALA A C 1
ATOM 2447 O O . ALA A 1 304 ? -2.370 -3.864 38.881 1.00 72.81 304 ALA A O 1
ATOM 2448 N N . ARG A 1 305 ? -2.080 -3.838 36.660 1.00 64.38 305 ARG A N 1
ATOM 2449 C CA . ARG A 1 305 ? -2.748 -5.130 36.413 1.00 64.38 305 ARG A CA 1
ATOM 2450 C C . ARG A 1 305 ? -2.016 -6.295 37.077 1.00 64.38 305 ARG A C 1
ATOM 2452 O O . ARG A 1 305 ? -2.667 -7.182 37.616 1.00 64.38 305 ARG A O 1
ATOM 2459 N N . GLN A 1 306 ? -0.682 -6.306 37.052 1.00 60.94 306 GLN A N 1
ATOM 2460 C CA . GLN A 1 306 ? 0.107 -7.334 37.739 1.00 60.94 306 GLN A CA 1
ATOM 2461 C C . GLN A 1 306 ? -0.039 -7.238 39.262 1.00 60.94 306 GLN A C 1
ATOM 2463 O O . GLN A 1 306 ? -0.135 -8.270 39.925 1.00 60.94 306 GLN A O 1
ATOM 2468 N N . GLN A 1 307 ? -0.103 -6.019 39.805 1.00 57.56 307 GLN A N 1
ATOM 2469 C CA . GLN A 1 307 ? -0.331 -5.770 41.230 1.00 57.56 307 GLN A CA 1
ATOM 2470 C C . GLN A 1 307 ? -1.759 -6.136 41.660 1.00 57.56 307 GLN A C 1
ATOM 2472 O O . GLN A 1 307 ? -1.922 -6.828 42.657 1.00 57.56 307 GLN A O 1
ATOM 2477 N N . ASP A 1 308 ? -2.791 -5.781 40.892 1.00 56.12 308 ASP A N 1
ATOM 2478 C CA . ASP A 1 308 ? -4.179 -6.189 41.160 1.00 56.12 308 ASP A CA 1
ATOM 2479 C C . ASP A 1 308 ? -4.358 -7.710 41.066 1.00 56.12 308 ASP A C 1
ATOM 2481 O O . ASP A 1 308 ? -5.060 -8.302 41.887 1.00 56.12 308 ASP A O 1
ATOM 2485 N N . ALA A 1 309 ? -3.679 -8.374 40.125 1.00 52.66 309 ALA A N 1
ATOM 2486 C CA . ALA A 1 309 ? -3.656 -9.835 40.047 1.00 52.66 309 ALA A CA 1
ATOM 2487 C C . ALA A 1 309 ? -2.988 -10.488 41.275 1.00 52.66 309 ALA A C 1
ATOM 2489 O O . ALA A 1 309 ? -3.301 -11.631 41.597 1.00 52.66 309 ALA A O 1
ATOM 2490 N N . THR A 1 310 ? -2.102 -9.772 41.981 1.00 47.62 310 THR A N 1
ATOM 2491 C CA . THR A 1 310 ? -1.478 -10.239 43.234 1.00 47.62 310 THR A CA 1
ATOM 2492 C C . THR A 1 310 ? -2.212 -9.791 44.503 1.00 47.62 310 THR A C 1
ATOM 2494 O O . THR A 1 310 ? -2.059 -10.437 45.534 1.00 47.62 310 THR A O 1
ATOM 2497 N N . LEU A 1 311 ? -3.003 -8.712 44.451 1.00 44.06 311 LEU A N 1
ATOM 2498 C CA . LEU A 1 311 ? -3.691 -8.104 45.603 1.00 44.06 311 LEU A CA 1
ATOM 2499 C C . LEU A 1 311 ? -5.171 -8.463 45.709 1.00 44.06 311 LEU A C 1
ATOM 2501 O O . LEU A 1 311 ? -5.784 -8.262 46.760 1.00 44.06 311 LEU A O 1
ATOM 2505 N N . THR A 1 312 ? -5.768 -8.989 44.646 1.00 40.28 312 THR A N 1
ATOM 2506 C CA . THR A 1 312 ? -7.106 -9.544 44.756 1.00 40.28 312 THR A CA 1
ATOM 2507 C C . THR A 1 312 ? -6.983 -10.884 45.506 1.00 40.28 312 THR A C 1
ATOM 2509 O O . THR A 1 312 ? -6.476 -11.884 45.012 1.00 40.28 312 THR A O 1
ATOM 2512 N N . ASP A 1 313 ? -7.377 -10.877 46.773 1.00 39.22 313 ASP A N 1
ATOM 2513 C CA . ASP A 1 313 ? -7.692 -12.045 47.607 1.00 39.22 313 ASP A CA 1
ATOM 2514 C C . ASP A 1 313 ? -8.977 -11.743 48.399 1.00 39.22 313 ASP A C 1
ATOM 2516 O O . ASP A 1 313 ? -9.069 -11.910 49.612 1.00 39.22 313 ASP A O 1
ATOM 2520 N N . THR A 1 314 ? -9.976 -11.173 47.712 1.00 39.78 314 THR A N 1
ATOM 2521 C CA . THR A 1 314 ? -11.228 -10.717 48.329 1.00 39.78 314 THR A CA 1
ATOM 2522 C C . THR A 1 314 ? -12.466 -11.204 47.569 1.00 39.78 314 THR A C 1
ATOM 2524 O O . THR A 1 314 ? -12.877 -10.653 46.554 1.00 39.78 314 THR A O 1
ATOM 2527 N N . THR A 1 315 ? -13.032 -12.291 48.104 1.00 41.19 315 THR A N 1
ATOM 2528 C CA . THR A 1 315 ? -14.467 -12.607 48.269 1.00 41.19 315 THR A CA 1
ATOM 2529 C C . THR A 1 315 ? -15.448 -12.167 47.164 1.00 41.19 315 THR A C 1
ATOM 2531 O O . THR A 1 315 ? -16.263 -11.269 47.378 1.00 41.19 315 THR A O 1
ATOM 2534 N N . GLY A 1 316 ? -15.439 -12.839 46.012 1.00 45.88 316 GLY A N 1
ATOM 2535 C CA . GLY A 1 316 ? -16.656 -13.065 45.221 1.00 45.88 316 GLY A CA 1
ATOM 2536 C C . GLY A 1 316 ? -17.179 -14.459 45.555 1.00 45.88 316 GLY A C 1
ATOM 2537 O O . GLY A 1 316 ? -16.373 -15.362 45.765 1.00 45.88 316 GLY A O 1
ATOM 2538 N N . ASP A 1 317 ? -18.492 -14.653 45.659 1.00 52.66 317 ASP A N 1
ATOM 2539 C CA . ASP A 1 317 ? -19.071 -15.992 45.800 1.00 52.66 317 ASP A CA 1
ATOM 2540 C C . ASP A 1 317 ? -18.902 -16.746 44.467 1.00 52.66 317 ASP A C 1
ATOM 2542 O O . ASP A 1 317 ? -19.821 -16.824 43.657 1.00 52.66 317 ASP A O 1
ATOM 2546 N N . GLU A 1 318 ? -17.685 -17.245 44.225 1.00 58.72 318 GLU A N 1
ATOM 2547 C CA . GLU A 1 318 ? -17.256 -18.034 43.058 1.00 58.72 318 GLU A CA 1
ATOM 2548 C C . GLU A 1 318 ? -17.872 -19.445 43.048 1.00 58.72 318 GLU A C 1
ATOM 2550 O O . GLU A 1 318 ? -17.442 -20.325 42.300 1.00 58.72 318 GLU A O 1
ATOM 2555 N N . SER A 1 319 ? -18.889 -19.680 43.882 1.00 61.66 319 SER A N 1
ATOM 2556 C CA . SER A 1 319 ? -19.659 -20.911 43.887 1.00 61.66 319 SER A CA 1
ATOM 2557 C C . SER A 1 319 ? -20.846 -20.797 42.923 1.00 61.66 319 SER A C 1
ATOM 2559 O O . SER A 1 319 ? -21.710 -19.919 43.038 1.00 61.66 319 SER A O 1
ATOM 2561 N N . GLY A 1 320 ? -20.865 -21.684 41.927 1.00 73.44 320 GLY A N 1
ATOM 2562 C CA . GLY A 1 320 ? -21.931 -21.772 40.934 1.00 73.44 320 GLY A CA 1
ATOM 2563 C C . GLY A 1 320 ? -21.449 -22.255 39.569 1.00 73.44 320 GLY A C 1
ATOM 2564 O O . GLY A 1 320 ? -20.256 -22.241 39.253 1.00 73.44 320 GLY A O 1
ATOM 2565 N N . GLU A 1 321 ? -22.405 -22.681 38.752 1.00 88.94 321 GLU A N 1
ATOM 2566 C CA . GLU A 1 321 ? -22.161 -22.939 37.336 1.00 88.94 321 GLU A CA 1
ATOM 2567 C C . GLU A 1 321 ? -21.900 -21.610 36.616 1.00 88.94 321 GLU A C 1
ATOM 2569 O O . GLU A 1 321 ? -22.498 -20.575 36.932 1.00 88.94 321 GLU A O 1
ATOM 2574 N N . HIS A 1 322 ? -20.959 -21.628 35.680 1.00 92.81 322 HIS A N 1
ATOM 2575 C CA . HIS A 1 322 ? -20.457 -20.428 35.030 1.00 92.81 322 HIS A CA 1
ATOM 2576 C C . HIS A 1 322 ? -20.058 -20.705 33.588 1.00 92.81 322 HIS A C 1
ATOM 2578 O O . HIS A 1 322 ? -19.675 -21.819 33.236 1.00 92.81 322 HIS A O 1
ATOM 2584 N N . VAL A 1 323 ? -20.070 -19.646 32.785 1.00 93.75 323 VAL A N 1
ATOM 2585 C CA . VAL A 1 323 ? -19.426 -19.627 31.474 1.00 93.75 323 VAL A CA 1
ATOM 2586 C C . VAL A 1 323 ? -18.012 -19.084 31.657 1.00 93.75 323 VAL A C 1
ATOM 2588 O O . VAL A 1 323 ? -17.828 -18.002 32.221 1.00 93.75 323 VAL A O 1
ATOM 2591 N N . ALA A 1 324 ? -17.011 -19.840 31.211 1.00 92.94 324 ALA A N 1
ATOM 2592 C CA . ALA A 1 324 ? -15.598 -19.473 31.280 1.00 92.94 324 ALA A CA 1
ATOM 2593 C C . ALA A 1 324 ? -15.074 -18.957 29.933 1.00 92.94 324 ALA A C 1
ATOM 2595 O O . ALA A 1 324 ? -15.634 -19.235 28.873 1.00 92.94 324 ALA A O 1
ATOM 2596 N N . SER A 1 325 ? -13.962 -18.225 29.966 1.00 91.25 325 SER A N 1
ATOM 2597 C CA . SER A 1 325 ? -13.272 -17.804 28.752 1.00 91.25 325 SER A CA 1
ATOM 2598 C C . SER A 1 325 ? -12.661 -19.012 28.044 1.00 91.25 325 SER A C 1
ATOM 2600 O O . SER A 1 325 ? -11.886 -19.760 28.637 1.00 91.25 325 SER A O 1
ATOM 2602 N N . SER A 1 326 ? -12.945 -19.202 26.757 1.00 85.44 326 SER A N 1
ATOM 2603 C CA . SER A 1 326 ? -12.365 -20.304 25.974 1.00 85.44 326 SER A CA 1
ATOM 2604 C C . SER A 1 326 ? -10.903 -20.066 25.569 1.00 85.44 326 SER A C 1
ATOM 2606 O O . SER A 1 326 ? -10.229 -20.985 25.106 1.00 85.44 326 SER A O 1
ATOM 2608 N N . LEU A 1 327 ? -10.390 -18.847 25.754 1.00 88.00 327 LEU A N 1
ATOM 2609 C CA . LEU A 1 327 ? -9.034 -18.448 25.389 1.00 88.00 327 LEU A CA 1
ATOM 2610 C C . LEU A 1 327 ? -8.517 -17.299 26.264 1.00 88.00 327 LEU A C 1
ATOM 2612 O O . LEU A 1 327 ? -9.285 -16.632 26.954 1.00 88.00 327 LEU A O 1
ATOM 2616 N N . SER A 1 328 ? -7.215 -17.027 26.198 1.00 89.25 328 SER A N 1
ATOM 2617 C CA . SER A 1 328 ? -6.664 -15.806 26.787 1.00 89.25 328 SER A CA 1
ATOM 2618 C C . SER A 1 328 ? -6.966 -14.603 25.888 1.00 89.25 328 SER A C 1
ATOM 2620 O O . SER A 1 328 ? -6.611 -14.607 24.706 1.00 89.25 328 SER A O 1
ATOM 2622 N N . ALA A 1 329 ? -7.627 -13.583 26.433 1.00 87.88 329 ALA A N 1
ATOM 2623 C CA . ALA A 1 329 ? -8.183 -12.472 25.664 1.00 87.88 329 ALA A CA 1
ATOM 2624 C C . ALA A 1 329 ? -8.339 -11.188 26.492 1.00 87.88 329 ALA A C 1
ATOM 2626 O O . ALA A 1 329 ? -8.155 -11.186 27.708 1.00 87.88 329 ALA A O 1
ATOM 2627 N N . HIS A 1 330 ? -8.714 -10.093 25.831 1.00 84.62 330 HIS A N 1
ATOM 2628 C CA . HIS A 1 330 ? -9.237 -8.892 26.480 1.00 84.62 330 HIS A CA 1
ATOM 2629 C C . HIS A 1 330 ? -10.764 -8.916 26.502 1.00 84.62 330 HIS A C 1
ATOM 2631 O O . HIS A 1 330 ? -11.380 -9.263 25.502 1.00 84.62 330 HIS A O 1
ATOM 2637 N N . VAL A 1 331 ? -11.398 -8.522 27.603 1.00 87.19 331 VAL A N 1
ATOM 2638 C CA . VAL A 1 331 ? -12.858 -8.367 27.656 1.00 87.19 331 VAL A CA 1
ATOM 2639 C C . VAL A 1 331 ? -13.226 -7.068 26.942 1.00 87.19 331 VAL A C 1
ATOM 2641 O O . VAL A 1 331 ? -13.010 -5.983 27.472 1.00 87.19 331 VAL A O 1
ATOM 2644 N N . TRP A 1 332 ? -13.760 -7.162 25.726 1.00 81.62 332 TRP A N 1
ATOM 2645 C CA . TRP A 1 332 ? -14.141 -6.001 24.919 1.00 81.62 332 TRP A CA 1
ATOM 2646 C C . TRP A 1 332 ? -15.436 -5.365 25.419 1.00 81.62 332 TRP A C 1
ATOM 2648 O O . TRP A 1 332 ? -15.501 -4.153 25.612 1.00 81.62 332 TRP A O 1
ATOM 2658 N N . LYS A 1 333 ? -16.477 -6.180 25.612 1.00 89.56 333 LYS A N 1
ATOM 2659 C CA . LYS A 1 333 ? -17.796 -5.693 26.020 1.00 89.56 333 LYS A CA 1
ATOM 2660 C C . LYS A 1 333 ? -18.566 -6.748 26.795 1.00 89.56 333 LYS A C 1
ATOM 2662 O O . LYS A 1 333 ? -18.597 -7.899 26.373 1.00 89.56 333 LYS A O 1
ATOM 2667 N N . ILE A 1 334 ? -19.246 -6.355 27.861 1.00 91.88 334 ILE A N 1
ATOM 2668 C CA . ILE A 1 334 ? -20.199 -7.203 28.577 1.00 91.88 334 ILE A CA 1
ATOM 2669 C C . ILE A 1 334 ? -21.606 -6.811 28.108 1.00 91.88 334 ILE A C 1
ATOM 2671 O O . ILE A 1 334 ? -21.968 -5.636 28.072 1.00 91.88 334 ILE A O 1
ATOM 2675 N N . LYS A 1 335 ? -22.387 -7.795 27.660 1.00 94.31 335 LYS A N 1
ATOM 2676 C CA . LYS A 1 335 ? -23.699 -7.603 27.021 1.00 94.31 335 LYS A CA 1
ATOM 2677 C C . LYS A 1 335 ? -24.888 -8.034 27.880 1.00 94.31 335 LYS A C 1
ATOM 2679 O O . LYS A 1 335 ? -26.020 -7.801 27.470 1.00 94.31 335 LYS A O 1
ATOM 2684 N N . CYS A 1 336 ? -24.638 -8.590 29.059 1.00 90.94 336 CYS A N 1
ATOM 2685 C CA . CYS A 1 336 ? -25.655 -8.922 30.052 1.00 90.94 336 CYS A CA 1
ATOM 2686 C C . CYS A 1 336 ? -25.438 -8.138 31.354 1.00 90.94 336 CYS A C 1
ATOM 2688 O O . CYS A 1 336 ? -24.341 -7.650 31.627 1.00 90.94 336 CYS A O 1
ATOM 2690 N N . ALA A 1 337 ? -26.474 -8.048 32.179 1.00 91.38 337 ALA A N 1
ATOM 2691 C CA . ALA A 1 337 ? -26.440 -7.481 33.520 1.00 91.38 337 ALA A CA 1
ATOM 2692 C C . ALA A 1 337 ? -26.796 -8.536 34.578 1.00 91.38 337 ALA A C 1
ATOM 2694 O O . ALA A 1 337 ? -27.453 -9.540 34.299 1.00 91.38 337 ALA A O 1
ATOM 2695 N N . VAL A 1 338 ? -26.378 -8.294 35.825 1.00 91.50 338 VAL A N 1
ATOM 2696 C CA . VAL A 1 338 ? -26.808 -9.118 36.964 1.00 91.50 338 VAL A CA 1
ATOM 2697 C C . VAL A 1 338 ? -28.327 -9.050 37.084 1.00 91.50 338 VAL A C 1
ATOM 2699 O O . VAL A 1 338 ? -28.910 -7.967 37.098 1.00 91.50 338 VAL A O 1
ATOM 2702 N N . GLY A 1 339 ? -28.960 -10.215 37.181 1.00 90.50 339 GLY A N 1
ATOM 2703 C CA . GLY A 1 339 ? -30.407 -10.357 37.213 1.00 90.50 339 GLY A CA 1
ATOM 2704 C C . GLY A 1 339 ? -31.051 -10.673 35.862 1.00 90.50 339 GLY A C 1
ATOM 2705 O O . GLY A 1 339 ? -32.229 -11.032 35.862 1.00 90.50 339 GLY A O 1
ATOM 2706 N N . ASP A 1 340 ? -30.329 -10.611 34.742 1.00 93.62 340 ASP A N 1
ATOM 2707 C CA . ASP A 1 340 ? -30.873 -10.994 33.433 1.00 93.62 340 ASP A CA 1
ATOM 2708 C C . ASP A 1 340 ? -31.171 -12.496 33.372 1.00 93.62 340 ASP A C 1
ATOM 2710 O O . ASP A 1 340 ? -30.412 -13.307 33.897 1.00 93.62 340 ASP A O 1
ATOM 2714 N N . VAL A 1 341 ? -32.274 -12.877 32.718 1.00 95.19 341 VAL A N 1
ATOM 2715 C CA . VAL A 1 341 ? -32.637 -14.285 32.477 1.00 95.19 341 VAL A CA 1
ATOM 2716 C C . VAL A 1 341 ? -32.317 -14.648 31.034 1.00 95.19 341 VAL A C 1
ATOM 2718 O O . VAL A 1 341 ? -32.827 -14.006 30.110 1.00 95.19 341 VAL A O 1
ATOM 2721 N N . ILE A 1 342 ? -31.509 -15.686 30.831 1.00 95.88 342 ILE A N 1
ATOM 2722 C CA . ILE A 1 342 ? -31.058 -16.098 29.500 1.00 95.88 342 ILE A CA 1
ATOM 2723 C C . ILE A 1 342 ? -32.219 -16.681 28.698 1.00 95.88 342 ILE A C 1
ATOM 2725 O O . ILE A 1 342 ? -32.865 -17.635 29.120 1.00 95.88 342 ILE A O 1
ATOM 2729 N N . GLN A 1 343 ? -32.479 -16.097 27.528 1.00 93.69 343 GLN A N 1
ATOM 2730 C CA . GLN A 1 343 ? -33.597 -16.486 26.662 1.00 93.69 343 GLN A CA 1
ATOM 2731 C C . GLN A 1 343 ? -33.196 -17.471 25.554 1.00 93.69 343 GLN A C 1
ATOM 2733 O O . GLN A 1 343 ? -34.049 -18.214 25.082 1.00 93.69 343 GLN A O 1
ATOM 2738 N N . SER A 1 344 ? -31.927 -17.469 25.129 1.00 95.50 344 SER A N 1
ATOM 2739 C CA . SER A 1 344 ? -31.401 -18.366 24.091 1.00 95.50 344 SER A CA 1
ATOM 2740 C C . SER A 1 344 ? -29.962 -18.768 24.389 1.00 95.50 344 SER A C 1
ATOM 2742 O O . SER A 1 344 ? -29.230 -18.001 25.016 1.00 95.50 344 SER A O 1
ATOM 2744 N N . ALA A 1 345 ? -29.558 -19.932 23.884 1.00 92.56 345 ALA A N 1
ATOM 2745 C CA . ALA A 1 345 ? -28.190 -20.427 23.973 1.00 92.56 345 ALA A CA 1
ATOM 2746 C C . ALA A 1 345 ? -27.200 -19.501 23.246 1.00 92.56 345 ALA A C 1
ATOM 2748 O O . ALA A 1 345 ? -26.121 -19.247 23.775 1.00 92.56 345 ALA A O 1
ATOM 2749 N N . GLU A 1 346 ? -27.586 -18.913 22.102 1.00 93.25 346 GLU A N 1
ATOM 2750 C CA . GLU A 1 346 ? -26.723 -17.988 21.341 1.00 93.25 346 GLU A CA 1
ATOM 2751 C C . GLU A 1 346 ? -26.714 -16.556 21.908 1.00 93.25 346 GLU A C 1
ATOM 2753 O O . GLU A 1 346 ? -26.200 -15.622 21.284 1.00 93.25 346 GLU A O 1
ATOM 2758 N N . HIS A 1 347 ? -27.316 -16.326 23.081 1.00 93.19 347 HIS A N 1
ATOM 2759 C CA . HIS A 1 347 ? -27.267 -15.012 23.707 1.00 93.19 347 HIS A CA 1
ATOM 2760 C C . HIS A 1 347 ? -25.812 -14.676 24.056 1.00 93.19 347 HIS A C 1
ATOM 2762 O O . HIS A 1 347 ? -25.217 -15.269 24.952 1.00 93.19 347 HIS A O 1
ATOM 2768 N N . VAL A 1 348 ? -25.242 -13.704 23.342 1.00 95.06 348 VAL A N 1
ATOM 2769 C CA . VAL A 1 348 ? -23.881 -13.219 23.587 1.00 95.06 348 VAL A CA 1
ATOM 2770 C C . VAL A 1 348 ? -23.822 -12.502 24.933 1.00 95.06 348 VAL A C 1
ATOM 2772 O O . VAL A 1 348 ? -24.385 -11.418 25.080 1.00 95.06 348 VAL A O 1
ATOM 2775 N N . LEU A 1 349 ? -23.096 -13.084 25.883 1.00 94.50 349 LEU A N 1
ATOM 2776 C CA . LEU A 1 349 ? -22.902 -12.556 27.232 1.00 94.50 349 LEU A CA 1
ATOM 2777 C C . LEU A 1 349 ? -21.733 -11.576 27.290 1.00 94.50 349 LEU A C 1
ATOM 2779 O O . LEU A 1 349 ? -21.825 -10.505 27.889 1.00 94.50 349 LEU A O 1
ATOM 2783 N N . VAL A 1 350 ? -20.620 -11.948 26.659 1.00 94.12 350 VAL A N 1
ATOM 2784 C CA . VAL A 1 350 ? -19.364 -11.196 26.671 1.00 94.12 350 VAL A CA 1
ATOM 2785 C C . VAL A 1 350 ? -18.749 -11.255 25.279 1.00 94.12 350 VAL A C 1
ATOM 2787 O O . VAL A 1 350 ? -18.757 -12.292 24.629 1.00 94.12 350 VAL A O 1
ATOM 2790 N N . VAL A 1 351 ? -18.207 -10.142 24.803 1.00 92.19 351 VAL A N 1
ATOM 2791 C CA . VAL A 1 351 ? -17.357 -10.090 23.613 1.00 92.19 351 VAL A CA 1
ATOM 2792 C C . VAL A 1 351 ? -15.923 -9.981 24.098 1.00 92.19 351 VAL A C 1
ATOM 2794 O O . VAL A 1 351 ? -15.601 -9.074 24.866 1.00 92.19 351 VAL A O 1
ATOM 2797 N N . LEU A 1 352 ? -15.068 -10.898 23.666 1.00 91.12 352 LEU A N 1
ATOM 2798 C CA . LEU A 1 352 ? -13.633 -10.865 23.904 1.00 91.12 352 LEU A CA 1
ATOM 2799 C C . LEU A 1 352 ? -12.903 -10.353 22.657 1.00 91.12 352 LEU A C 1
ATOM 2801 O O . LEU A 1 352 ? -13.370 -10.538 21.541 1.00 91.12 352 LEU A O 1
ATOM 2805 N N . GLU A 1 353 ? -11.734 -9.751 22.827 1.00 83.94 353 GLU A N 1
ATOM 2806 C CA . GLU A 1 353 ? -10.789 -9.457 21.753 1.00 83.94 353 GLU A CA 1
ATOM 2807 C C . GLU A 1 353 ? -9.513 -10.268 21.983 1.00 83.94 353 GLU A C 1
ATOM 2809 O O . GLU A 1 353 ? -8.805 -10.095 22.978 1.00 83.94 353 GLU A O 1
ATOM 2814 N N . ALA A 1 354 ? -9.193 -11.154 21.047 1.00 83.94 354 ALA A N 1
ATOM 2815 C CA . ALA A 1 354 ? -7.957 -11.919 21.077 1.00 83.94 354 ALA A CA 1
ATOM 2816 C C . ALA A 1 354 ? -7.431 -12.142 19.674 1.00 83.94 354 ALA A C 1
ATOM 2818 O O . ALA A 1 354 ? -8.197 -12.301 18.726 1.00 83.94 354 ALA A O 1
ATOM 2819 N N . MET A 1 355 ? -6.104 -12.171 19.535 1.00 79.56 355 MET A N 1
ATOM 2820 C CA . MET A 1 355 ? -5.452 -12.423 18.246 1.00 79.56 355 MET A CA 1
ATOM 2821 C C . MET A 1 355 ? -6.038 -11.556 17.116 1.00 79.56 355 MET A C 1
ATOM 2823 O O . MET A 1 355 ? -6.159 -12.005 15.980 1.00 79.56 355 MET A O 1
ATOM 2827 N N . LYS A 1 356 ? -6.380 -10.295 17.439 1.00 70.69 356 LYS A N 1
ATOM 2828 C CA . LYS A 1 356 ? -6.937 -9.292 16.514 1.00 70.69 356 LYS A CA 1
ATOM 2829 C C . LYS A 1 356 ? -8.364 -9.577 16.017 1.00 70.69 356 LYS A C 1
ATOM 2831 O O . LYS A 1 356 ? -8.776 -8.979 15.028 1.00 70.69 356 LYS A O 1
ATOM 2836 N N . THR A 1 357 ? -9.090 -10.466 16.688 1.00 73.75 357 THR A N 1
ATOM 2837 C CA . THR A 1 357 ? -10.446 -10.892 16.325 1.00 73.75 357 THR A CA 1
ATOM 2838 C C . THR A 1 357 ? -11.384 -10.710 17.516 1.00 73.75 357 THR A C 1
ATOM 2840 O O . THR A 1 357 ? -10.980 -10.919 18.662 1.00 73.75 357 THR A O 1
ATOM 2843 N N . GLU A 1 358 ? -12.630 -10.324 17.243 1.00 87.06 358 GLU A N 1
ATOM 2844 C CA . GLU A 1 358 ? -13.708 -10.323 18.235 1.00 87.06 358 GLU A CA 1
ATOM 2845 C C . GLU A 1 358 ? -14.272 -11.744 18.372 1.00 87.06 358 GLU A C 1
ATOM 2847 O O . GLU A 1 358 ? -14.598 -12.388 17.376 1.00 87.06 358 GLU A O 1
ATOM 2852 N N . VAL A 1 359 ? -14.377 -12.237 19.603 1.00 89.62 359 VAL A N 1
ATOM 2853 C CA . VAL A 1 359 ? -14.884 -13.571 19.933 1.00 89.62 359 VAL A CA 1
ATOM 2854 C C . VAL A 1 359 ? -16.093 -13.407 20.842 1.00 89.62 359 VAL A C 1
ATOM 2856 O O . VAL A 1 359 ? -15.969 -12.948 21.976 1.00 89.62 359 VAL A O 1
ATOM 2859 N N . ASN A 1 360 ? -17.272 -13.770 20.344 1.00 93.81 360 ASN A N 1
ATOM 2860 C CA . ASN A 1 360 ? -18.483 -13.789 21.155 1.00 93.81 360 ASN A CA 1
ATOM 2861 C C . ASN A 1 360 ? -18.457 -15.006 22.084 1.00 93.81 360 ASN A C 1
ATOM 2863 O O . ASN A 1 360 ? -18.266 -16.133 21.634 1.00 93.81 360 ASN A O 1
ATOM 2867 N N . ILE A 1 361 ? -18.668 -14.761 23.372 1.00 94.50 361 ILE A N 1
ATOM 2868 C CA . ILE A 1 361 ? -18.924 -15.783 24.377 1.00 94.50 361 ILE A CA 1
ATOM 2869 C C . ILE A 1 361 ? -20.433 -15.845 24.576 1.00 94.50 361 ILE A C 1
ATOM 2871 O O . ILE A 1 361 ? -21.051 -14.920 25.114 1.00 94.50 361 ILE A O 1
ATOM 2875 N N . GLU A 1 362 ? -21.011 -16.919 24.061 1.00 95.94 362 GLU A N 1
ATOM 2876 C CA . GLU A 1 362 ? -22.438 -17.216 24.112 1.00 95.94 362 GLU A CA 1
ATOM 2877 C C . GLU A 1 362 ? -22.796 -17.945 25.409 1.00 95.94 362 GLU A C 1
ATOM 2879 O O . GLU A 1 362 ? -21.920 -18.473 26.097 1.00 95.94 362 GLU A O 1
ATOM 2884 N N . ALA A 1 363 ? -24.081 -17.930 25.763 1.00 93.69 363 ALA A N 1
ATOM 2885 C CA . ALA A 1 363 ? -24.546 -18.503 27.013 1.00 93.69 363 ALA A CA 1
ATOM 2886 C C . ALA A 1 363 ? -24.436 -20.027 27.045 1.00 93.69 363 ALA A C 1
ATOM 2888 O O . ALA A 1 363 ? -24.009 -20.540 28.064 1.00 93.69 363 ALA A O 1
ATOM 2889 N N . GLY A 1 364 ? -24.772 -20.730 25.961 1.00 93.31 364 GLY A N 1
ATOM 2890 C CA . GLY A 1 364 ? -24.897 -22.193 25.959 1.00 93.31 364 GLY A CA 1
ATOM 2891 C C . GLY A 1 364 ? -26.296 -22.671 26.372 1.00 93.31 364 GLY A C 1
ATOM 2892 O O . GLY A 1 364 ? -27.063 -21.942 27.008 1.00 93.31 364 GLY A O 1
ATOM 2893 N N . GLU A 1 365 ? -26.666 -23.887 25.958 1.00 94.00 365 GLU A N 1
ATOM 2894 C CA . GLU A 1 365 ? -28.004 -24.456 26.201 1.00 94.00 365 GLU A CA 1
ATOM 2895 C C . GLU A 1 365 ? -28.277 -24.671 27.693 1.00 94.00 365 GLU A C 1
ATOM 2897 O O . GLU A 1 365 ? -29.395 -24.467 28.167 1.00 94.00 365 GLU A O 1
ATOM 2902 N N . GLU A 1 366 ? -27.243 -25.029 28.447 1.00 92.94 366 GLU A N 1
ATOM 2903 C CA . GLU A 1 366 ? -27.293 -25.343 29.870 1.00 92.94 366 GLU A CA 1
ATOM 2904 C C . GLU A 1 366 ? -27.633 -24.131 30.758 1.00 92.94 366 GLU A C 1
ATOM 2906 O O . GLU A 1 366 ? -28.040 -24.293 31.910 1.00 92.94 366 GLU A O 1
ATOM 2911 N N . PHE A 1 367 ? -27.531 -22.914 30.215 1.00 94.06 367 PHE A N 1
ATOM 2912 C CA . PHE A 1 367 ? -27.836 -21.678 30.932 1.00 94.06 367 PHE A CA 1
ATOM 2913 C C . PHE A 1 367 ? -29.158 -21.026 30.509 1.00 94.06 367 PHE A C 1
ATOM 2915 O O . PHE A 1 367 ? -29.556 -20.024 31.106 1.00 94.06 367 PHE A O 1
ATOM 2922 N N . VAL A 1 368 ? -29.892 -21.588 29.541 1.00 95.12 368 VAL A N 1
ATOM 2923 C CA . VAL A 1 368 ? -31.202 -21.060 29.126 1.00 95.12 368 VAL A CA 1
ATOM 2924 C C . VAL A 1 368 ? -32.210 -21.150 30.278 1.00 95.12 368 VAL A C 1
ATOM 2926 O O . VAL A 1 368 ? -32.368 -22.180 30.926 1.00 95.12 368 VAL A O 1
ATOM 2929 N N . GLY A 1 369 ? -32.906 -20.045 30.548 1.00 92.88 369 GLY A N 1
ATOM 2930 C CA . GLY A 1 369 ? -33.846 -19.904 31.661 1.00 92.88 369 GLY A CA 1
ATOM 2931 C C . GLY A 1 369 ? -33.193 -19.579 33.008 1.00 92.88 369 GLY A C 1
ATOM 2932 O O . GLY A 1 369 ? -33.911 -19.267 33.960 1.00 92.88 369 GLY A O 1
ATOM 2933 N N . ARG A 1 370 ? -31.857 -19.594 33.096 1.00 94.50 370 ARG A N 1
ATOM 2934 C CA . ARG A 1 370 ? -31.123 -19.236 34.315 1.00 94.50 370 ARG A CA 1
ATOM 2935 C C . ARG A 1 370 ? -30.884 -17.743 34.418 1.00 94.50 370 ARG A C 1
ATOM 2937 O O . ARG A 1 370 ? -30.921 -17.018 33.420 1.00 94.50 370 ARG A O 1
ATOM 2944 N N . ARG A 1 371 ? -30.651 -17.282 35.647 1.00 93.94 371 ARG A N 1
ATOM 2945 C CA . ARG A 1 371 ? -30.441 -15.866 35.956 1.00 93.94 371 ARG A CA 1
ATOM 2946 C C . ARG A 1 371 ? -28.960 -15.576 36.161 1.00 93.94 371 ARG A C 1
ATOM 2948 O O . ARG A 1 371 ? -28.284 -16.316 36.866 1.00 93.94 371 ARG A O 1
ATOM 2955 N N . VAL A 1 372 ? -28.460 -14.488 35.580 1.00 93.12 372 VAL A N 1
ATOM 2956 C CA . VAL A 1 372 ? -27.085 -14.022 35.797 1.00 93.12 372 VAL A CA 1
ATOM 2957 C C . VAL A 1 372 ? -26.922 -13.597 37.258 1.00 93.12 372 VAL A C 1
ATOM 2959 O O . VAL A 1 372 ? -27.535 -12.622 37.696 1.00 93.12 372 VAL A O 1
ATOM 2962 N N . LYS A 1 373 ? -26.076 -14.319 37.998 1.00 91.00 373 LYS A N 1
ATOM 2963 C CA . LYS A 1 373 ? -25.738 -14.077 39.409 1.00 91.00 373 LYS A CA 1
ATOM 2964 C C . LYS A 1 373 ? -24.676 -12.989 39.561 1.00 91.00 373 LYS A C 1
ATOM 2966 O O . LYS A 1 373 ? -24.719 -12.189 40.491 1.00 91.00 373 LYS A O 1
ATOM 2971 N N . GLY A 1 374 ? -23.700 -12.971 38.656 1.00 89.69 374 GLY A N 1
ATOM 2972 C CA . GLY A 1 374 ? -22.518 -12.124 38.778 1.00 89.69 374 GLY A CA 1
ATOM 2973 C C . GLY A 1 374 ? -21.482 -12.378 37.691 1.00 89.69 374 GLY A C 1
ATOM 2974 O O . GLY A 1 374 ? -21.683 -13.200 36.799 1.00 89.69 374 GLY A O 1
ATOM 2975 N N . PHE A 1 375 ? -20.355 -11.680 37.794 1.00 89.88 375 PHE A N 1
ATOM 2976 C CA . PHE A 1 375 ? -19.224 -11.802 36.877 1.00 89.88 375 PHE A CA 1
ATOM 2977 C C . PHE A 1 375 ? -18.007 -12.361 37.603 1.00 89.88 375 PHE A C 1
ATOM 2979 O O . PHE A 1 375 ? -17.833 -12.129 38.802 1.00 89.88 375 PHE A O 1
ATOM 2986 N N . GLY A 1 376 ? -17.163 -13.085 36.873 1.00 84.12 376 GLY A N 1
ATOM 2987 C CA . GLY A 1 376 ? -15.895 -13.558 37.405 1.00 84.12 376 GLY A CA 1
ATOM 2988 C C . GLY A 1 376 ? -14.965 -12.415 37.776 1.00 84.12 376 GLY A C 1
ATOM 2989 O O . GLY A 1 376 ? -15.042 -11.306 37.248 1.00 84.12 376 GLY A O 1
ATOM 2990 N N . ARG A 1 377 ? -14.065 -12.694 38.715 1.00 74.69 377 ARG A N 1
ATOM 2991 C CA . ARG A 1 377 ? -13.193 -11.707 39.361 1.00 74.69 377 ARG A CA 1
ATOM 2992 C C . ARG A 1 377 ? -12.398 -10.848 38.374 1.00 74.69 377 ARG A C 1
ATOM 2994 O O . ARG A 1 377 ? -12.250 -9.643 38.578 1.00 74.69 377 ARG A O 1
ATOM 3001 N N . GLY A 1 378 ? -11.922 -11.476 37.299 1.00 71.75 378 GLY A N 1
ATOM 3002 C CA . GLY A 1 378 ? -11.182 -10.839 36.213 1.00 71.75 378 GLY A CA 1
ATOM 3003 C C . GLY A 1 378 ? -12.053 -10.291 35.081 1.00 71.75 378 GLY A C 1
ATOM 3004 O O . GLY A 1 378 ? -11.521 -9.620 34.205 1.00 71.75 378 GLY A O 1
ATOM 3005 N N . ALA A 1 379 ? -13.366 -10.527 35.068 1.00 81.94 379 ALA A N 1
ATOM 3006 C CA . ALA A 1 379 ? -14.244 -10.229 33.937 1.00 81.94 379 ALA A CA 1
ATOM 3007 C C . ALA A 1 379 ? -14.858 -8.819 34.031 1.00 81.94 379 ALA A C 1
ATOM 3009 O O . ALA A 1 379 ? -15.962 -8.627 34.538 1.00 81.94 379 ALA A O 1
ATOM 3010 N N . LYS A 1 380 ? -14.132 -7.809 33.536 1.00 84.75 380 LYS A N 1
ATOM 3011 C CA . LYS A 1 380 ? -14.579 -6.406 33.448 1.00 84.75 380 LYS A CA 1
ATOM 3012 C C . LYS A 1 380 ? -14.198 -5.841 32.084 1.00 84.75 380 LYS A C 1
ATOM 3014 O O . LYS A 1 380 ? -13.146 -6.187 31.569 1.00 84.75 380 LYS A O 1
ATOM 3019 N N . GLU A 1 381 ? -14.995 -4.948 31.502 1.00 83.88 381 GLU A N 1
ATOM 3020 C CA . GLU A 1 381 ? -14.628 -4.328 30.218 1.00 83.88 381 GLU A CA 1
ATOM 3021 C C . GLU A 1 381 ? -13.232 -3.674 30.285 1.00 83.88 381 GLU A C 1
ATOM 3023 O O . GLU A 1 381 ? -12.915 -2.937 31.219 1.00 83.88 381 GLU A O 1
ATOM 3028 N N . GLY A 1 382 ? -12.374 -3.993 29.313 1.00 74.88 382 GLY A N 1
ATOM 3029 C CA . GLY A 1 382 ? -10.974 -3.570 29.235 1.00 74.88 382 GLY A CA 1
ATOM 3030 C C . GLY A 1 382 ? -9.964 -4.453 29.989 1.00 74.88 382 GLY A C 1
ATOM 3031 O O . GLY A 1 382 ? -8.751 -4.258 29.822 1.00 74.88 382 GLY A O 1
ATOM 3032 N N . SER A 1 383 ? -10.415 -5.423 30.795 1.00 80.69 383 SER A N 1
ATOM 3033 C CA . SER A 1 383 ? -9.533 -6.354 31.513 1.00 80.69 383 SER A CA 1
ATOM 3034 C C . SER A 1 383 ? -8.973 -7.449 30.598 1.00 80.69 383 SER A C 1
ATOM 3036 O O . SER A 1 383 ? -9.400 -7.617 29.455 1.00 80.69 383 SER A O 1
ATOM 3038 N N . SER A 1 384 ? -7.976 -8.185 31.092 1.00 81.31 384 SER A N 1
ATOM 3039 C CA . SER A 1 384 ? -7.496 -9.420 30.469 1.00 81.31 384 SER A CA 1
ATOM 3040 C C . SER A 1 384 ? -8.017 -10.618 31.247 1.00 81.31 384 SER A C 1
ATOM 3042 O O . SER A 1 384 ? -8.060 -10.568 32.473 1.00 81.31 384 SER A O 1
ATOM 3044 N N . VAL A 1 385 ? -8.361 -11.677 30.525 1.00 85.06 385 VAL A N 1
ATOM 3045 C CA . VAL A 1 385 ? -8.786 -12.967 31.073 1.00 85.06 385 VAL A CA 1
ATOM 3046 C C . VAL A 1 385 ? -7.946 -14.079 30.464 1.00 85.06 385 VAL A C 1
ATOM 3048 O O . VAL A 1 385 ? -7.538 -13.987 29.302 1.00 85.06 385 VAL A O 1
ATOM 3051 N N . SER A 1 386 ? -7.672 -15.119 31.241 1.00 86.00 386 SER A N 1
ATOM 3052 C CA . SER A 1 386 ? -6.984 -16.326 30.771 1.00 86.00 386 SER A CA 1
ATOM 3053 C C . SER A 1 386 ? -7.977 -17.372 30.269 1.00 86.00 386 SER A C 1
ATOM 3055 O O . SER A 1 386 ? -9.142 -17.386 30.666 1.00 86.00 386 SER A O 1
ATOM 3057 N N . ALA A 1 387 ? -7.514 -18.295 29.425 1.00 88.25 387 ALA A N 1
ATOM 3058 C CA . ALA A 1 387 ? -8.304 -19.475 29.084 1.00 88.25 387 ALA A CA 1
ATOM 3059 C C . ALA A 1 387 ? -8.702 -20.244 30.360 1.00 88.25 387 ALA A C 1
ATOM 3061 O O . ALA A 1 387 ? -7.850 -20.541 31.197 1.00 88.25 387 ALA A O 1
ATOM 3062 N N . GLY A 1 388 ? -9.987 -20.564 30.494 1.00 86.62 388 GLY A N 1
ATOM 3063 C CA . GLY A 1 388 ? -10.568 -21.250 31.646 1.00 86.62 388 GLY A CA 1
ATOM 3064 C C . GLY 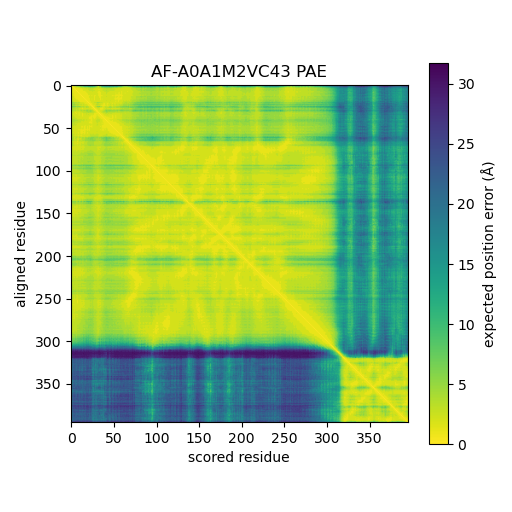A 1 388 ? -10.991 -20.341 32.801 1.00 86.62 388 GLY A C 1
ATOM 3065 O O . GLY A 1 388 ? -11.628 -20.834 33.727 1.00 86.62 388 GLY A O 1
ATOM 3066 N N . GLU A 1 389 ? -10.696 -19.036 32.770 1.00 89.62 389 GLU A N 1
ATOM 3067 C CA . GLU A 1 389 ? -11.174 -18.126 33.817 1.00 89.62 389 GLU A CA 1
ATOM 3068 C C . GLU A 1 389 ? -12.694 -17.895 33.703 1.00 89.62 389 GLU A C 1
ATOM 3070 O O . GLU A 1 389 ? -13.182 -17.604 32.605 1.00 89.62 389 GLU A O 1
ATOM 3075 N N . PRO A 1 390 ? -13.455 -17.992 34.810 1.00 91.81 390 PRO A N 1
ATOM 3076 C CA . PRO A 1 390 ? -14.887 -17.704 34.824 1.00 91.81 390 PRO A CA 1
ATOM 3077 C C . PRO A 1 390 ? -15.195 -16.273 34.364 1.00 91.81 390 PRO A C 1
ATOM 3079 O O . PRO A 1 390 ? -14.556 -15.318 34.807 1.00 91.81 390 PRO A O 1
ATOM 3082 N N . LEU A 1 391 ? -16.203 -16.114 33.503 1.00 92.50 391 LEU A N 1
ATOM 3083 C CA . LEU A 1 391 ? -16.668 -14.818 33.004 1.00 92.50 391 LEU A CA 1
ATOM 3084 C C . LEU A 1 391 ? -18.000 -14.414 33.629 1.00 92.50 391 LEU A C 1
ATOM 3086 O O . LEU A 1 391 ? -18.112 -13.312 34.163 1.00 92.50 391 LEU A O 1
ATOM 3090 N N . VAL A 1 392 ? -18.995 -15.300 33.582 1.00 94.00 392 VAL A N 1
ATOM 3091 C CA . VAL A 1 392 ? -20.366 -15.034 34.046 1.00 94.00 392 VAL A CA 1
ATOM 3092 C C . VAL A 1 392 ? -20.860 -16.216 34.872 1.00 94.00 392 VAL A C 1
ATOM 3094 O O . VAL A 1 392 ? -20.769 -17.353 34.419 1.00 94.00 392 VAL A O 1
ATOM 3097 N N . TYR A 1 393 ? -21.384 -15.944 36.065 1.00 93.19 393 TYR A N 1
ATOM 3098 C CA . TYR A 1 393 ? -21.970 -16.932 36.974 1.00 93.19 393 TYR A CA 1
ATOM 3099 C C . TYR A 1 393 ? -23.497 -16.896 36.917 1.00 93.19 393 TYR A C 1
ATOM 3101 O O . TYR A 1 393 ? -24.087 -15.825 36.748 1.00 93.19 393 TYR A O 1
ATOM 3109 N N . PHE A 1 394 ? -24.130 -18.049 37.135 1.00 92.44 394 PHE A N 1
ATOM 3110 C CA . PHE A 1 394 ? -25.583 -18.225 37.062 1.00 92.44 394 PHE A CA 1
ATOM 3111 C C . PHE A 1 394 ? -26.180 -18.807 38.350 1.00 92.44 394 PHE A C 1
ATOM 3113 O O . PHE A 1 394 ? -25.516 -19.561 39.064 1.00 92.44 394 PHE A O 1
ATOM 3120 N N . GLU A 1 395 ? -27.440 -18.449 38.626 1.00 88.00 395 GLU A N 1
ATOM 3121 C CA . GLU A 1 395 ? -28.306 -19.067 39.648 1.00 88.00 395 GLU A CA 1
ATOM 3122 C C . GLU A 1 395 ? -29.101 -20.238 39.077 1.00 88.00 395 GLU A C 1
ATOM 3124 O O . GLU A 1 395 ? -29.645 -20.128 37.950 1.00 88.00 395 GLU A O 1
#

Sequence (395 aa):
MLDFAIRARIHAFETEVRNRAIPGVWFLAPCIRSTMVHFDPLVISQASLLATLVEAEVALPASVESLEFPGRKITFPVVLDDKWNREALEKYMRSIRDRAVYLPSNIEYLARNNGLKSAQDALKKLVETDWLILGVGFYLACPFLVPIDPRSRLVGQKMNPSRTFTPRGAIGIAGPVAAIYPIESPGGYQLYGRTLPPWQTWGKGRDFSPESPWLLRPFDQVAWEIVSEEEYAQLETRFDAGQYAFKIEDTMFSMADYATFIDSIADEVKEFKIRQAQGAVSEETRERELFAQWDRTRRAELEARQQDATLTDTTGDESGEHVASSLSAHVWKIKCAVGDVIQSAEHVLVVLEAMKTEVNIEAGEEFVGRRVKGFGRGAKEGSSVSAGEPLVYFE

Mean predicted aligned error: 8.61 Å

InterPro domains:
  IPR000089 Biotin/lipoyl attachment [PF00364] (329-393)
  IPR003833 Carboxyltransferase domain, subdomain C and D [PF02682] (4-200)
  IPR003833 Carboxyltransferase domain, subdomain C and D [SM00796] (1-216)
  IPR010016 5-oxoprolinase subunit B [PTHR34698] (6-243)
  IPR011053 Single hybrid motif [SSF51230] (311-395)
  IPR029000 Cyclophilin-like domain superfamily [G3DSA:2.40.100.10] (91-227)
  IPR029000 Cyclophilin-like domain superfamily [SSF50891] (103-232)

Secondary structure (DSSP, 8-state):
---HHHHHHHHHHHHHHHHTT-TTEEEEEE-SS-EEEEE-TTTS-HHHHHHHHHHHHHHS-S-STT-EEEEEEEEEEEEES-HHHHHHHHHHHHHT-S--TT-S-HHHHHHHHTT-S-HHHHHHHHHSS-EEEEEE-SGGG-EEEEESSGGG---BPPPSSPBS---TTEEEEEBTEEEE-SSS--B-SEEEEEE--SB-TT--STT-BTTB-B---TT-EEEEEE--HHHHHHHHHHHHTT----EEEEEEEEHHHHHHHHHHTHHHHHHHHHHHHHHHHHHHHHHHHHHHHHHHHHHHHHHHHHHHHHH--------S-EEEPSSSEEEEEE---TTPBP--TT-EEEEEEETTEEEEEE--GGGTT-BEEEE-TT-STT-EE-TT-EEEEE-